Protein AF-A0A3C1Q414-F1 (afdb_monomer_lite)

pLDDT: mean 91.68, std 13.68, range [31.95, 98.81]

Radius of gyration: 28.05 Å; chains: 1; bounding box: 74×46×93 Å

Sequence (453 aa):
MRIASFILLLLSGGLFGKLTINWKESFLKISDDRNPGGVIEVWYLEAYCRSGSTDREWNETVIDHETKLLSATETEIKLRCKLADGVIIDHLITAEEDKISFHLVAKNPTGQKSEAHWGQPCIRVGRFTGTHNDVDKYSYLKNSFVFLDDKKSFMPTENWATRARYIPGQVWCPCHVPKTDVNPRPLSIDRPSNGLIGCISADKKWLMATAWDPYQELFQGVIRCLHSDFRIGGLEAGEEKLIRGAIYVMANDASALIKRYEEDFPAQVRRHRTLSDPQVVAGHPVSGKRVAITTPDYAGTKVHHTLYLPENWNPDWKEIKESYPLVVEYSGNRAPSLGSSGRVEDSVLGYGLSGGKAVWLNLPFVDAKGQANQLKWWGDEAATVAYAKKVVPEIIAKYGIDPDRVILCGFSRGAIAVNYIGLHDDEIAALWSGFVTHDHYDGVTEWRGTKGG

Secondary structure (DSSP, 8-state):
------------------EEEEEETTEEEEEETT-TT--EEEEEEEEEE-S--TTS-HHHHEEPEEEEEEEE-SSEEEEEEEETTS-EEEEEEEE-SSEEEEEEEEE--SSS-B---EEEEEEE-TTTTT---SS-TTTTGGGEEEEETTEEEESSPTT----SSS-S-EEE--TTS-TTSS-SSPBPSSPPSSS-EEEE-TTSSEEEEEEEESEEEEEEETTTEEEEEEE---B-TT-EEEEEEEEEEEES-HHHHHHHHHHH-HHHHHHHPPPPP--EESSS--BT-EEEE--GGGTTSB--EEEEB-TT--TTHHHHT--EEEEEEEPPP-BGGGTB---STT--HHHHHHTT-SEEEEEPPBPTTSSBB-SSS-SBHHHHHHHHHHHHHHHHHHHTEEEEEEEEEEETHHHHHHHHTTTSSHHHHTT-SEEEEES--TTSSPPTT----

Structure (mmCIF, N/CA/C/O backbone):
data_AF-A0A3C1Q414-F1
#
_entry.id   AF-A0A3C1Q414-F1
#
loop_
_atom_site.group_PDB
_atom_site.id
_atom_site.type_symbol
_atom_site.label_atom_id
_atom_site.label_alt_id
_atom_site.label_comp_id
_atom_site.label_asym_id
_atom_site.label_entity_id
_atom_site.label_seq_id
_atom_site.pdbx_PDB_ins_code
_atom_site.Cartn_x
_atom_site.Cartn_y
_atom_site.Cartn_z
_atom_site.occupancy
_atom_site.B_iso_or_equiv
_atom_site.auth_seq_id
_atom_site.auth_comp_id
_atom_site.au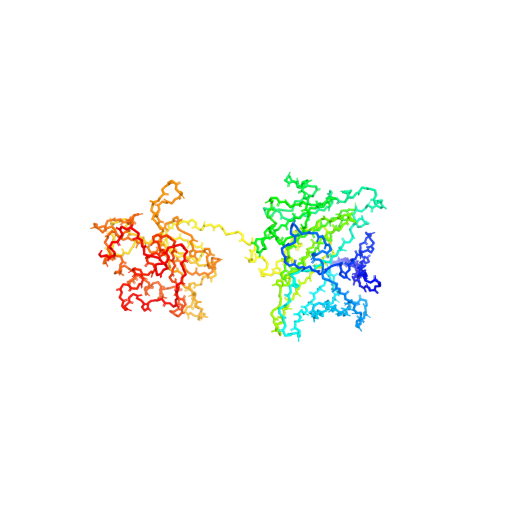th_asym_id
_atom_site.auth_atom_id
_atom_site.pdbx_PDB_model_num
ATOM 1 N N . MET A 1 1 ? 45.497 -6.393 50.214 1.00 36.53 1 MET A N 1
ATOM 2 C CA . MET A 1 1 ? 44.472 -5.504 49.625 1.00 36.53 1 MET A CA 1
ATOM 3 C C . MET A 1 1 ? 43.573 -6.330 48.719 1.00 36.53 1 MET A C 1
ATOM 5 O O . MET A 1 1 ? 44.002 -6.699 47.637 1.00 36.53 1 MET A O 1
ATOM 9 N N . ARG A 1 2 ? 42.376 -6.705 49.183 1.00 31.95 2 ARG A N 1
ATOM 10 C CA . ARG A 1 2 ? 41.342 -7.333 48.347 1.00 31.95 2 ARG A CA 1
ATOM 11 C C . ARG A 1 2 ? 40.285 -6.269 48.080 1.00 31.95 2 ARG A C 1
ATOM 13 O O . ARG A 1 2 ? 39.655 -5.794 49.017 1.00 31.95 2 ARG A O 1
ATOM 20 N N . ILE A 1 3 ? 40.180 -5.849 46.825 1.00 36.28 3 ILE A N 1
ATOM 21 C CA . ILE A 1 3 ? 39.183 -4.886 46.360 1.00 36.28 3 ILE A CA 1
ATOM 22 C C . ILE A 1 3 ? 37.852 -5.637 46.294 1.00 36.28 3 ILE A C 1
ATOM 24 O O . ILE A 1 3 ? 37.703 -6.575 45.515 1.00 36.28 3 ILE A O 1
ATOM 28 N N . ALA A 1 4 ? 36.921 -5.272 47.172 1.00 35.94 4 ALA A N 1
ATOM 29 C CA . ALA A 1 4 ? 35.546 -5.741 47.124 1.00 35.94 4 ALA A CA 1
ATOM 30 C C . ALA A 1 4 ? 34.791 -4.905 46.082 1.00 35.94 4 ALA A C 1
ATOM 32 O O . ALA A 1 4 ? 34.537 -3.721 46.298 1.00 35.94 4 ALA A O 1
ATOM 33 N N . SER A 1 5 ? 34.456 -5.514 44.945 1.00 36.03 5 SER A N 1
ATOM 34 C CA . SER A 1 5 ? 33.528 -4.928 43.979 1.00 36.03 5 SER A CA 1
ATOM 35 C C . SER A 1 5 ? 32.114 -4.980 44.551 1.00 36.03 5 SER A C 1
ATOM 37 O O . SER A 1 5 ? 31.504 -6.045 44.632 1.00 36.03 5 SER A O 1
ATOM 39 N N . PHE A 1 6 ? 31.595 -3.823 44.956 1.00 36.47 6 PHE A N 1
ATOM 40 C CA . PHE A 1 6 ? 30.173 -3.631 45.216 1.00 36.47 6 PHE A CA 1
ATOM 41 C C . PHE A 1 6 ? 29.424 -3.681 43.879 1.00 36.47 6 PHE A C 1
ATOM 43 O O . PHE A 1 6 ? 29.474 -2.739 43.091 1.00 36.47 6 PHE A O 1
ATOM 50 N N . ILE A 1 7 ? 28.733 -4.790 43.615 1.00 38.03 7 ILE A N 1
ATOM 51 C CA . ILE A 1 7 ? 27.690 -4.843 42.591 1.00 38.03 7 ILE A CA 1
ATOM 52 C C . ILE A 1 7 ? 26.476 -4.133 43.186 1.00 38.03 7 ILE A C 1
ATOM 54 O O . ILE A 1 7 ? 25.771 -4.674 44.037 1.00 38.03 7 ILE A O 1
ATOM 58 N N . LEU A 1 8 ? 26.265 -2.887 42.767 1.00 34.84 8 LEU A N 1
ATOM 59 C CA . LEU A 1 8 ? 25.031 -2.161 43.022 1.00 34.84 8 LEU A CA 1
ATOM 60 C C . LEU A 1 8 ? 23.958 -2.768 42.107 1.00 34.84 8 LEU A C 1
ATOM 62 O O . LEU A 1 8 ? 23.861 -2.426 40.929 1.00 34.84 8 LEU A O 1
ATOM 66 N N . LEU A 1 9 ? 23.195 -3.725 42.634 1.00 34.88 9 LEU A N 1
ATOM 67 C CA . LEU A 1 9 ? 22.004 -4.244 41.972 1.00 34.88 9 LEU A CA 1
ATOM 68 C C . LEU A 1 9 ? 20.955 -3.118 41.976 1.00 34.88 9 LEU A C 1
ATOM 70 O O . LEU A 1 9 ? 20.214 -2.936 42.941 1.00 34.88 9 LEU A O 1
ATOM 74 N N . LEU A 1 10 ? 20.933 -2.312 40.914 1.00 36.12 10 LEU A N 1
ATOM 75 C CA . LEU A 1 10 ? 19.799 -1.453 40.601 1.00 36.12 10 LEU A CA 1
ATOM 76 C C . LEU A 1 10 ? 18.625 -2.377 40.274 1.00 36.12 10 LEU A C 1
ATOM 78 O O . LEU A 1 10 ? 18.470 -2.840 39.147 1.00 36.12 10 LEU A O 1
ATOM 82 N N . LEU A 1 11 ? 17.811 -2.665 41.287 1.00 37.31 11 LEU A N 1
ATOM 83 C CA . LEU A 1 11 ? 16.444 -3.130 41.109 1.00 37.31 11 LEU A CA 1
ATOM 84 C C . LEU A 1 11 ? 15.679 -1.994 40.425 1.00 37.31 11 LEU A C 1
ATOM 86 O O . LEU A 1 11 ? 15.034 -1.173 41.075 1.00 37.31 11 LEU A O 1
ATOM 90 N N . SER A 1 12 ? 15.772 -1.919 39.098 1.00 38.59 12 SER A N 1
ATOM 91 C CA . SER A 1 12 ? 14.756 -1.252 38.299 1.00 38.59 12 SER A CA 1
ATOM 92 C C . SER A 1 12 ? 13.485 -2.078 38.456 1.00 38.59 12 SER A C 1
ATOM 94 O O . SER A 1 12 ? 13.250 -3.026 37.708 1.00 38.59 12 SER A O 1
ATOM 96 N N . GLY A 1 13 ? 12.694 -1.761 39.481 1.00 34.69 13 GLY A N 1
ATOM 97 C CA . GLY A 1 13 ? 11.291 -2.139 39.529 1.00 34.69 13 GLY A CA 1
ATOM 98 C C . GLY A 1 13 ? 10.610 -1.516 38.320 1.00 34.69 13 GLY A C 1
ATOM 99 O O . GLY A 1 13 ? 10.113 -0.396 38.396 1.00 34.69 13 GLY A O 1
ATOM 100 N N . GLY A 1 14 ? 10.660 -2.207 37.180 1.00 37.78 14 GLY A N 1
ATOM 101 C CA . GLY A 1 14 ? 9.793 -1.907 36.059 1.00 37.78 14 GLY A CA 1
ATOM 102 C C . GLY A 1 14 ? 8.375 -2.031 36.586 1.00 37.78 14 GLY A C 1
ATOM 103 O O . GLY A 1 14 ? 7.973 -3.108 37.027 1.00 37.78 14 GLY A O 1
ATOM 104 N N . LEU A 1 15 ? 7.641 -0.921 36.619 1.00 43.25 15 LEU A N 1
ATOM 105 C CA . LEU A 1 15 ? 6.197 -0.997 36.747 1.00 43.25 15 LEU A CA 1
ATOM 106 C C . LEU A 1 15 ? 5.706 -1.805 35.541 1.00 43.25 15 LEU A C 1
ATOM 108 O O . LEU A 1 15 ? 5.598 -1.270 34.438 1.00 43.25 15 LEU A O 1
ATOM 112 N N . PHE A 1 16 ? 5.446 -3.096 35.749 1.00 50.75 16 PHE A N 1
ATOM 113 C CA . PHE A 1 16 ? 4.668 -3.938 34.846 1.00 50.75 16 PHE A CA 1
ATOM 114 C C . PHE A 1 16 ? 3.230 -3.423 34.873 1.00 50.75 16 PHE A C 1
ATOM 116 O O . PHE A 1 16 ? 2.364 -3.993 35.530 1.00 50.75 16 PHE A O 1
ATOM 123 N N . GLY A 1 17 ? 2.987 -2.270 34.258 1.00 64.38 17 GLY A N 1
ATOM 124 C CA . GLY A 1 17 ? 1.623 -1.804 34.090 1.00 64.38 17 GLY A CA 1
ATOM 125 C C . GLY A 1 17 ? 0.945 -2.595 32.979 1.00 64.38 17 GLY A C 1
ATOM 126 O O . GLY A 1 17 ? 1.587 -3.021 32.016 1.00 64.38 17 GLY A O 1
ATOM 127 N N . LYS A 1 18 ? -0.344 -2.854 33.180 1.00 85.12 18 LYS A N 1
ATOM 128 C CA . LYS A 1 18 ? -1.129 -3.800 32.398 1.00 85.12 18 LYS A CA 1
ATOM 129 C C . LYS A 1 18 ? -2.112 -3.043 31.514 1.00 85.12 18 LYS A C 1
ATOM 131 O O . LYS A 1 18 ? -2.862 -2.198 32.000 1.00 85.12 18 LYS A O 1
ATOM 136 N N . LEU A 1 19 ? -2.128 -3.380 30.229 1.00 92.25 19 LEU A N 1
ATOM 137 C CA . LEU A 1 19 ? -3.171 -2.947 29.310 1.00 92.25 19 LEU A CA 1
ATOM 138 C C . LEU A 1 19 ? -4.369 -3.896 29.450 1.00 92.25 19 LEU A C 1
ATOM 140 O O . LEU A 1 19 ? -4.212 -5.116 29.411 1.00 92.25 19 LEU A O 1
ATOM 144 N N . THR A 1 20 ? -5.564 -3.346 29.647 1.00 95.12 20 THR A N 1
ATOM 145 C CA . THR A 1 20 ? -6.802 -4.121 29.807 1.00 95.12 20 THR A CA 1
ATOM 146 C C . THR A 1 20 ? -7.927 -3.556 28.958 1.00 95.12 20 THR A C 1
ATOM 148 O O . THR A 1 20 ? -7.968 -2.360 28.649 1.00 95.12 20 THR A O 1
ATOM 151 N N . ILE A 1 21 ? -8.860 -4.432 28.591 1.00 97.38 21 ILE A N 1
ATOM 152 C CA . ILE A 1 21 ? -10.044 -4.103 27.806 1.00 97.38 21 ILE A CA 1
ATOM 153 C C . ILE A 1 21 ? -11.326 -4.505 28.522 1.00 97.38 21 ILE A C 1
ATOM 155 O O . ILE A 1 21 ? -11.381 -5.490 29.251 1.00 97.38 21 ILE A O 1
ATOM 159 N N . ASN A 1 22 ? -12.380 -3.725 28.305 1.00 97.31 22 ASN A N 1
ATOM 160 C CA . ASN A 1 22 ? -13.720 -4.021 28.793 1.00 97.31 22 ASN A CA 1
ATOM 161 C C . ASN A 1 22 ? -14.770 -3.601 27.759 1.00 97.31 22 ASN A C 1
ATOM 163 O O . ASN A 1 22 ? -14.582 -2.623 27.036 1.00 97.31 22 ASN A O 1
ATOM 167 N N . TRP A 1 23 ? -15.897 -4.308 27.730 1.00 96.75 23 TRP A N 1
ATOM 168 C CA . TRP A 1 23 ? -17.027 -4.018 26.858 1.00 96.75 23 TRP A CA 1
ATOM 169 C C . TRP A 1 23 ? -18.261 -3.614 27.658 1.00 96.75 23 TRP A C 1
ATOM 171 O O . TRP A 1 23 ? -18.701 -4.342 28.548 1.00 96.75 23 TRP A O 1
ATOM 181 N N . LYS A 1 24 ? -18.879 -2.486 27.299 1.00 94.56 24 LYS A N 1
ATOM 182 C CA . LYS A 1 24 ? -20.185 -2.096 27.841 1.00 94.56 24 LYS A CA 1
ATOM 183 C C . LYS A 1 24 ? -20.939 -1.210 26.855 1.00 94.56 24 LYS A C 1
ATOM 185 O O . LYS A 1 24 ? -20.390 -0.209 26.420 1.00 94.56 24 LYS A O 1
ATOM 190 N N . GLU A 1 25 ? -22.199 -1.545 26.563 1.00 90.50 25 GLU A N 1
ATOM 191 C CA . GLU A 1 25 ? -23.132 -0.680 25.809 1.00 90.50 25 GLU A CA 1
ATOM 192 C C . GLU A 1 25 ? -22.542 -0.141 24.485 1.00 90.50 25 GLU A C 1
ATOM 194 O O . GLU A 1 25 ? -22.609 1.050 24.207 1.00 90.50 25 GLU A O 1
ATOM 199 N N . SER A 1 26 ? -21.927 -1.019 23.681 1.00 94.06 26 SER A N 1
ATOM 200 C CA . SER A 1 26 ? -21.256 -0.676 22.406 1.00 94.06 26 SER A CA 1
ATOM 201 C C . SER A 1 26 ? -19.964 0.142 22.531 1.00 94.06 26 SER A C 1
ATOM 203 O O . SER A 1 26 ? -19.435 0.642 21.538 1.00 94.06 26 SER A O 1
ATOM 205 N N . PHE A 1 27 ? -19.424 0.266 23.743 1.00 96.56 27 PHE A N 1
ATOM 206 C CA . PHE A 1 27 ? -18.117 0.860 23.979 1.00 96.56 27 PHE A CA 1
ATOM 207 C C . PHE A 1 27 ? -17.089 -0.201 24.354 1.00 96.56 27 PHE A C 1
ATOM 209 O O . PHE A 1 27 ? -17.248 -0.924 25.343 1.00 96.56 27 PHE A O 1
ATOM 216 N N . LEU A 1 28 ? -15.993 -0.215 23.598 1.00 97.62 28 LEU A N 1
ATOM 217 C CA . LEU A 1 28 ? -14.732 -0.808 24.016 1.00 97.62 28 LEU A CA 1
ATOM 218 C C . LEU A 1 28 ? -13.984 0.225 24.863 1.00 97.62 28 LEU A C 1
ATOM 220 O O . LEU A 1 28 ? -13.725 1.345 24.423 1.00 97.62 28 LEU A O 1
ATOM 224 N N . LYS A 1 29 ? -13.638 -0.150 26.089 1.00 96.81 29 LYS A N 1
ATOM 225 C CA . LYS A 1 29 ? -12.866 0.670 27.021 1.00 96.81 29 LYS A CA 1
ATOM 226 C C . LYS A 1 29 ? -11.473 0.087 27.156 1.00 96.81 29 LYS A C 1
ATOM 228 O O . LYS A 1 29 ? -11.352 -1.090 27.478 1.00 96.81 29 LYS A O 1
ATOM 233 N N . ILE A 1 30 ? -10.459 0.911 26.930 1.00 95.69 30 ILE A N 1
ATOM 234 C CA . ILE A 1 30 ? -9.047 0.542 27.019 1.00 95.69 30 ILE A CA 1
ATOM 235 C C . ILE A 1 30 ? -8.450 1.281 28.216 1.00 95.69 30 ILE A C 1
ATOM 237 O O . ILE A 1 30 ? -8.526 2.511 28.285 1.00 95.69 30 ILE A O 1
ATOM 241 N N . SER A 1 31 ? -7.863 0.534 29.146 1.00 93.12 31 SER A N 1
ATOM 242 C CA . SER A 1 31 ? -7.206 1.070 30.341 1.00 93.12 31 SER A CA 1
ATOM 243 C C . SER A 1 31 ? -5.753 0.617 30.373 1.00 93.12 31 SER A C 1
ATOM 245 O O . SER A 1 31 ? -5.477 -0.554 30.133 1.00 93.12 31 SER A O 1
ATOM 247 N N . ASP A 1 32 ? -4.841 1.528 30.698 1.00 89.81 32 ASP A N 1
ATOM 248 C CA . ASP A 1 32 ? -3.418 1.238 30.873 1.00 89.81 32 ASP A CA 1
ATOM 249 C C . ASP A 1 32 ? -2.949 1.850 32.194 1.00 89.81 32 ASP A C 1
ATOM 251 O O . ASP A 1 32 ? -2.939 3.074 32.338 1.00 89.81 32 ASP A O 1
ATOM 255 N N . ASP A 1 33 ? -2.549 1.009 33.150 1.00 86.38 33 ASP A N 1
ATOM 256 C CA . ASP A 1 33 ? -2.109 1.445 34.484 1.00 86.38 33 ASP A CA 1
ATOM 257 C C . ASP A 1 33 ? -0.870 2.358 34.446 1.00 86.38 33 ASP A C 1
ATOM 259 O O . ASP A 1 33 ? -0.582 3.077 35.404 1.00 86.38 33 ASP A O 1
ATOM 263 N N . ARG A 1 34 ? -0.118 2.347 33.339 1.00 82.31 34 ARG A N 1
ATOM 264 C CA . ARG A 1 34 ? 1.067 3.194 33.137 1.00 82.31 34 ARG A CA 1
ATOM 265 C C . ARG A 1 34 ? 0.689 4.605 32.686 1.00 82.31 34 ARG A C 1
ATOM 267 O O . ARG A 1 34 ? 1.484 5.533 32.847 1.00 82.31 34 ARG A O 1
ATOM 274 N N . ASN A 1 35 ? -0.499 4.771 32.104 1.00 75.56 35 ASN A N 1
ATOM 275 C CA . ASN A 1 35 ? -0.928 5.995 31.445 1.00 75.56 35 ASN A CA 1
ATOM 276 C C . ASN A 1 35 ? -1.892 6.815 32.329 1.00 75.56 35 ASN A C 1
ATOM 278 O O . ASN A 1 35 ? -3.049 6.431 32.513 1.00 75.56 35 ASN A O 1
ATOM 282 N N . PRO A 1 36 ? -1.495 8.015 32.793 1.00 64.06 36 PRO A N 1
ATOM 283 C CA . PRO A 1 36 ? -2.367 8.876 33.591 1.00 64.06 36 PRO A CA 1
ATOM 284 C C . PRO A 1 36 ? -3.512 9.515 32.781 1.00 64.06 36 PRO A C 1
ATOM 286 O O . PRO A 1 36 ? -4.396 10.134 33.368 1.00 64.06 36 PRO A O 1
ATOM 289 N N . GLY A 1 37 ? -3.521 9.380 31.446 1.00 65.50 37 GLY A N 1
ATOM 290 C CA . GLY A 1 37 ? -4.554 9.913 30.546 1.00 65.50 37 GLY A CA 1
ATOM 291 C C . GLY A 1 37 ? -5.943 9.276 30.697 1.00 65.50 37 GLY A C 1
ATOM 292 O O . GLY A 1 37 ? -6.896 9.737 30.064 1.00 65.50 37 GLY A O 1
ATOM 293 N N . GLY A 1 38 ? -6.070 8.254 31.548 1.00 80.75 38 GLY A N 1
ATOM 294 C CA . GLY A 1 38 ? -7.328 7.592 31.873 1.00 80.75 38 GLY A CA 1
ATOM 295 C C . GLY A 1 38 ? -7.803 6.615 30.798 1.00 80.75 38 GLY A C 1
ATOM 296 O O . GLY A 1 38 ? -7.060 6.224 29.900 1.00 80.75 38 GLY A O 1
ATOM 297 N N . VAL A 1 39 ? -9.067 6.207 30.916 1.00 90.69 39 VAL A N 1
ATOM 298 C CA . VAL A 1 39 ? -9.701 5.232 30.019 1.00 90.69 39 VAL A CA 1
ATOM 299 C C . VAL A 1 39 ? -9.931 5.844 28.637 1.00 90.69 39 VAL A C 1
ATOM 301 O O . VAL A 1 39 ? -10.598 6.877 28.518 1.00 90.69 39 VAL A O 1
ATOM 304 N N . ILE A 1 40 ? -9.434 5.176 27.596 1.00 93.56 40 ILE A N 1
ATOM 305 C CA . ILE A 1 40 ? -9.752 5.483 26.199 1.00 93.56 40 ILE A CA 1
ATOM 306 C C . ILE A 1 40 ? -11.046 4.748 25.847 1.00 93.56 40 ILE A C 1
ATOM 308 O O . ILE A 1 40 ? -11.154 3.536 26.030 1.00 93.56 40 ILE A O 1
ATOM 312 N N . GLU A 1 41 ? -12.040 5.479 25.351 1.00 95.12 41 GLU A N 1
ATOM 313 C CA . GLU A 1 41 ? -13.329 4.912 24.952 1.00 95.12 41 GLU A CA 1
ATOM 314 C C . GLU A 1 41 ? -13.427 4.871 23.430 1.00 95.12 41 GLU A C 1
ATOM 316 O O . GLU A 1 41 ? -13.265 5.889 22.758 1.00 95.12 41 GLU A O 1
ATOM 321 N N . VAL A 1 42 ? -13.732 3.699 22.887 1.00 96.62 42 VAL A N 1
ATOM 322 C CA . VAL A 1 42 ? -13.995 3.493 21.465 1.00 96.62 42 VAL A CA 1
ATOM 323 C C . VAL A 1 42 ? -15.467 3.152 21.319 1.00 96.62 42 VAL A C 1
ATOM 325 O O . VAL A 1 42 ? -15.914 2.134 21.850 1.00 96.62 42 VAL A O 1
ATOM 328 N N . TRP A 1 43 ? -16.227 3.987 20.611 1.00 95.25 43 TRP A N 1
ATOM 329 C CA . TRP A 1 43 ? -17.542 3.569 20.138 1.00 95.25 43 TRP A CA 1
ATOM 330 C C . TRP A 1 43 ? -17.311 2.560 19.013 1.00 95.25 43 TRP A C 1
ATOM 332 O O . TRP A 1 43 ? -16.871 2.911 17.917 1.00 95.25 43 TRP A O 1
ATOM 342 N N . TYR A 1 44 ? -17.502 1.289 19.347 1.00 94.56 44 TYR A N 1
ATOM 343 C CA . TYR A 1 44 ? -17.133 0.156 18.516 1.00 94.56 44 TYR A CA 1
ATOM 344 C C . TYR A 1 44 ? -18.409 -0.648 18.262 1.00 94.56 44 TYR A C 1
ATOM 346 O O . TYR A 1 44 ? -18.950 -1.237 19.183 1.00 94.56 44 TYR A O 1
ATOM 354 N N . LEU A 1 45 ? -19.007 -0.664 17.080 1.00 91.75 45 LEU A N 1
ATOM 355 C CA . LEU A 1 45 ? -18.701 0.039 15.836 1.00 91.75 45 LEU A CA 1
ATOM 356 C C . LEU A 1 45 ? -19.745 1.133 15.636 1.00 91.75 45 LEU A C 1
ATOM 358 O O . LEU A 1 45 ? -20.929 0.893 15.855 1.00 91.75 45 LEU A O 1
ATOM 362 N N . GLU A 1 46 ? -19.313 2.330 15.248 1.00 90.56 46 GLU A N 1
ATOM 363 C CA . GLU A 1 46 ? -20.237 3.444 15.011 1.00 90.56 46 GLU A CA 1
ATOM 364 C C . GLU A 1 46 ? -21.110 3.171 13.781 1.00 90.56 46 GLU A C 1
ATOM 366 O O . GLU A 1 46 ? -22.325 3.361 13.822 1.00 90.56 46 GLU A O 1
ATOM 371 N N . ALA A 1 47 ? -20.499 2.690 12.698 1.00 95.50 47 ALA A N 1
ATOM 372 C CA . ALA A 1 47 ? -21.186 2.457 11.437 1.00 95.50 47 ALA A CA 1
ATOM 373 C C . ALA A 1 47 ? -20.501 1.379 10.592 1.00 95.50 47 ALA A C 1
ATOM 375 O O . ALA A 1 47 ? -19.286 1.184 10.669 1.00 95.50 47 ALA A O 1
ATOM 376 N N . TYR A 1 48 ? -21.297 0.742 9.734 1.00 98.06 48 TYR A N 1
ATOM 377 C CA . TYR A 1 48 ? -20.847 0.084 8.510 1.00 98.06 48 TYR A CA 1
ATOM 378 C C . TYR A 1 48 ? -21.417 0.848 7.326 1.00 98.06 48 TYR A C 1
ATOM 380 O O . TYR A 1 48 ? -22.555 1.305 7.389 1.00 98.06 48 TYR A O 1
ATOM 388 N N . CYS A 1 49 ? -20.656 0.982 6.250 1.00 97.94 49 CYS A N 1
ATOM 389 C CA . CYS A 1 49 ? -20.965 1.936 5.197 1.00 97.94 49 CYS A CA 1
ATOM 390 C C . CYS A 1 49 ? -20.870 1.313 3.805 1.00 97.94 49 CYS A C 1
ATOM 392 O O . CYS A 1 49 ? -20.043 0.432 3.541 1.00 97.94 49 CYS A O 1
ATOM 394 N N . ARG A 1 50 ? -21.722 1.813 2.908 1.00 96.69 50 ARG A N 1
ATOM 395 C CA . ARG A 1 50 ? -21.740 1.476 1.484 1.00 96.69 50 ARG A CA 1
ATOM 396 C C . ARG A 1 50 ? -20.646 2.198 0.701 1.00 96.69 50 ARG A C 1
ATOM 398 O O . ARG A 1 50 ? -20.092 3.202 1.147 1.00 96.69 50 ARG A O 1
ATOM 405 N N . SER A 1 51 ? -20.386 1.698 -0.503 1.00 95.12 51 SER A N 1
ATOM 406 C CA . SER A 1 51 ? -19.515 2.345 -1.483 1.00 95.12 51 SER A CA 1
ATOM 407 C C . SER A 1 51 ? -20.041 3.717 -1.931 1.00 95.12 51 SER A C 1
ATOM 409 O O . SER A 1 51 ? -21.249 3.964 -1.895 1.00 95.12 51 SER A O 1
ATOM 411 N N . GLY A 1 52 ? -19.159 4.603 -2.400 1.00 94.69 52 GLY A N 1
ATOM 412 C CA . GLY A 1 52 ? -19.531 5.890 -2.999 1.00 94.69 52 GLY A CA 1
ATOM 413 C C . GLY A 1 52 ? -20.024 6.916 -1.975 1.00 94.69 52 GLY A C 1
ATOM 414 O O . GLY A 1 52 ? -21.034 7.582 -2.205 1.00 94.69 52 GLY A O 1
ATOM 415 N N . SER A 1 53 ? -19.359 6.981 -0.820 1.00 93.94 53 SER A N 1
ATOM 416 C CA . SER A 1 53 ? -19.805 7.741 0.356 1.00 93.94 53 SER A CA 1
ATOM 417 C C . SER A 1 53 ? -19.609 9.266 0.267 1.00 93.94 53 SER A C 1
ATOM 419 O O . SER A 1 53 ? -20.336 9.995 0.940 1.00 93.94 53 SER A O 1
ATOM 421 N N . THR A 1 54 ? -18.678 9.769 -0.556 1.00 93.50 54 THR A N 1
ATOM 422 C CA . THR A 1 54 ? -18.165 11.156 -0.441 1.00 93.50 54 THR A CA 1
ATOM 423 C C . THR A 1 54 ? -19.222 12.236 -0.686 1.00 93.50 54 THR A C 1
ATOM 425 O O . THR A 1 54 ? -19.145 13.315 -0.102 1.00 93.50 54 THR A O 1
ATOM 428 N N . ASP A 1 55 ? -20.217 11.955 -1.529 1.00 91.06 55 ASP A N 1
ATOM 429 C CA . ASP A 1 55 ? -21.316 12.883 -1.841 1.00 91.06 55 ASP A CA 1
ATOM 430 C C . ASP A 1 55 ? -22.703 12.282 -1.553 1.00 91.06 55 ASP A C 1
ATOM 432 O O . ASP A 1 55 ? -23.715 12.669 -2.136 1.00 91.06 55 ASP A O 1
ATOM 436 N N . ARG A 1 56 ? -22.762 11.308 -0.641 1.00 93.81 56 ARG A N 1
ATOM 437 C CA . ARG A 1 56 ? -24.012 10.669 -0.224 1.00 93.81 56 ARG A CA 1
ATOM 438 C C . ARG A 1 56 ? -24.462 11.198 1.137 1.00 93.81 56 ARG A C 1
ATOM 440 O O . ARG A 1 56 ? -23.639 11.498 2.003 1.00 93.81 56 ARG A O 1
ATOM 447 N N . GLU A 1 57 ? -25.777 11.304 1.336 1.00 96.12 57 GLU A N 1
ATOM 448 C CA . GLU A 1 57 ? -26.336 11.559 2.665 1.00 96.12 57 GLU A CA 1
ATOM 449 C C . GLU A 1 57 ? -25.933 10.444 3.643 1.00 96.12 57 GLU A C 1
ATOM 451 O O . GLU A 1 57 ? -26.010 9.261 3.318 1.00 96.12 57 GLU A O 1
ATOM 456 N N . TRP A 1 58 ? -25.538 10.802 4.867 1.00 93.94 58 TRP A N 1
ATOM 457 C CA . TRP A 1 58 ? -25.007 9.854 5.851 1.00 93.94 58 TRP A CA 1
ATOM 458 C C . TRP A 1 58 ? -25.948 8.669 6.110 1.00 93.94 58 TRP A C 1
ATOM 460 O O . TRP A 1 58 ? -25.520 7.518 6.108 1.00 93.94 58 TRP A O 1
ATOM 470 N N . ASN A 1 59 ? -27.249 8.933 6.238 1.00 94.31 59 ASN A N 1
ATOM 471 C CA . ASN A 1 59 ? -28.249 7.892 6.492 1.00 94.31 59 ASN A CA 1
ATOM 472 C C . ASN A 1 59 ? -28.449 6.933 5.303 1.00 94.31 59 ASN A C 1
ATOM 474 O O . ASN A 1 59 ? -28.940 5.827 5.490 1.00 94.31 59 ASN A O 1
ATOM 478 N N . GLU A 1 60 ? -28.064 7.330 4.090 1.00 94.38 60 GLU A N 1
ATOM 479 C CA . GLU A 1 60 ? -28.066 6.460 2.905 1.00 94.38 60 GLU A CA 1
ATOM 480 C C . GLU A 1 60 ? -26.725 5.715 2.745 1.00 94.38 60 GLU A C 1
ATOM 482 O O . GLU A 1 60 ? -26.627 4.675 2.080 1.00 94.38 60 GLU A O 1
ATOM 487 N N . THR A 1 61 ? -25.666 6.241 3.362 1.00 95.31 61 THR A N 1
ATOM 488 C CA . THR A 1 61 ? -24.347 5.610 3.428 1.00 95.31 61 THR A CA 1
ATOM 489 C C . THR A 1 61 ? -24.344 4.425 4.389 1.00 95.31 61 THR A C 1
ATOM 491 O O . THR A 1 61 ? -23.819 3.368 4.035 1.00 95.31 61 THR A O 1
ATOM 494 N N . VAL A 1 62 ? -24.954 4.567 5.568 1.00 97.19 62 VAL A N 1
ATOM 495 C CA . VAL A 1 62 ? -24.877 3.572 6.648 1.00 97.19 62 VAL A CA 1
ATOM 496 C C . VAL A 1 62 ? -25.754 2.342 6.386 1.00 97.19 62 VAL A C 1
ATOM 498 O O . VAL A 1 62 ? -26.877 2.426 5.887 1.00 97.19 62 VAL A O 1
ATOM 501 N N . ILE A 1 63 ? -25.225 1.170 6.727 1.00 97.44 63 ILE A N 1
ATOM 502 C CA . ILE A 1 63 ? -25.924 -0.110 6.795 1.00 97.44 63 ILE A CA 1
ATOM 503 C C . ILE A 1 63 ? -26.218 -0.387 8.268 1.00 97.44 63 ILE A C 1
ATOM 505 O O . ILE A 1 63 ? -25.300 -0.448 9.091 1.00 97.44 63 ILE A O 1
ATOM 509 N N . ASP A 1 64 ? -27.495 -0.574 8.593 1.00 97.69 64 ASP A N 1
ATOM 510 C CA . ASP A 1 64 ? -27.905 -0.961 9.940 1.00 97.69 64 ASP A CA 1
ATOM 511 C C . ASP A 1 64 ? -27.227 -2.270 10.353 1.00 97.69 64 ASP A C 1
ATOM 513 O O . ASP A 1 64 ? -27.051 -3.186 9.545 1.00 97.69 64 ASP A O 1
ATOM 517 N N . HIS A 1 65 ? -26.850 -2.371 11.624 1.00 97.56 65 HIS A N 1
ATOM 518 C CA . HIS A 1 65 ? -26.208 -3.561 12.161 1.00 97.56 65 HIS A CA 1
ATOM 519 C C . HIS A 1 65 ? -26.573 -3.790 13.629 1.00 97.56 65 HIS A C 1
ATOM 521 O O . HIS A 1 65 ? -26.917 -2.865 14.362 1.00 97.56 65 HIS A O 1
ATOM 527 N N . GLU A 1 66 ? -26.468 -5.045 14.058 1.00 97.19 66 GLU A N 1
ATOM 528 C CA . GLU A 1 66 ? -26.579 -5.463 15.454 1.00 97.19 66 GLU A CA 1
ATOM 529 C C . GLU A 1 66 ? -25.247 -6.070 15.906 1.00 97.19 66 GLU A C 1
ATOM 531 O O . GLU A 1 66 ? -24.739 -6.988 15.258 1.00 97.19 66 GLU A O 1
ATOM 536 N N . THR A 1 67 ? -24.710 -5.605 17.036 1.00 97.38 67 THR A N 1
ATOM 537 C CA . THR A 1 67 ? -23.474 -6.130 17.638 1.00 97.38 67 THR A CA 1
ATOM 538 C C . THR A 1 67 ? -23.792 -6.948 18.883 1.00 97.38 67 THR A C 1
ATOM 540 O O . THR A 1 67 ? -24.360 -6.438 19.849 1.00 97.38 67 THR A O 1
ATOM 543 N N . LYS A 1 68 ? -23.381 -8.218 18.892 1.00 97.19 68 LYS A N 1
ATOM 544 C CA . LYS A 1 68 ? -23.539 -9.139 20.023 1.00 97.19 68 LYS A CA 1
ATOM 545 C C . LYS A 1 68 ? -22.202 -9.406 20.691 1.00 97.19 68 LYS A C 1
ATOM 547 O O . LYS A 1 68 ? -21.245 -9.798 20.028 1.00 97.19 68 LYS A O 1
ATOM 552 N N . LEU A 1 69 ? -22.162 -9.257 22.013 1.00 98.12 69 LEU A N 1
ATOM 553 C CA . LEU A 1 69 ? -21.054 -9.741 22.830 1.00 98.12 69 LEU A CA 1
ATOM 554 C C . LEU A 1 69 ? -21.146 -11.267 22.959 1.00 98.12 69 LEU A C 1
ATOM 556 O O . LEU A 1 69 ? -22.155 -11.777 23.442 1.00 98.12 69 LEU A O 1
ATOM 560 N N . LEU A 1 70 ? -20.102 -11.983 22.540 1.00 98.31 70 LEU A N 1
ATOM 561 C CA . LEU A 1 70 ? -20.012 -13.441 22.660 1.00 98.31 70 LEU A CA 1
ATOM 562 C C . LEU A 1 70 ? -19.276 -13.852 23.939 1.00 98.31 70 LEU A C 1
ATOM 564 O O . LEU A 1 70 ? -19.734 -14.728 24.666 1.00 98.31 70 LEU A O 1
ATOM 568 N N . SER A 1 71 ? -18.143 -13.208 24.223 1.00 98.50 71 SER A N 1
ATOM 569 C CA . SER A 1 71 ? -17.379 -13.391 25.460 1.00 98.50 71 SER A CA 1
ATOM 570 C C . SER A 1 71 ? -16.524 -12.161 25.749 1.00 98.50 71 SER A C 1
ATOM 572 O O . SER A 1 71 ? -16.083 -11.485 24.821 1.00 98.50 71 SER A O 1
ATOM 574 N N . ALA A 1 72 ? -16.258 -11.884 27.024 1.00 98.06 72 ALA A N 1
ATOM 575 C CA . ALA A 1 72 ? -15.339 -10.833 27.450 1.00 98.06 72 ALA A CA 1
ATOM 576 C C . ALA A 1 72 ? -14.532 -11.273 28.672 1.00 98.06 72 ALA A C 1
ATOM 578 O O . ALA A 1 72 ? -15.069 -11.835 29.626 1.00 98.06 72 ALA A O 1
ATOM 579 N N . THR A 1 73 ? -13.248 -10.957 28.632 1.00 97.81 73 THR A N 1
ATOM 580 C CA . THR A 1 73 ? -12.295 -10.967 29.739 1.00 97.81 73 THR A CA 1
ATOM 581 C C . THR A 1 73 ? -11.551 -9.629 29.726 1.00 97.81 73 THR A C 1
ATOM 583 O O . THR A 1 73 ? -11.758 -8.806 28.837 1.00 97.81 73 THR A O 1
ATOM 586 N N . GLU A 1 74 ? -10.661 -9.408 30.690 1.00 96.25 74 GLU A N 1
ATOM 587 C CA . GLU A 1 74 ? -9.809 -8.211 30.727 1.00 96.25 74 GLU A CA 1
ATOM 588 C C . GLU A 1 74 ? -8.751 -8.152 29.608 1.00 96.25 74 GLU A C 1
ATOM 590 O O . GLU A 1 74 ? -8.153 -7.096 29.407 1.00 96.25 74 GLU A O 1
ATOM 595 N N . THR A 1 75 ? -8.513 -9.249 28.879 1.00 97.19 75 THR A N 1
ATOM 596 C CA . THR A 1 75 ? -7.506 -9.327 27.804 1.00 97.19 75 THR A CA 1
ATOM 597 C C . THR A 1 75 ? -8.044 -9.840 26.472 1.00 97.19 75 THR A C 1
ATOM 599 O O . THR A 1 75 ? -7.342 -9.757 25.472 1.00 97.19 75 THR A O 1
ATOM 602 N N . GLU A 1 76 ? -9.274 -10.345 26.418 1.00 98.50 76 GLU A N 1
ATOM 603 C CA . GLU A 1 76 ? -9.894 -10.871 25.199 1.00 98.50 76 GLU A CA 1
ATOM 604 C C . GLU A 1 76 ? -11.390 -10.542 25.169 1.00 98.50 76 GLU A C 1
ATOM 606 O O . GLU A 1 76 ? -12.117 -10.858 26.113 1.00 98.50 76 GLU A O 1
ATOM 611 N N . ILE A 1 77 ? -11.867 -9.969 24.064 1.00 98.81 77 ILE A N 1
ATOM 612 C CA . ILE A 1 77 ? -13.288 -9.753 23.776 1.00 98.81 77 ILE A CA 1
ATOM 613 C C . ILE A 1 77 ? -13.615 -10.369 22.413 1.00 98.81 77 ILE A C 1
ATOM 615 O O . ILE A 1 77 ? -12.917 -10.135 21.427 1.00 98.81 77 ILE A O 1
ATOM 619 N N . LYS A 1 78 ? -14.713 -11.128 22.351 1.00 98.81 78 LYS A N 1
ATOM 620 C CA . LYS A 1 78 ? -15.277 -11.676 21.113 1.00 98.81 78 LYS A CA 1
ATOM 621 C C . LYS A 1 78 ? -16.640 -11.056 20.846 1.00 98.81 78 LYS A C 1
ATOM 623 O O . LYS A 1 78 ? -17.528 -11.136 21.698 1.00 98.81 78 LYS A O 1
ATOM 628 N N . LEU A 1 79 ? -16.818 -10.473 19.664 1.00 98.69 79 LEU A N 1
ATOM 629 C CA . LEU A 1 79 ? -18.078 -9.872 19.219 1.00 98.69 79 LEU A CA 1
ATOM 630 C C . LEU A 1 79 ? -18.523 -10.480 17.891 1.00 98.69 79 LEU A C 1
ATOM 632 O O . LEU A 1 79 ? -17.694 -10.932 17.104 1.00 98.69 79 LEU A O 1
ATOM 636 N N . ARG A 1 80 ? -19.825 -10.418 17.621 1.00 98.62 80 ARG A N 1
ATOM 637 C CA . ARG A 1 80 ? -20.405 -10.695 16.306 1.00 98.62 80 ARG A CA 1
ATOM 638 C C . ARG A 1 80 ? -21.309 -9.555 15.880 1.00 98.62 80 ARG A C 1
ATOM 640 O O . ARG A 1 80 ? -22.317 -9.298 16.536 1.00 98.62 80 ARG A O 1
ATOM 647 N N . CYS A 1 81 ? -20.984 -8.937 14.758 1.00 98.56 81 CYS A N 1
ATOM 648 C CA . CYS A 1 81 ? -21.843 -7.992 14.068 1.00 98.56 81 CYS A CA 1
ATOM 649 C C . CYS A 1 81 ? -22.662 -8.723 13.004 1.00 98.56 81 CYS A C 1
ATOM 651 O O . CYS A 1 81 ? -22.133 -9.555 12.265 1.00 98.56 81 CYS A O 1
ATOM 653 N N . LYS A 1 82 ? -23.952 -8.406 12.909 1.00 98.44 82 LYS A N 1
ATOM 654 C CA . LYS A 1 82 ? -24.819 -8.820 11.804 1.00 98.44 82 LYS A CA 1
ATOM 655 C C . LYS A 1 82 ? -25.389 -7.579 11.134 1.00 98.44 82 LYS A C 1
ATOM 657 O O . LYS A 1 82 ? -26.082 -6.804 11.788 1.00 98.44 82 LYS A O 1
ATOM 662 N N . LEU A 1 83 ? -25.104 -7.407 9.851 1.00 98.44 83 LEU A N 1
ATOM 663 C CA . LEU A 1 83 ? -25.587 -6.284 9.054 1.00 98.44 83 LEU A CA 1
ATOM 664 C C . LEU A 1 83 ? -26.980 -6.592 8.503 1.00 98.44 83 LEU A C 1
ATOM 666 O O . LEU A 1 83 ? -27.355 -7.754 8.318 1.00 98.44 83 LEU A O 1
ATOM 670 N N . ALA A 1 84 ? -27.746 -5.543 8.218 1.00 98.00 84 ALA A N 1
ATOM 671 C CA . ALA A 1 84 ? -29.087 -5.643 7.654 1.00 98.00 84 ALA A CA 1
ATOM 672 C C . ALA A 1 84 ? -29.110 -6.291 6.260 1.00 98.00 84 ALA A C 1
ATOM 674 O O . ALA A 1 84 ? -30.111 -6.899 5.889 1.00 98.00 84 ALA A O 1
ATOM 675 N N . ASP A 1 85 ? -28.006 -6.217 5.513 1.00 96.19 85 ASP A N 1
ATOM 676 C CA . ASP A 1 85 ? -27.835 -6.903 4.227 1.00 96.19 85 ASP A CA 1
ATOM 677 C C . ASP A 1 85 ? -27.403 -8.378 4.366 1.00 96.19 85 ASP A C 1
ATOM 679 O O . ASP A 1 85 ? -27.265 -9.087 3.373 1.00 96.19 85 ASP A O 1
ATOM 683 N N . GLY A 1 86 ? -27.236 -8.864 5.600 1.00 97.69 86 GLY A N 1
ATOM 684 C CA . GLY A 1 86 ? -26.984 -10.266 5.921 1.00 97.69 86 GLY A CA 1
ATOM 685 C C . GLY A 1 86 ? -25.519 -10.638 6.140 1.00 97.69 86 GLY A C 1
ATOM 686 O O . GLY A 1 86 ? -25.264 -11.775 6.546 1.00 97.69 86 GLY A O 1
ATOM 687 N N . VAL A 1 87 ? -24.569 -9.717 5.944 1.00 98.56 87 VAL A N 1
ATOM 688 C CA . VAL A 1 87 ? -23.155 -9.966 6.272 1.00 98.56 87 VAL A CA 1
ATOM 689 C C . VAL A 1 87 ? -22.986 -10.198 7.771 1.00 98.56 87 VAL A C 1
ATOM 691 O O . VAL A 1 87 ? -23.604 -9.535 8.608 1.00 98.56 87 VAL A O 1
ATOM 694 N N . ILE A 1 88 ? -22.123 -11.152 8.110 1.00 98.75 88 ILE A N 1
ATOM 695 C CA . ILE A 1 88 ? -21.722 -11.461 9.480 1.00 98.75 88 ILE A CA 1
ATOM 696 C C . ILE A 1 88 ? -20.244 -11.120 9.620 1.00 98.75 88 ILE A C 1
ATOM 698 O O . ILE A 1 88 ? -19.435 -11.569 8.811 1.00 98.75 88 ILE A O 1
ATOM 702 N N . ILE A 1 89 ? -19.889 -10.348 10.644 1.00 98.75 89 ILE A N 1
ATOM 703 C CA . ILE A 1 89 ? -18.497 -10.043 10.968 1.00 98.75 89 ILE A CA 1
ATOM 704 C C . ILE A 1 89 ? -18.214 -10.505 12.388 1.00 98.75 89 ILE A C 1
ATOM 706 O O . ILE A 1 89 ? -18.850 -10.050 13.337 1.00 98.75 89 ILE A O 1
ATOM 710 N N . ASP A 1 90 ? -17.257 -11.411 12.526 1.00 98.81 90 ASP A N 1
ATOM 711 C CA . ASP A 1 90 ? -16.736 -11.836 13.819 1.00 98.81 90 ASP A CA 1
ATOM 712 C C . ASP A 1 90 ? -15.499 -11.016 14.172 1.00 98.81 90 ASP A C 1
ATOM 714 O O . ASP A 1 90 ? -14.626 -10.818 13.331 1.00 98.81 90 ASP A O 1
ATOM 718 N N . HIS A 1 91 ? -15.432 -10.546 15.416 1.00 98.75 91 HIS A N 1
ATOM 719 C CA . HIS A 1 91 ? -14.353 -9.713 15.936 1.00 98.75 91 HIS A CA 1
ATOM 720 C C . HIS A 1 91 ? -13.686 -10.424 17.108 1.00 98.75 91 HIS A C 1
ATOM 722 O O . HIS A 1 91 ? -14.350 -10.750 18.092 1.00 98.75 91 HIS A O 1
ATOM 728 N N . LEU A 1 92 ? -12.373 -10.600 17.027 1.00 98.81 92 LEU A N 1
ATOM 729 C CA . LEU A 1 92 ? -11.510 -10.951 18.146 1.00 98.81 92 LEU A CA 1
ATOM 730 C C . LEU A 1 92 ? -10.657 -9.732 18.494 1.00 98.81 92 LEU A C 1
ATOM 732 O O . LEU A 1 92 ? -9.909 -9.235 17.652 1.00 98.81 92 LEU A O 1
ATOM 736 N N . ILE A 1 93 ? -10.794 -9.255 19.725 1.00 98.75 93 ILE A N 1
ATOM 737 C CA . ILE A 1 93 ? -10.077 -8.098 20.256 1.00 98.75 93 ILE A CA 1
ATOM 738 C C . ILE A 1 93 ? -9.208 -8.590 21.406 1.00 98.75 93 ILE A C 1
ATOM 740 O O . ILE A 1 93 ? -9.743 -9.151 22.362 1.00 98.75 93 ILE A O 1
ATOM 744 N N . THR A 1 94 ? -7.902 -8.360 21.331 1.00 98.56 94 THR A N 1
ATOM 745 C CA . THR A 1 94 ? -6.942 -8.864 22.318 1.00 98.56 94 THR A CA 1
ATOM 746 C C . THR A 1 94 ? -6.103 -7.723 22.872 1.00 98.56 94 THR A C 1
ATOM 748 O O . THR A 1 94 ? -5.562 -6.926 22.108 1.00 98.56 94 THR A O 1
ATOM 751 N N . ALA A 1 95 ? -5.988 -7.636 24.196 1.00 97.25 95 ALA A N 1
ATOM 752 C CA . ALA A 1 95 ? -5.034 -6.751 24.850 1.00 97.25 95 ALA A CA 1
ATOM 753 C C . ALA A 1 95 ? -3.674 -7.443 24.963 1.00 97.25 95 ALA A C 1
ATOM 755 O O . ALA A 1 95 ? -3.561 -8.526 25.540 1.00 97.25 95 ALA A O 1
ATOM 756 N N . GLU A 1 96 ? -2.653 -6.802 24.411 1.00 93.31 96 GLU A N 1
ATOM 757 C CA . GLU A 1 96 ? -1.252 -7.203 24.499 1.00 93.31 96 GLU A CA 1
ATOM 758 C C . GLU A 1 96 ? -0.497 -6.226 25.421 1.00 93.31 96 GLU A C 1
ATOM 760 O O . GLU A 1 96 ? -1.109 -5.468 26.170 1.00 93.31 96 GLU A O 1
ATOM 765 N N . GLU A 1 97 ? 0.837 -6.240 25.421 1.00 87.06 97 GLU A N 1
ATOM 766 C CA . GLU A 1 97 ? 1.629 -5.413 26.344 1.00 87.06 97 GLU A CA 1
ATOM 767 C C . GLU A 1 97 ? 1.485 -3.900 26.086 1.00 87.06 97 GLU A C 1
ATOM 769 O O . GLU A 1 97 ? 1.385 -3.112 27.027 1.00 87.06 97 GLU A O 1
ATOM 774 N N . ASP A 1 98 ? 1.491 -3.478 24.822 1.00 84.38 98 ASP A N 1
ATOM 775 C CA . ASP A 1 98 ? 1.503 -2.070 24.392 1.00 84.38 98 ASP A CA 1
ATOM 776 C C . ASP A 1 98 ? 0.502 -1.765 23.258 1.00 84.38 98 ASP A C 1
ATOM 778 O O . ASP A 1 98 ? 0.441 -0.640 22.749 1.00 84.38 98 ASP A O 1
ATOM 782 N N . LYS A 1 99 ? -0.322 -2.749 22.875 1.00 94.25 99 LYS A N 1
ATOM 783 C CA . LYS A 1 99 ? -1.354 -2.597 21.847 1.00 94.25 99 LYS A CA 1
ATOM 784 C C . LYS A 1 99 ? -2.605 -3.417 22.131 1.00 94.25 99 LYS A C 1
ATOM 786 O O . LYS A 1 99 ? -2.566 -4.450 22.793 1.00 94.25 99 LYS A O 1
ATOM 791 N N . ILE A 1 100 ? -3.713 -2.974 21.555 1.00 97.94 100 ILE A N 1
ATOM 792 C CA . ILE A 1 100 ? -4.912 -3.782 21.356 1.00 97.94 100 ILE A CA 1
ATOM 793 C C . ILE A 1 100 ? -4.911 -4.257 19.910 1.00 97.94 100 ILE A C 1
ATOM 795 O O . ILE A 1 100 ? -4.926 -3.418 19.008 1.00 97.94 100 ILE A O 1
ATOM 799 N N . SER A 1 101 ? -4.900 -5.567 19.679 1.00 98.31 101 SER A N 1
ATOM 800 C CA . SER A 1 101 ? -5.022 -6.143 18.342 1.00 98.31 101 SER A CA 1
ATOM 801 C C . SER A 1 101 ? -6.464 -6.521 18.025 1.00 98.31 101 SER A C 1
ATOM 803 O O . SER A 1 101 ? -7.241 -6.927 18.889 1.00 98.31 101 SER A O 1
ATOM 805 N N . PHE A 1 102 ? -6.821 -6.371 16.754 1.00 98.69 102 PHE A N 1
ATOM 806 C CA . PHE A 1 102 ? -8.135 -6.676 16.213 1.00 98.69 102 PHE A CA 1
ATOM 807 C C . PHE A 1 102 ? -7.974 -7.666 15.064 1.00 98.69 102 PHE A C 1
ATOM 809 O O . PHE A 1 102 ? -7.215 -7.415 14.128 1.00 98.69 102 PHE A O 1
ATOM 816 N N . HIS A 1 103 ? -8.718 -8.765 15.116 1.00 98.62 103 HIS A N 1
ATOM 817 C CA . HIS A 1 103 ? -8.816 -9.750 14.046 1.00 98.62 103 HIS A CA 1
ATOM 818 C C . HIS A 1 103 ? -10.282 -9.934 13.682 1.00 98.62 103 HIS A C 1
ATOM 820 O O . HIS A 1 103 ? -11.092 -10.341 14.513 1.00 98.62 103 HIS A O 1
ATOM 826 N N . LEU A 1 104 ? -10.617 -9.594 12.444 1.00 98.69 104 LEU A N 1
ATOM 827 C CA . LEU A 1 104 ? -11.973 -9.600 11.926 1.00 98.69 104 LEU A CA 1
ATOM 828 C C . LEU A 1 104 ? -12.097 -10.611 10.791 1.00 98.69 104 LEU A C 1
ATOM 830 O O . LEU A 1 104 ? -11.231 -10.683 9.915 1.00 98.69 104 LEU A O 1
ATOM 834 N N . VAL A 1 105 ? -13.211 -11.335 10.788 1.00 98.75 105 VAL A N 1
ATOM 835 C CA . VAL A 1 105 ? -13.620 -12.211 9.688 1.00 98.75 105 VAL A CA 1
ATOM 836 C C . VAL A 1 105 ? -14.985 -11.743 9.210 1.00 98.75 105 VAL A C 1
ATOM 838 O O . VAL A 1 105 ? -15.977 -11.923 9.913 1.00 98.75 105 VAL A O 1
ATOM 841 N N . ALA A 1 106 ? -15.032 -11.108 8.040 1.00 98.69 106 ALA A N 1
ATOM 842 C CA . ALA A 1 106 ? -16.267 -10.653 7.414 1.00 98.69 106 ALA A CA 1
ATOM 843 C C . ALA A 1 106 ? -16.719 -11.676 6.372 1.00 98.69 106 ALA A C 1
ATOM 845 O O . ALA A 1 106 ? -15.981 -11.968 5.434 1.00 98.69 106 ALA A O 1
ATOM 846 N N . LYS A 1 107 ? -17.928 -12.209 6.531 1.00 98.69 107 LYS A N 1
ATOM 847 C CA . LYS A 1 107 ? -18.486 -13.262 5.687 1.00 98.69 107 LYS A CA 1
ATOM 848 C C . LYS A 1 107 ? -19.842 -12.857 5.142 1.00 98.69 107 LYS A C 1
ATOM 850 O O . LYS A 1 107 ? -20.708 -12.412 5.896 1.00 98.69 107 LYS A O 1
ATOM 855 N N . ASN A 1 108 ? -20.054 -13.095 3.854 1.00 98.62 108 ASN A N 1
ATOM 856 C CA . ASN A 1 108 ? -21.359 -12.959 3.225 1.00 98.62 108 ASN A CA 1
ATOM 857 C C . ASN A 1 108 ? -22.010 -14.341 3.037 1.00 98.62 108 ASN A C 1
ATOM 859 O O . ASN A 1 108 ? -21.744 -15.019 2.047 1.00 98.62 108 ASN A O 1
ATOM 863 N N . PRO A 1 109 ? -22.865 -14.796 3.969 1.00 98.25 109 PRO A N 1
ATOM 864 C CA . PRO A 1 109 ? -23.549 -16.083 3.847 1.00 98.25 109 PRO A CA 1
ATOM 865 C C . PRO A 1 109 ? -24.747 -16.045 2.883 1.00 98.25 109 PRO A C 1
ATOM 867 O O . PRO A 1 109 ? -25.438 -17.052 2.737 1.00 98.25 109 PRO A O 1
ATOM 870 N N . THR A 1 110 ? -25.059 -14.889 2.296 1.00 97.81 110 THR A N 1
ATOM 871 C CA . THR A 1 110 ? -26.246 -14.711 1.459 1.00 97.81 110 THR A CA 1
ATOM 872 C C . THR A 1 110 ? -25.973 -15.098 0.002 1.00 97.81 110 THR A C 1
ATOM 874 O O . THR A 1 110 ? -24.833 -15.317 -0.402 1.00 97.81 110 THR A O 1
ATOM 877 N N . GLY A 1 111 ? -27.038 -15.174 -0.802 1.00 97.38 111 GLY A N 1
ATOM 878 C CA . GLY A 1 111 ? -26.945 -15.390 -2.250 1.00 97.38 111 GLY A CA 1
ATOM 879 C C . GLY A 1 111 ? -26.764 -14.109 -3.074 1.00 97.38 111 GLY A C 1
ATOM 880 O O . GLY A 1 111 ? -26.834 -14.178 -4.297 1.00 97.38 111 GLY A O 1
ATOM 881 N N . GLN A 1 112 ? -26.597 -12.946 -2.438 1.00 96.75 112 GLN A N 1
ATOM 882 C CA . GLN A 1 112 ? -26.454 -11.653 -3.111 1.00 96.75 112 GLN A CA 1
ATOM 883 C C . GLN A 1 112 ? -25.143 -10.989 -2.708 1.00 96.75 112 GLN A C 1
ATOM 885 O O . GLN A 1 112 ? -24.649 -11.197 -1.604 1.00 96.75 112 GLN A O 1
ATOM 890 N N . LYS A 1 113 ? -24.584 -10.166 -3.594 1.00 97.50 113 LYS A N 1
ATOM 891 C CA . LYS A 1 113 ? -23.440 -9.320 -3.259 1.00 97.50 113 LYS A CA 1
ATOM 892 C C . LYS A 1 113 ? -23.829 -8.312 -2.173 1.00 97.50 113 LYS A C 1
ATOM 894 O O . LYS A 1 113 ? -24.878 -7.679 -2.265 1.00 97.50 113 LYS A O 1
ATOM 899 N N . SER A 1 114 ? -22.966 -8.151 -1.175 1.00 97.88 114 SER A N 1
ATOM 900 C CA . SER A 1 114 ? -23.079 -7.103 -0.163 1.00 97.88 114 SER A CA 1
ATOM 901 C C . SER A 1 114 ? -22.270 -5.872 -0.559 1.00 97.88 114 SER A C 1
ATOM 903 O O . SER A 1 114 ? -21.122 -5.970 -1.002 1.00 97.88 114 SER A O 1
ATOM 905 N N . GLU A 1 115 ? -22.864 -4.706 -0.310 1.00 96.19 115 GLU A N 1
ATOM 906 C CA . GLU A 1 115 ? -22.243 -3.393 -0.487 1.00 96.19 115 GLU A CA 1
ATOM 907 C C . GLU A 1 115 ? -21.537 -2.896 0.785 1.00 96.19 115 GLU A C 1
ATOM 909 O O . GLU A 1 115 ? -21.156 -1.731 0.850 1.00 96.19 115 GLU A O 1
ATOM 914 N N . ALA A 1 116 ? -21.334 -3.741 1.802 1.00 97.38 116 ALA A N 1
ATOM 915 C CA . ALA A 1 116 ?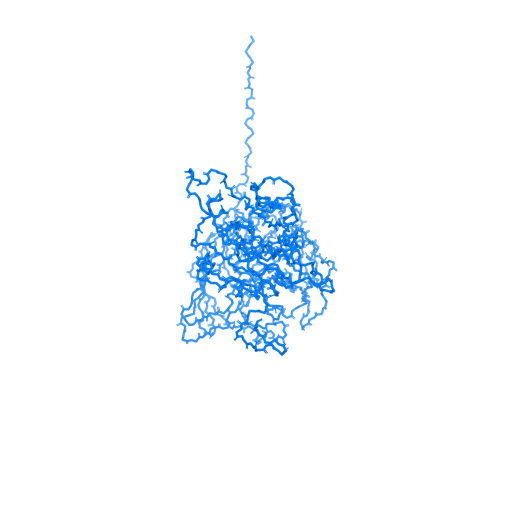 -20.562 -3.387 2.990 1.00 97.38 116 ALA A CA 1
ATOM 916 C C . ALA A 1 116 ? -19.095 -3.129 2.608 1.00 97.38 116 ALA A C 1
ATOM 918 O O . ALA A 1 116 ? -18.306 -4.051 2.399 1.00 97.38 116 ALA A O 1
ATOM 919 N N . HIS A 1 117 ? -18.722 -1.857 2.476 1.00 97.81 117 HIS A N 1
ATOM 920 C CA . HIS A 1 117 ? -17.409 -1.448 1.989 1.00 97.81 117 HIS A CA 1
ATOM 921 C C . HIS A 1 117 ? -16.435 -1.105 3.106 1.00 97.81 117 HIS A C 1
ATOM 923 O O . HIS A 1 117 ? -15.241 -1.353 2.942 1.00 97.81 117 HIS A O 1
ATOM 929 N N . TRP A 1 118 ? -16.901 -0.559 4.223 1.00 98.19 118 TRP A N 1
ATOM 930 C CA . TRP A 1 118 ? -16.035 -0.123 5.315 1.00 98.19 118 TRP A CA 1
ATOM 931 C C . TRP A 1 118 ? -16.802 -0.004 6.631 1.00 98.19 118 TRP A C 1
ATOM 933 O O . TRP A 1 118 ? -18.033 -0.038 6.633 1.00 98.19 118 TRP A O 1
ATOM 943 N N . GLY A 1 119 ? -16.082 0.096 7.748 1.00 97.69 119 GLY A N 1
ATOM 944 C CA . GLY A 1 119 ? -16.676 0.293 9.068 1.00 97.69 119 GLY A CA 1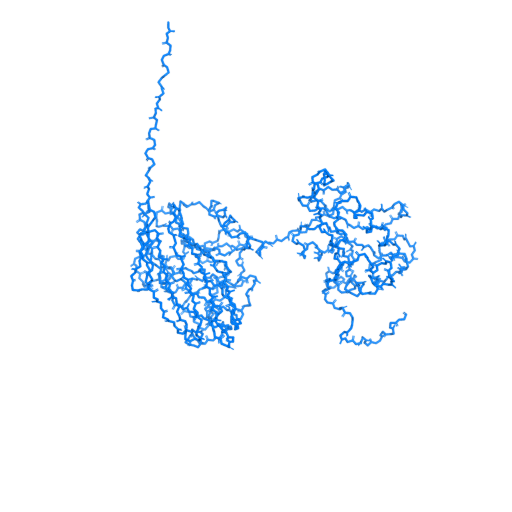
ATOM 945 C C . GLY A 1 119 ? -15.838 1.193 9.972 1.00 97.69 119 GLY A C 1
ATOM 946 O O . GLY A 1 119 ? -14.621 1.294 9.806 1.00 97.69 119 GLY A O 1
ATOM 947 N N . GLN A 1 120 ? -16.512 1.850 10.919 1.00 95.56 120 GLN A N 1
ATOM 948 C CA . GLN A 1 120 ? -15.952 2.945 11.712 1.00 95.56 120 GLN A CA 1
ATOM 949 C C . GLN A 1 120 ? -15.769 2.594 13.195 1.00 95.56 120 GLN A C 1
ATOM 951 O O . GLN A 1 120 ? -16.746 2.549 13.951 1.00 95.56 120 GLN A O 1
ATOM 956 N N . PRO A 1 121 ? -14.527 2.375 13.658 1.00 95.56 121 PRO A N 1
ATOM 957 C CA . PRO A 1 121 ? -14.189 2.405 15.073 1.00 95.56 121 PRO A CA 1
ATOM 958 C C . PRO A 1 121 ? -13.918 3.851 15.524 1.00 95.56 121 PRO A C 1
ATOM 960 O O . PRO A 1 121 ? -12.869 4.426 15.236 1.00 95.56 121 PRO A O 1
ATOM 963 N N . CYS A 1 122 ? -14.843 4.441 16.280 1.00 96.06 122 CYS A N 1
ATOM 964 C CA . CYS A 1 122 ? -14.749 5.840 16.695 1.00 96.06 122 CYS A CA 1
ATOM 965 C C . CYS A 1 122 ? -14.026 5.994 18.044 1.00 96.06 122 CYS A C 1
ATOM 967 O O . CYS A 1 122 ? -14.636 5.897 19.117 1.00 96.06 122 CYS A O 1
ATOM 969 N N . ILE A 1 123 ? -12.719 6.270 18.009 1.00 96.25 123 ILE A N 1
ATOM 970 C CA . ILE A 1 123 ? -11.873 6.396 19.209 1.00 96.25 123 ILE A CA 1
ATOM 971 C C . ILE A 1 123 ? -11.983 7.806 19.785 1.00 96.25 123 ILE A C 1
ATOM 973 O O . ILE A 1 123 ? -11.534 8.763 19.161 1.00 96.25 123 ILE A O 1
ATOM 977 N N . ARG A 1 124 ? -12.528 7.959 20.995 1.00 94.19 124 ARG A N 1
ATOM 978 C CA . ARG A 1 124 ? -12.646 9.255 21.681 1.00 94.19 124 ARG A CA 1
ATOM 979 C C . ARG A 1 124 ? -11.344 9.604 22.389 1.00 94.19 124 ARG A C 1
ATOM 981 O O . ARG A 1 124 ? -10.954 8.950 23.354 1.00 94.19 124 ARG A O 1
ATOM 988 N N . VAL A 1 125 ? -10.709 10.689 21.954 1.00 93.44 125 VAL A N 1
ATOM 989 C CA . VAL A 1 125 ? -9.363 11.067 22.417 1.00 93.44 125 VAL A CA 1
ATOM 990 C C . VAL A 1 125 ? -9.319 12.330 23.265 1.00 93.44 125 VAL A C 1
ATOM 992 O O . VAL A 1 125 ? -8.280 12.633 23.838 1.00 93.44 125 VAL A O 1
ATOM 995 N N . GLY A 1 126 ? -10.443 13.042 23.411 1.00 91.25 126 GLY A N 1
ATOM 996 C CA . GLY A 1 126 ? -10.494 14.317 24.137 1.00 91.25 126 GLY A CA 1
ATOM 997 C C . GLY A 1 126 ? -9.829 14.262 25.519 1.00 91.25 126 GLY A C 1
ATOM 998 O O . GLY A 1 126 ? -8.905 15.030 25.778 1.00 91.25 126 GLY A O 1
ATOM 999 N N . ARG A 1 127 ? -10.220 13.308 26.378 1.00 90.19 127 ARG A N 1
ATOM 1000 C CA . ARG A 1 127 ? -9.630 13.155 27.724 1.00 90.19 127 ARG A CA 1
ATOM 1001 C C . ARG A 1 127 ? -8.141 12.824 27.678 1.00 90.19 127 ARG A C 1
ATOM 1003 O O . ARG A 1 127 ? -7.371 13.449 28.400 1.00 90.19 127 ARG A O 1
ATOM 1010 N N . PHE A 1 128 ? -7.745 11.909 26.793 1.00 92.50 128 PHE A N 1
ATOM 1011 C CA . PHE A 1 128 ? -6.349 11.516 26.605 1.00 92.50 128 PHE A CA 1
ATOM 1012 C C . PHE A 1 128 ? -5.473 12.729 26.254 1.00 92.50 128 PHE A C 1
ATOM 1014 O O . PHE A 1 128 ? -4.402 12.913 26.829 1.00 92.50 128 PHE A O 1
ATOM 1021 N N . THR A 1 129 ? -5.968 13.623 25.391 1.00 92.69 129 THR A N 1
ATOM 1022 C CA . THR A 1 129 ? -5.267 14.851 24.985 1.00 92.69 129 THR A CA 1
ATOM 1023 C C . THR A 1 129 ? -5.383 16.013 25.983 1.00 92.69 129 THR A C 1
ATOM 1025 O O . THR A 1 129 ? -4.838 17.084 25.712 1.00 92.69 129 THR A O 1
ATOM 1028 N N . GLY A 1 130 ? -6.086 15.842 27.112 1.00 89.62 130 GLY A N 1
ATOM 1029 C CA . GLY A 1 130 ? -6.293 16.881 28.136 1.00 89.62 130 GLY A CA 1
ATOM 1030 C C . GLY A 1 130 ? -7.475 17.824 27.881 1.00 89.62 130 GLY A C 1
ATOM 1031 O O . GLY A 1 130 ? -7.569 18.892 28.486 1.00 89.62 130 GLY A O 1
ATOM 1032 N N . THR A 1 131 ? -8.381 17.456 26.979 1.00 84.56 131 THR A N 1
ATOM 1033 C CA . THR A 1 131 ? -9.598 18.208 26.668 1.00 84.56 131 THR A CA 1
ATOM 1034 C C . THR A 1 131 ? -10.784 17.631 27.435 1.00 84.56 131 THR A C 1
ATOM 1036 O O . THR A 1 131 ? -11.208 16.499 27.200 1.00 84.56 131 THR A O 1
ATOM 1039 N N . HIS A 1 132 ? -11.383 18.449 28.301 1.00 76.50 132 HIS A N 1
ATOM 1040 C CA . HIS A 1 132 ? -12.507 18.042 29.154 1.00 76.50 132 HIS A CA 1
ATOM 1041 C C . HIS A 1 132 ? -13.855 18.674 28.776 1.00 76.50 132 HIS A C 1
ATOM 1043 O O . HIS A 1 132 ? -14.879 18.244 29.295 1.00 76.50 132 HIS A O 1
ATOM 1049 N N . ASN A 1 133 ? -13.868 19.676 27.887 1.00 69.81 133 ASN A N 1
ATOM 1050 C CA . ASN A 1 133 ? -15.080 20.371 27.446 1.00 69.81 133 ASN A CA 1
ATOM 1051 C C . ASN A 1 133 ? -15.347 20.120 25.952 1.00 69.81 133 ASN A C 1
ATOM 1053 O O . ASN A 1 133 ? -14.426 20.125 25.135 1.00 69.81 133 ASN A O 1
ATOM 1057 N N . ASP A 1 134 ? -16.612 19.885 25.617 1.00 65.88 134 ASP A N 1
ATOM 1058 C CA . ASP A 1 134 ? -17.115 19.479 24.301 1.00 65.88 134 ASP A CA 1
ATOM 1059 C C . ASP A 1 134 ? -17.477 20.679 23.411 1.00 65.88 134 ASP A C 1
ATOM 1061 O O . ASP A 1 134 ? -17.820 20.493 22.245 1.00 65.88 134 ASP A O 1
ATOM 1065 N N . VAL A 1 135 ? -17.376 21.908 23.936 1.00 73.56 135 VAL A N 1
ATOM 1066 C CA . VAL A 1 135 ? -17.673 23.143 23.190 1.00 73.56 135 VAL A CA 1
ATOM 1067 C C . VAL A 1 135 ? -16.738 23.316 21.989 1.00 73.56 135 VAL A C 1
ATOM 1069 O O . VAL A 1 135 ? -17.207 23.598 20.887 1.00 73.56 135 VAL A O 1
ATOM 1072 N N . ASP A 1 136 ? -15.429 23.121 22.174 1.00 80.00 136 ASP A N 1
ATOM 1073 C CA . ASP A 1 136 ? -14.456 23.218 21.084 1.00 80.00 136 ASP A CA 1
ATOM 1074 C C . ASP A 1 136 ? -14.133 21.833 20.510 1.00 80.00 136 ASP A C 1
ATOM 1076 O O . ASP A 1 136 ? -13.309 21.077 21.043 1.00 80.00 136 ASP A O 1
ATOM 1080 N N . LYS A 1 137 ? -14.768 21.538 19.371 1.00 80.44 137 LYS A N 1
ATOM 1081 C CA . LYS A 1 137 ? -14.602 20.294 18.608 1.00 80.44 137 LYS A CA 1
ATOM 1082 C C . LYS A 1 137 ? -13.182 20.094 18.062 1.00 80.44 137 LYS A C 1
ATOM 1084 O O . LYS A 1 137 ? -12.857 18.972 17.692 1.00 80.44 137 LYS A O 1
ATOM 1089 N N . TYR A 1 138 ? -12.336 21.127 18.043 1.00 85.12 138 TYR A N 1
ATOM 1090 C CA . TYR A 1 138 ? -10.977 21.096 17.491 1.00 85.12 138 TYR A CA 1
ATOM 1091 C C . TYR A 1 138 ? -9.860 21.221 18.536 1.00 85.12 138 TYR A C 1
ATOM 1093 O O . TYR A 1 138 ? -8.683 21.081 18.209 1.00 85.12 138 TYR A O 1
ATOM 1101 N N . SER A 1 139 ? -10.202 21.411 19.807 1.00 85.25 139 SER A N 1
ATOM 1102 C CA . SER A 1 139 ? -9.248 21.596 20.916 1.00 85.25 139 SER A CA 1
ATOM 1103 C C . SER A 1 139 ? -8.164 20.507 21.051 1.00 85.25 139 SER A C 1
ATOM 1105 O O . SER A 1 139 ? -7.077 20.774 21.568 1.00 85.25 139 SER A O 1
ATOM 1107 N N . TYR A 1 140 ? -8.438 19.290 20.575 1.00 91.00 140 TYR A N 1
ATOM 1108 C CA . TYR A 1 140 ? -7.521 18.144 20.589 1.00 91.00 140 TYR A CA 1
ATOM 1109 C C . TYR A 1 140 ? -6.579 18.065 19.371 1.00 91.00 140 TYR A C 1
ATOM 1111 O O . TYR A 1 140 ? -5.600 17.312 19.401 1.00 91.00 140 TYR A O 1
ATOM 1119 N N . LEU A 1 141 ? -6.844 18.836 18.304 1.00 91.69 141 LEU A N 1
ATOM 1120 C CA . LEU A 1 141 ? -6.124 18.733 17.028 1.00 91.69 141 LEU A CA 1
ATOM 1121 C C . LEU A 1 141 ? -4.625 18.964 17.180 1.00 91.69 141 LEU A C 1
ATOM 1123 O O . LEU A 1 141 ? -3.844 18.190 16.644 1.00 91.69 141 LEU A O 1
ATOM 1127 N N . LYS A 1 142 ? -4.219 19.958 17.978 1.00 93.12 142 LYS A N 1
ATOM 1128 C CA . LYS A 1 142 ? -2.800 20.298 18.196 1.00 93.12 142 LYS A CA 1
ATOM 1129 C C . LYS A 1 142 ? -1.960 19.142 18.747 1.00 93.12 142 LYS A C 1
ATOM 1131 O O . LYS A 1 142 ? -0.739 19.160 18.642 1.00 93.12 142 LYS A O 1
ATOM 1136 N N . ASN A 1 143 ? -2.621 18.167 19.372 1.00 95.19 143 ASN A N 1
ATOM 1137 C CA . ASN A 1 143 ? -2.005 16.966 19.918 1.00 95.19 143 ASN A CA 1
ATOM 1138 C C . ASN A 1 143 ? -2.243 15.741 19.025 1.00 95.19 143 ASN A C 1
ATOM 1140 O O . ASN A 1 143 ? -1.759 14.668 19.355 1.00 95.19 143 ASN A O 1
ATOM 1144 N N . SER A 1 144 ? -2.974 15.879 17.921 1.00 97.50 144 SER A N 1
ATOM 1145 C CA . SER A 1 144 ? -3.305 14.814 16.974 1.00 97.50 144 SER A CA 1
ATOM 1146 C C . SER A 1 144 ? -2.421 14.896 15.734 1.00 97.50 144 SER A C 1
ATOM 1148 O O . SER A 1 144 ? -1.974 15.979 15.359 1.00 97.50 144 SER A O 1
ATOM 1150 N N . PHE A 1 145 ? -2.144 13.760 15.105 1.00 98.44 145 PHE A N 1
ATOM 1151 C CA . PHE A 1 145 ? -1.229 13.662 13.976 1.00 98.44 145 PHE A CA 1
ATOM 1152 C C . PHE A 1 145 ? -1.638 12.581 12.973 1.00 98.44 145 PHE A C 1
ATOM 1154 O O . PHE A 1 145 ? -2.303 11.601 13.312 1.00 98.44 145 PHE A O 1
ATOM 1161 N N . VAL A 1 146 ? -1.166 12.769 11.745 1.00 98.44 146 VAL A N 1
ATOM 1162 C CA . VAL A 1 146 ? -1.091 11.781 10.655 1.00 98.44 146 VAL A CA 1
ATOM 1163 C C . VAL A 1 146 ? 0.340 11.767 10.115 1.00 98.44 146 VAL A C 1
ATOM 1165 O O . VAL A 1 146 ? 1.160 12.599 10.513 1.00 98.44 146 VAL A O 1
ATOM 1168 N N . PHE A 1 147 ? 0.656 10.846 9.207 1.00 97.50 147 PHE A N 1
ATOM 1169 C CA . PHE A 1 147 ? 1.918 10.871 8.468 1.00 97.50 147 PHE A CA 1
ATOM 1170 C C . PHE A 1 147 ? 1.697 11.376 7.045 1.00 97.50 147 PHE A C 1
ATOM 1172 O O . PHE A 1 147 ? 0.915 10.785 6.302 1.00 97.50 147 PHE A O 1
ATOM 1179 N N . LEU A 1 148 ? 2.377 12.467 6.691 1.00 96.12 148 LEU A N 1
ATOM 1180 C CA . LEU A 1 148 ? 2.387 13.072 5.356 1.00 96.12 148 LEU A CA 1
ATOM 1181 C C . LEU A 1 148 ? 3.842 13.219 4.911 1.00 96.12 148 LEU A C 1
ATOM 1183 O O . LEU A 1 148 ? 4.679 13.614 5.723 1.00 96.12 148 LEU A O 1
ATOM 1187 N N . ASP A 1 149 ? 4.140 12.896 3.653 1.00 92.44 149 ASP A N 1
ATOM 1188 C CA . ASP A 1 149 ? 5.503 12.866 3.099 1.00 92.44 149 ASP A CA 1
ATOM 1189 C C . ASP A 1 149 ? 6.525 12.184 4.031 1.00 92.44 149 ASP A C 1
ATOM 1191 O O . ASP A 1 149 ? 7.595 12.724 4.324 1.00 92.44 149 ASP A O 1
ATOM 1195 N N . ASP A 1 150 ? 6.140 11.018 4.563 1.00 91.81 150 ASP A N 1
ATOM 1196 C CA . ASP A 1 150 ? 6.910 10.185 5.497 1.00 91.81 150 ASP A CA 1
ATOM 1197 C C . ASP A 1 150 ? 7.283 10.885 6.819 1.00 91.81 150 ASP A C 1
ATOM 1199 O O . ASP A 1 150 ? 8.161 10.443 7.563 1.00 91.81 150 ASP A O 1
ATOM 1203 N N . LYS A 1 151 ? 6.587 11.976 7.163 1.00 94.31 151 LYS A N 1
ATOM 1204 C CA . LYS A 1 151 ? 6.805 12.761 8.383 1.00 94.31 151 LYS A CA 1
ATOM 1205 C C . LYS A 1 151 ? 5.555 12.802 9.245 1.00 94.31 151 LYS A C 1
ATOM 1207 O O . LYS A 1 151 ? 4.436 12.921 8.753 1.00 94.31 151 LYS A O 1
ATOM 1212 N N . LYS A 1 152 ? 5.755 12.760 10.566 1.00 96.88 152 LYS A N 1
ATOM 1213 C CA . LYS A 1 152 ? 4.679 12.992 11.534 1.00 96.88 152 LYS A CA 1
ATOM 1214 C C . LYS A 1 152 ? 4.236 14.455 11.459 1.00 96.88 152 LYS A C 1
ATOM 1216 O O . LYS A 1 152 ? 4.979 15.344 11.875 1.00 96.88 152 LYS A O 1
ATOM 1221 N N . SER A 1 153 ? 3.013 14.676 10.997 1.00 97.69 153 SER A N 1
ATOM 1222 C CA . SER A 1 153 ? 2.412 15.993 10.800 1.00 97.69 153 SER A CA 1
ATOM 1223 C C . SER A 1 153 ? 1.276 16.196 11.795 1.00 97.69 153 SER A C 1
ATOM 1225 O O . SER A 1 153 ? 0.279 15.473 11.772 1.00 97.69 153 SER A O 1
ATOM 1227 N N . PHE A 1 154 ? 1.442 17.165 12.696 1.00 97.56 154 PHE A N 1
ATOM 1228 C CA . PHE A 1 154 ? 0.399 17.541 13.652 1.00 97.56 154 PHE A CA 1
ATOM 1229 C C . PHE A 1 154 ? -0.744 18.295 12.965 1.00 97.56 154 PHE A C 1
ATOM 1231 O O . PHE A 1 154 ? -0.553 18.920 11.923 1.00 97.56 154 PHE A O 1
ATOM 1238 N N . MET A 1 155 ? -1.934 18.232 13.561 1.00 96.19 155 MET A N 1
ATOM 1239 C CA . MET A 1 155 ? -3.132 18.890 13.048 1.00 96.19 155 MET A CA 1
ATOM 1240 C C . MET A 1 155 ? -3.358 20.275 13.695 1.00 96.19 155 MET A C 1
ATOM 1242 O O . MET A 1 155 ? -3.034 20.465 14.869 1.00 96.19 155 MET A O 1
ATOM 1246 N N . PRO A 1 156 ? -3.981 21.234 12.983 1.00 95.38 156 PRO A N 1
ATOM 1247 C CA . PRO A 1 156 ? -4.330 21.160 11.565 1.00 95.38 156 PRO A CA 1
ATOM 1248 C C . PRO A 1 156 ? -3.077 21.126 10.676 1.00 95.38 156 PRO A C 1
ATOM 1250 O O . PRO A 1 156 ? -2.076 21.769 10.977 1.00 95.38 156 PRO A O 1
ATOM 1253 N N . THR A 1 157 ? -3.136 20.344 9.600 1.00 96.12 157 THR A N 1
ATOM 1254 C CA . THR A 1 157 ? -2.081 20.279 8.579 1.00 96.12 157 THR A CA 1
ATOM 1255 C C . THR A 1 157 ? -2.119 21.523 7.684 1.00 96.12 157 THR A C 1
ATOM 1257 O O . THR A 1 157 ? -3.102 22.265 7.696 1.00 96.12 157 THR A O 1
ATOM 1260 N N . GLU A 1 158 ? -1.063 21.757 6.900 1.00 94.19 158 GLU A N 1
ATOM 1261 C CA . GLU A 1 158 ? -0.940 22.938 6.027 1.00 94.19 158 GLU A CA 1
ATOM 1262 C C . GLU A 1 158 ? -2.127 23.080 5.057 1.00 94.19 158 GLU A C 1
ATOM 1264 O O . GLU A 1 158 ? -2.755 24.137 4.997 1.00 94.19 158 GLU A O 1
ATOM 1269 N N . ASN A 1 159 ? -2.512 21.991 4.381 1.00 94.81 159 ASN A N 1
ATOM 1270 C CA . ASN A 1 159 ? -3.624 21.971 3.427 1.00 94.81 159 ASN A CA 1
ATOM 1271 C C . ASN A 1 159 ? -4.945 21.511 4.072 1.00 94.81 159 ASN A C 1
ATOM 1273 O O . ASN A 1 159 ? -5.604 20.574 3.604 1.00 94.81 159 ASN A O 1
ATOM 1277 N N . TRP A 1 160 ? -5.336 22.142 5.183 1.00 95.31 160 TRP A N 1
ATOM 1278 C CA . TRP A 1 160 ? -6.580 21.800 5.878 1.00 95.31 160 TRP A CA 1
ATOM 1279 C C . TRP A 1 160 ? -7.816 22.110 5.022 1.00 95.31 160 TRP A C 1
ATOM 1281 O O . TRP A 1 160 ? -8.027 23.248 4.595 1.00 95.31 160 TRP A O 1
ATOM 1291 N N . ALA A 1 161 ? -8.674 21.113 4.794 1.00 95.81 161 ALA A N 1
ATOM 1292 C CA . ALA A 1 161 ? -9.878 21.298 3.996 1.00 95.81 161 ALA A CA 1
ATOM 1293 C C . ALA A 1 161 ? -11.014 21.818 4.885 1.00 95.81 161 ALA A C 1
ATOM 1295 O O . ALA A 1 161 ? -11.150 21.459 6.051 1.00 95.81 161 ALA A O 1
ATOM 1296 N N . THR A 1 162 ? -11.845 22.699 4.332 1.00 94.12 162 THR A N 1
ATOM 1297 C CA . THR A 1 162 ? -12.893 23.403 5.098 1.00 94.12 162 THR A CA 1
ATOM 1298 C C . THR A 1 162 ? -14.287 23.256 4.499 1.00 94.12 162 THR A C 1
ATOM 1300 O O . THR A 1 162 ? -15.249 23.800 5.037 1.00 94.12 162 THR A O 1
ATOM 1303 N N . ARG A 1 163 ? -14.416 22.528 3.384 1.00 94.12 163 ARG A N 1
ATOM 1304 C CA . ARG A 1 163 ? -15.665 22.386 2.631 1.00 94.12 163 ARG A CA 1
ATOM 1305 C C . ARG A 1 163 ? -15.938 20.920 2.326 1.00 94.12 163 ARG A C 1
ATOM 1307 O O . ARG A 1 163 ? -15.061 20.229 1.822 1.00 94.12 163 ARG A O 1
ATOM 1314 N N . ALA A 1 164 ? -17.159 20.493 2.616 1.00 95.50 164 ALA A N 1
ATOM 1315 C CA . ALA A 1 164 ? -17.763 19.225 2.221 1.00 95.50 164 ALA A CA 1
ATOM 1316 C C . ALA A 1 164 ? -19.264 19.284 2.530 1.00 95.50 164 ALA A C 1
ATOM 1318 O O . ALA A 1 164 ? -19.757 20.314 2.998 1.00 95.50 164 ALA A O 1
ATOM 1319 N N . ARG A 1 165 ? -19.971 18.172 2.310 1.00 94.31 165 ARG A N 1
ATOM 1320 C CA . ARG A 1 165 ? -21.385 18.021 2.661 1.00 94.31 165 ARG A CA 1
ATOM 1321 C C . ARG A 1 165 ? -21.632 18.228 4.155 1.00 94.31 165 ARG A C 1
ATOM 1323 O O . ARG A 1 165 ? -22.536 18.970 4.527 1.00 94.31 165 ARG A O 1
ATOM 1330 N N . TYR A 1 166 ? -20.802 17.622 5.005 1.00 94.25 166 TYR A N 1
ATOM 1331 C CA . TYR A 1 166 ? -20.883 17.792 6.453 1.00 94.25 166 TYR A CA 1
ATOM 1332 C C . TYR A 1 166 ? -19.619 18.431 7.013 1.00 94.25 166 TYR A C 1
ATOM 1334 O O . TYR A 1 166 ? -18.506 18.050 6.671 1.00 94.25 166 TYR A O 1
ATOM 1342 N N . ILE A 1 167 ? -19.793 19.359 7.951 1.00 92.31 167 ILE A N 1
ATOM 1343 C CA . ILE A 1 167 ? -18.721 19.966 8.749 1.00 92.31 167 ILE A CA 1
ATOM 1344 C C . ILE A 1 167 ? -19.135 19.959 10.228 1.00 92.31 167 ILE A C 1
ATOM 1346 O O . ILE A 1 167 ? -20.335 19.956 10.521 1.00 92.31 167 ILE A O 1
ATOM 1350 N N . PRO A 1 168 ? -18.198 19.937 11.197 1.00 90.06 168 PRO A N 1
ATOM 1351 C CA . PRO A 1 168 ? -16.728 19.923 11.071 1.00 90.06 168 PRO A CA 1
ATOM 1352 C C . PRO A 1 168 ? -16.136 18.531 10.774 1.00 90.06 168 PRO A C 1
ATOM 1354 O O . PRO A 1 168 ? -16.886 17.566 10.698 1.00 90.06 168 PRO A O 1
ATOM 1357 N N . GLY A 1 169 ? -14.816 18.411 10.629 1.00 92.56 169 GLY A N 1
ATOM 1358 C CA . GLY A 1 169 ? -14.096 17.140 10.436 1.00 92.56 169 GLY A CA 1
ATOM 1359 C C . GLY A 1 169 ? -13.031 17.233 9.343 1.00 92.56 169 GLY A C 1
ATOM 1360 O O . GLY A 1 169 ? -12.953 18.255 8.662 1.00 92.56 169 GLY A O 1
ATOM 1361 N N . GLN A 1 170 ? -12.239 16.176 9.173 1.00 96.69 170 GLN A N 1
ATOM 1362 C CA . GLN A 1 170 ? -11.212 16.091 8.130 1.00 96.69 170 GLN A CA 1
ATOM 1363 C C . GLN A 1 170 ? -10.929 14.630 7.762 1.00 96.69 170 GLN A C 1
ATOM 1365 O O . GLN A 1 170 ? -10.799 13.786 8.648 1.00 96.69 170 GLN A O 1
ATOM 1370 N N . VAL A 1 171 ? -10.826 14.349 6.464 1.00 97.75 171 VAL A N 1
ATOM 1371 C CA . VAL A 1 171 ? -10.626 13.019 5.869 1.00 97.75 171 VAL A CA 1
ATOM 1372 C C . VAL A 1 171 ? -9.328 13.005 5.067 1.00 97.75 171 VAL A C 1
ATOM 1374 O O . VAL A 1 171 ? -9.054 13.935 4.306 1.00 97.75 171 VAL A O 1
ATOM 1377 N N . TRP A 1 172 ? -8.561 11.922 5.171 1.00 98.44 172 TRP A N 1
ATOM 1378 C CA . TRP A 1 172 ? -7.426 11.622 4.299 1.00 98.44 172 TRP A CA 1
ATOM 1379 C C . TRP A 1 172 ? -7.664 10.299 3.568 1.00 98.44 172 TRP A C 1
ATOM 1381 O O . TRP A 1 172 ? -7.776 9.237 4.184 1.00 98.44 172 TRP A O 1
ATOM 1391 N N . CYS A 1 173 ? -7.718 10.372 2.237 1.00 98.06 173 CYS A N 1
ATOM 1392 C CA . CYS A 1 173 ? -7.963 9.223 1.367 1.00 98.06 173 CYS A CA 1
ATOM 1393 C C . CYS A 1 173 ? -6.641 8.517 1.002 1.00 98.06 173 CYS A C 1
ATOM 1395 O O . CYS A 1 173 ? -5.746 9.171 0.452 1.00 98.06 173 CYS A O 1
ATOM 1397 N N . PRO A 1 174 ? -6.504 7.200 1.241 1.00 96.56 174 PRO A N 1
ATOM 1398 C CA . PRO A 1 174 ? -5.309 6.442 0.878 1.00 96.56 174 PRO A CA 1
ATOM 1399 C C . PRO A 1 174 ? -5.172 6.227 -0.634 1.00 96.56 174 PRO A C 1
ATOM 1401 O O . PRO A 1 174 ? -6.072 6.540 -1.414 1.00 96.56 174 PRO A O 1
ATOM 1404 N N . CYS A 1 175 ? -4.032 5.678 -1.071 1.00 92.62 175 CYS A N 1
ATOM 1405 C CA . CYS A 1 175 ? -3.739 5.470 -2.496 1.00 92.62 175 CYS A CA 1
ATOM 1406 C C . CYS A 1 175 ? -4.649 4.438 -3.184 1.00 92.62 175 CYS A C 1
ATOM 1408 O O . CYS A 1 175 ? -4.817 4.501 -4.399 1.00 92.62 175 CYS A O 1
ATOM 1410 N N . HIS A 1 176 ? -5.222 3.501 -2.425 1.00 93.06 176 HIS A N 1
ATOM 1411 C CA . HIS A 1 176 ? -5.987 2.359 -2.939 1.00 93.06 176 HIS A CA 1
ATOM 1412 C C . HIS A 1 176 ? -7.507 2.505 -2.820 1.00 93.06 176 HIS A C 1
ATOM 1414 O O . HIS A 1 176 ? -8.229 1.564 -3.149 1.00 93.06 176 HIS A O 1
ATOM 1420 N N . VAL A 1 177 ? -7.999 3.646 -2.333 1.00 96.62 177 VAL A N 1
ATOM 1421 C CA . VAL A 1 177 ? -9.435 3.939 -2.232 1.00 96.62 177 VAL A CA 1
ATOM 1422 C C . VAL A 1 177 ? -9.778 5.071 -3.201 1.00 96.62 177 VAL A C 1
ATOM 1424 O O . VAL A 1 177 ? -9.039 6.056 -3.279 1.00 96.62 177 VAL A O 1
ATOM 1427 N N . PRO A 1 178 ? -10.869 4.959 -3.980 1.00 95.44 178 PRO A N 1
ATOM 1428 C CA . PRO A 1 178 ? -11.343 6.069 -4.794 1.00 95.44 178 PRO A CA 1
ATOM 1429 C C . PRO A 1 178 ? -11.699 7.274 -3.917 1.00 95.44 178 PRO A C 1
ATOM 1431 O O . PRO A 1 178 ? -12.411 7.129 -2.931 1.00 95.44 178 PRO A O 1
ATOM 1434 N N . LYS A 1 179 ? -11.309 8.492 -4.318 1.00 95.88 179 LYS A N 1
ATOM 1435 C CA . LYS A 1 179 ? -11.694 9.727 -3.597 1.00 95.88 179 LYS A CA 1
ATOM 1436 C C . LYS A 1 179 ? -13.216 9.954 -3.525 1.00 95.88 179 LYS A C 1
ATOM 1438 O O . LYS A 1 179 ? -13.679 10.777 -2.742 1.00 95.88 179 LYS A O 1
ATOM 1443 N N . THR A 1 180 ? -13.989 9.247 -4.347 1.00 95.75 180 THR A N 1
ATOM 1444 C CA . THR A 1 180 ? -15.460 9.233 -4.338 1.00 95.75 180 THR A CA 1
ATOM 1445 C C . THR A 1 180 ? -16.058 8.272 -3.303 1.00 95.75 180 THR A C 1
ATOM 1447 O O . THR A 1 180 ? -17.271 8.272 -3.108 1.00 95.75 180 THR A O 1
ATOM 1450 N N . ASP A 1 181 ? -15.231 7.459 -2.643 1.00 96.38 181 ASP A N 1
ATOM 1451 C CA . ASP A 1 181 ? -15.623 6.434 -1.676 1.00 96.38 181 ASP A CA 1
ATOM 1452 C C . ASP A 1 181 ? -15.007 6.705 -0.294 1.00 96.38 181 ASP A C 1
ATOM 1454 O O . ASP A 1 181 ? -14.371 5.839 0.283 1.00 96.38 181 ASP A O 1
ATOM 1458 N N . VAL A 1 182 ? -15.140 7.914 0.241 1.00 96.88 182 VAL A N 1
ATOM 1459 C CA . VAL A 1 182 ? -14.702 8.255 1.608 1.00 96.88 182 VAL A CA 1
ATOM 1460 C C . VAL A 1 182 ? -15.798 9.036 2.329 1.00 96.88 182 VAL A C 1
ATOM 1462 O O . VAL A 1 182 ? -16.815 9.384 1.731 1.00 96.88 182 VAL A O 1
ATOM 1465 N N . ASN A 1 183 ? -15.652 9.281 3.624 1.00 95.88 183 ASN A N 1
ATOM 1466 C CA . ASN A 1 183 ? -16.644 9.961 4.437 1.00 95.88 183 ASN A CA 1
ATOM 1467 C C . ASN A 1 183 ? -16.977 11.351 3.849 1.00 95.88 183 ASN A C 1
ATOM 1469 O O . ASN A 1 183 ? -16.069 12.063 3.411 1.00 95.88 183 ASN A O 1
ATOM 1473 N N . PRO A 1 184 ? -18.260 11.768 3.838 1.00 95.62 184 PRO A N 1
ATOM 1474 C CA . PRO A 1 184 ? -18.739 13.033 3.251 1.00 95.62 184 PRO A CA 1
ATOM 1475 C C . PRO A 1 184 ? -18.332 14.315 4.020 1.00 95.62 184 PRO A C 1
ATOM 1477 O O . PRO A 1 184 ? -19.071 15.305 4.087 1.00 95.62 184 PRO A O 1
ATOM 1480 N N . ARG A 1 185 ? -17.145 14.305 4.626 1.00 95.69 185 ARG A N 1
ATOM 1481 C CA . ARG A 1 185 ? -16.515 15.377 5.411 1.00 95.69 185 ARG A CA 1
ATOM 1482 C C . ARG A 1 185 ? -15.363 16.000 4.607 1.00 95.69 185 ARG A C 1
ATOM 1484 O O . ARG A 1 185 ? -15.021 15.470 3.552 1.00 95.69 185 ARG A O 1
ATOM 1491 N N . PRO A 1 186 ? -14.783 17.141 5.037 1.00 96.62 186 PRO A N 1
ATOM 1492 C CA . PRO A 1 186 ? -13.726 17.812 4.285 1.00 96.62 186 PRO A CA 1
ATOM 1493 C C . PRO A 1 186 ? -12.599 16.851 3.917 1.00 96.62 186 PRO A C 1
ATOM 1495 O O . PRO A 1 186 ? -11.987 16.241 4.788 1.00 96.62 186 PRO A O 1
ATOM 1498 N N . LEU A 1 187 ? -12.370 16.687 2.615 1.00 97.50 187 LEU A N 1
ATOM 1499 C CA . LEU A 1 187 ? -11.364 15.778 2.083 1.00 97.50 187 LEU A CA 1
ATOM 1500 C C . LEU A 1 187 ? -10.069 16.546 1.837 1.00 97.50 187 LEU A C 1
ATOM 1502 O O . LEU A 1 187 ? -10.032 17.468 1.019 1.00 97.50 187 LEU A O 1
ATOM 1506 N N . SER A 1 188 ? -9.003 16.150 2.528 1.00 97.56 188 SER A N 1
ATOM 1507 C CA . SER A 1 188 ? -7.665 16.680 2.292 1.00 97.56 188 SER A CA 1
ATOM 1508 C C . SER A 1 188 ? -7.200 16.384 0.863 1.00 97.56 188 SER A C 1
ATOM 1510 O O . SER A 1 188 ? -7.477 15.325 0.286 1.00 97.56 188 SER A O 1
ATOM 1512 N N . ILE A 1 189 ? -6.465 17.333 0.280 1.00 96.19 189 ILE A N 1
ATOM 1513 C CA . ILE A 1 189 ? -5.745 17.101 -0.976 1.00 96.19 189 ILE A CA 1
ATOM 1514 C C . ILE A 1 189 ? -4.522 16.205 -0.764 1.00 96.19 189 ILE A C 1
ATOM 1516 O O . ILE A 1 189 ? -4.127 15.508 -1.703 1.00 96.19 189 ILE A O 1
ATOM 1520 N N . ASP A 1 190 ? -3.981 16.199 0.458 1.00 96.75 190 ASP A N 1
ATOM 1521 C CA . ASP A 1 190 ? -2.807 15.430 0.838 1.00 96.75 190 ASP A CA 1
ATOM 1522 C C . ASP A 1 190 ? -3.167 13.947 0.940 1.00 96.75 190 ASP A C 1
ATOM 1524 O O . ASP A 1 190 ? -4.234 13.560 1.429 1.00 96.75 190 ASP A O 1
ATOM 1528 N N . ARG A 1 191 ? -2.244 13.098 0.493 1.00 95.62 191 ARG A N 1
ATOM 1529 C CA . ARG A 1 191 ? -2.357 11.649 0.631 1.00 95.62 191 ARG A CA 1
ATOM 1530 C C . ARG A 1 191 ? -1.571 11.206 1.869 1.00 95.62 191 ARG A C 1
ATOM 1532 O O . ARG A 1 191 ? -0.412 11.598 1.997 1.00 95.62 191 ARG A O 1
ATOM 1539 N N . PRO A 1 192 ? -2.149 10.374 2.749 1.00 96.62 192 PRO A N 1
ATOM 1540 C CA . PRO A 1 192 ? -1.419 9.864 3.896 1.00 96.62 192 PRO A CA 1
ATOM 1541 C C . PRO A 1 192 ? -0.317 8.897 3.445 1.00 96.62 192 PRO A C 1
ATOM 1543 O O . PRO A 1 192 ? -0.518 8.094 2.530 1.00 96.62 192 PRO A O 1
ATOM 1546 N N . SER A 1 193 ? 0.844 8.964 4.097 1.00 95.38 193 SER A N 1
ATOM 1547 C CA . SER A 1 193 ? 1.993 8.087 3.819 1.00 95.38 193 SER A CA 1
ATOM 1548 C C . SER A 1 193 ? 1.796 6.673 4.364 1.00 95.38 193 SER A C 1
ATOM 1550 O O . SER A 1 193 ? 2.495 5.749 3.968 1.00 95.38 193 SER A O 1
ATOM 1552 N N . ASN A 1 194 ? 0.866 6.487 5.299 1.00 96.56 194 ASN A N 1
ATOM 1553 C CA . ASN A 1 194 ? 0.534 5.197 5.889 1.00 96.56 194 ASN A CA 1
ATOM 1554 C C . ASN A 1 194 ? -0.868 5.231 6.528 1.00 96.56 194 ASN A C 1
ATOM 1556 O O . ASN A 1 194 ? -1.547 6.257 6.511 1.00 96.56 194 ASN A O 1
ATOM 1560 N N . GLY A 1 195 ? -1.302 4.103 7.094 1.00 97.12 195 GLY A N 1
ATOM 1561 C CA . GLY A 1 195 ? -2.604 3.961 7.750 1.00 97.12 195 GLY A CA 1
ATOM 1562 C C . GLY A 1 195 ? -2.665 4.433 9.205 1.00 97.12 195 GLY A C 1
ATOM 1563 O O . GLY A 1 195 ? -3.644 4.102 9.874 1.00 97.12 195 GLY A O 1
ATOM 1564 N N . LEU A 1 196 ? -1.647 5.149 9.708 1.00 98.31 196 LEU A N 1
ATOM 1565 C CA . LEU A 1 196 ? -1.598 5.623 11.093 1.00 98.31 196 LEU A CA 1
ATOM 1566 C C . LEU A 1 196 ? -2.233 7.006 11.252 1.00 98.31 196 LEU A C 1
ATOM 1568 O O . LEU A 1 196 ? -1.856 7.982 10.602 1.00 98.31 196 LEU A O 1
ATOM 1572 N N . ILE A 1 197 ? -3.101 7.100 12.249 1.00 98.75 197 ILE A N 1
ATOM 1573 C CA . ILE A 1 197 ? -3.593 8.350 12.826 1.00 98.75 197 ILE A CA 1
ATOM 1574 C C . ILE A 1 197 ? -3.548 8.227 14.345 1.00 98.75 197 ILE A C 1
ATOM 1576 O O . ILE A 1 197 ? -3.814 7.157 14.897 1.00 98.75 197 ILE A O 1
ATOM 1580 N N . GLY A 1 198 ? -3.189 9.300 15.041 1.00 98.12 198 GLY A N 1
ATOM 1581 C CA . GLY A 1 198 ? -3.006 9.228 16.484 1.00 98.12 198 GLY A CA 1
ATOM 1582 C C . GLY A 1 198 ? -2.955 10.575 17.174 1.00 98.12 198 GLY A C 1
ATOM 1583 O O . GLY A 1 198 ? -3.146 11.621 16.560 1.00 98.12 198 GLY A O 1
ATOM 1584 N N . CYS A 1 199 ? -2.701 10.544 18.475 1.00 97.25 199 CYS A N 1
ATOM 1585 C CA . CYS A 1 199 ? -2.519 11.723 19.302 1.00 97.25 199 CYS A CA 1
ATOM 1586 C C . CYS A 1 199 ? -1.540 11.485 20.455 1.00 97.25 199 CYS A C 1
ATOM 1588 O O . CYS A 1 199 ? -1.267 10.348 20.829 1.00 97.25 199 CYS A O 1
ATOM 1590 N N . ILE A 1 200 ? -1.038 12.569 21.042 1.00 96.06 200 ILE A N 1
ATOM 1591 C CA . ILE A 1 200 ? -0.205 12.563 22.249 1.00 96.06 200 ILE A CA 1
ATOM 1592 C C . ILE A 1 200 ? -1.032 12.913 23.489 1.00 96.06 200 ILE A C 1
ATOM 1594 O O . ILE A 1 200 ? -1.993 13.684 23.416 1.00 96.06 200 ILE A O 1
ATOM 1598 N N . SER A 1 201 ? -0.644 12.355 24.633 1.00 94.19 201 SER A N 1
ATOM 1599 C CA . SER A 1 201 ? -1.295 12.612 25.916 1.00 94.19 201 SER A CA 1
ATOM 1600 C C . SER A 1 201 ? -1.111 14.057 26.386 1.00 94.19 201 SER A C 1
ATOM 1602 O O . SER A 1 201 ? -0.200 14.767 25.951 1.00 94.19 201 SER A O 1
ATOM 1604 N N . ALA A 1 202 ? -1.944 14.491 27.336 1.00 92.00 202 ALA A N 1
ATOM 1605 C CA . ALA A 1 202 ? -1.861 15.819 27.951 1.00 92.00 202 ALA A CA 1
ATOM 1606 C C . ALA A 1 202 ? -0.466 16.147 28.527 1.00 92.00 202 ALA A C 1
ATOM 1608 O O . ALA A 1 202 ? 0.020 17.270 28.392 1.00 92.00 202 ALA A O 1
ATOM 1609 N N . ASP A 1 203 ? 0.195 15.159 29.138 1.00 92.12 203 ASP A N 1
ATOM 1610 C CA . ASP A 1 203 ? 1.547 15.278 29.700 1.00 92.12 203 ASP A CA 1
ATOM 1611 C C . ASP A 1 203 ? 2.669 15.050 28.669 1.00 92.12 203 ASP A C 1
ATOM 1613 O O . ASP A 1 203 ? 3.849 15.154 29.007 1.00 92.12 203 ASP A O 1
ATOM 1617 N N . LYS A 1 204 ? 2.301 14.759 27.413 1.00 93.38 204 LYS A N 1
ATOM 1618 C CA . LYS A 1 204 ? 3.179 14.470 26.270 1.00 93.38 204 LYS A CA 1
ATOM 1619 C C . LYS A 1 204 ? 4.082 13.244 26.439 1.00 93.38 204 LYS A C 1
ATOM 1621 O O . LYS A 1 204 ? 4.980 13.055 25.617 1.00 93.38 204 LYS A O 1
ATOM 1626 N N . LYS A 1 205 ? 3.871 12.419 27.468 1.00 93.56 205 LYS A N 1
ATOM 1627 C CA . LYS A 1 205 ? 4.684 11.218 27.723 1.00 93.56 205 LYS A CA 1
ATOM 1628 C C . LYS A 1 205 ? 4.207 10.001 26.942 1.00 93.56 205 LYS A C 1
ATOM 1630 O O . LYS A 1 205 ? 5.013 9.114 26.674 1.00 93.56 205 LYS A O 1
ATOM 1635 N N . TRP A 1 206 ? 2.937 9.982 26.550 1.00 94.12 206 TRP A N 1
ATOM 1636 C CA . TRP A 1 206 ? 2.290 8.865 25.875 1.00 94.12 206 TRP A CA 1
ATOM 1637 C C . TRP A 1 206 ? 1.777 9.274 24.500 1.00 94.12 206 TRP A C 1
ATOM 1639 O O . TRP A 1 206 ? 1.466 10.443 24.252 1.00 94.12 206 TRP A O 1
ATOM 1649 N N . LEU A 1 207 ? 1.664 8.296 23.612 1.00 95.00 207 LEU A N 1
ATOM 1650 C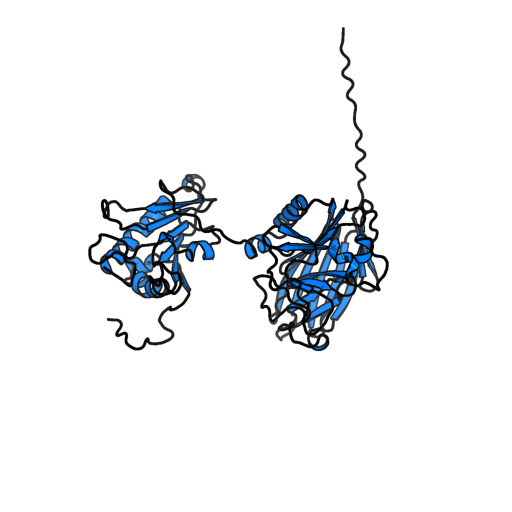 CA . LEU A 1 207 ? 0.905 8.405 22.377 1.00 95.00 207 LEU A CA 1
ATOM 1651 C C . LEU A 1 207 ? -0.145 7.296 22.306 1.00 95.00 207 LEU A C 1
ATOM 1653 O O . LEU A 1 207 ? 0.028 6.220 22.878 1.00 95.00 207 LEU A O 1
ATOM 1657 N N . MET A 1 208 ? -1.228 7.586 21.592 1.00 96.06 208 MET A N 1
ATOM 1658 C CA . MET A 1 208 ? -2.174 6.597 21.096 1.00 96.06 208 MET A CA 1
ATOM 1659 C C . MET A 1 208 ? -2.232 6.722 19.580 1.00 96.06 208 MET A C 1
ATOM 1661 O O . MET A 1 208 ? -2.322 7.838 19.070 1.00 96.06 208 MET A O 1
ATOM 1665 N N . ALA A 1 209 ? -2.180 5.609 18.859 1.00 98.19 209 ALA A N 1
ATOM 1666 C CA . ALA A 1 209 ? -2.384 5.598 17.414 1.00 98.19 209 ALA A CA 1
ATOM 1667 C C . ALA A 1 209 ? -3.166 4.360 16.983 1.00 98.19 209 ALA A C 1
ATOM 1669 O O . ALA A 1 209 ? -3.084 3.322 17.631 1.00 98.19 209 ALA A O 1
ATOM 1670 N N . THR A 1 210 ? -3.897 4.454 15.877 1.00 98.69 210 THR A N 1
ATOM 1671 C CA . THR A 1 210 ? -4.636 3.327 15.304 1.00 98.69 210 THR A CA 1
ATOM 1672 C C . THR A 1 210 ? -4.304 3.124 13.832 1.00 98.69 210 THR A C 1
ATOM 1674 O O . THR A 1 210 ? -4.006 4.088 13.123 1.00 98.69 210 THR A O 1
ATOM 1677 N N . ALA A 1 211 ? -4.348 1.867 13.393 1.00 98.50 211 ALA A N 1
ATOM 1678 C CA . ALA A 1 211 ? -4.181 1.454 12.007 1.00 98.50 211 ALA A CA 1
ATOM 1679 C C . ALA A 1 211 ? -5.006 0.198 11.702 1.00 98.50 211 ALA A C 1
ATOM 1681 O O . ALA A 1 211 ? -5.220 -0.636 12.585 1.00 98.50 211 ALA A O 1
ATOM 1682 N N . TRP A 1 212 ? -5.415 0.052 10.439 1.00 98.44 212 TRP A N 1
ATOM 1683 C CA . TRP A 1 212 ? -6.124 -1.119 9.919 1.00 98.44 212 TRP A CA 1
ATOM 1684 C C . TRP A 1 212 ? -5.559 -1.585 8.571 1.00 98.44 212 TRP A C 1
ATOM 1686 O O . TRP A 1 212 ? -5.029 -0.795 7.786 1.00 98.44 212 TRP A O 1
ATOM 1696 N N . ASP A 1 213 ? -5.696 -2.878 8.274 1.00 96.94 213 ASP A N 1
ATOM 1697 C CA . ASP A 1 213 ? -5.389 -3.461 6.969 1.00 96.94 213 ASP A CA 1
ATOM 1698 C C . ASP A 1 213 ? -6.488 -4.427 6.487 1.00 96.94 213 ASP A C 1
ATOM 1700 O O . ASP A 1 213 ? -6.740 -5.441 7.149 1.00 96.94 213 ASP A O 1
ATOM 1704 N N . PRO A 1 214 ? -7.103 -4.144 5.322 1.00 96.69 214 PRO A N 1
ATOM 1705 C CA . PRO A 1 214 ? -7.048 -2.862 4.609 1.00 96.69 214 PRO A CA 1
ATOM 1706 C C . PRO A 1 214 ? -7.793 -1.753 5.387 1.00 96.69 214 PRO A C 1
ATOM 1708 O O . PRO A 1 214 ? -8.702 -2.041 6.162 1.00 96.69 214 PRO A O 1
ATOM 1711 N N . TYR A 1 215 ? -7.436 -0.481 5.169 1.00 97.94 215 TYR A N 1
ATOM 1712 C CA . TYR A 1 215 ? -8.179 0.677 5.697 1.00 97.94 215 TYR A CA 1
ATOM 1713 C C . TYR A 1 215 ? -8.842 1.474 4.570 1.00 97.94 215 TYR A C 1
ATOM 1715 O O . TYR A 1 215 ? -8.409 1.414 3.416 1.00 97.94 215 TYR A O 1
ATOM 1723 N N . GLN A 1 216 ? -9.919 2.169 4.907 1.00 98.06 216 GLN A N 1
ATOM 1724 C CA . GLN A 1 216 ? -10.731 2.991 4.023 1.00 98.06 216 GLN A CA 1
ATOM 1725 C C . GLN A 1 216 ? -10.208 4.425 3.978 1.00 98.06 216 GLN A C 1
ATOM 1727 O O . GLN A 1 216 ? -10.004 4.981 2.903 1.00 98.06 216 GLN A O 1
ATOM 1732 N N . GLU A 1 217 ? -9.977 5.010 5.149 1.00 98.31 217 GLU A N 1
ATOM 1733 C CA . GLU A 1 217 ? -9.583 6.403 5.316 1.00 98.31 217 GLU A CA 1
ATOM 1734 C C . GLU A 1 217 ? -8.974 6.641 6.694 1.00 98.31 217 GLU A C 1
ATOM 1736 O O . GLU A 1 217 ? -9.139 5.832 7.611 1.00 98.31 217 GLU A O 1
ATOM 1741 N N . LEU A 1 218 ? -8.288 7.775 6.830 1.00 98.56 218 LEU A N 1
ATOM 1742 C CA . LEU A 1 218 ? -8.023 8.365 8.136 1.00 98.56 218 LEU A CA 1
ATOM 1743 C C . LEU A 1 218 ? -8.996 9.516 8.344 1.00 98.56 218 LEU A C 1
ATOM 1745 O O . LEU A 1 218 ? -9.137 10.366 7.463 1.00 98.56 218 LEU A O 1
ATOM 1749 N N . PHE A 1 219 ? -9.632 9.564 9.507 1.00 97.12 219 PHE A N 1
ATOM 1750 C CA . PHE A 1 219 ? -10.660 10.547 9.794 1.00 97.12 219 PHE A CA 1
ATOM 1751 C C . PHE A 1 219 ? -10.512 11.172 11.180 1.00 97.12 219 PHE A C 1
ATOM 1753 O O . PHE A 1 219 ? -10.238 10.527 12.194 1.00 97.12 219 PHE A O 1
ATOM 1760 N N . GLN A 1 220 ? -10.699 12.484 11.200 1.00 94.31 220 GLN A N 1
ATOM 1761 C CA . GLN A 1 220 ? -10.803 13.325 12.376 1.00 94.31 220 GLN A CA 1
ATOM 1762 C C . GLN A 1 220 ? -12.264 13.760 12.502 1.00 94.31 220 GLN A C 1
ATOM 1764 O O . GLN A 1 220 ? -12.775 14.482 11.643 1.00 94.31 220 GLN A O 1
ATOM 1769 N N . GLY A 1 221 ? -12.933 13.332 13.574 1.00 84.31 221 GLY A N 1
ATOM 1770 C CA . GLY A 1 221 ? -14.380 13.489 13.714 1.00 84.31 221 GLY A CA 1
ATOM 1771 C C . GLY A 1 221 ? -14.856 14.468 14.789 1.00 84.31 221 GLY A C 1
ATOM 1772 O O . GLY A 1 221 ? -14.096 15.088 15.533 1.00 84.31 221 GLY A O 1
ATOM 1773 N N . VAL A 1 222 ? -16.179 14.629 14.860 1.00 78.50 222 VAL A N 1
ATOM 1774 C CA . VAL A 1 222 ? -16.841 15.766 15.531 1.00 78.50 222 VAL A CA 1
ATOM 1775 C C . VAL A 1 222 ? -16.957 15.669 17.046 1.00 78.50 222 VAL A C 1
ATOM 1777 O O . VAL A 1 222 ? -17.229 16.683 17.687 1.00 78.50 222 VAL A O 1
ATOM 1780 N N . ILE A 1 223 ? -16.760 14.480 17.615 1.00 85.94 223 ILE A N 1
ATOM 1781 C CA . ILE A 1 223 ? -16.800 14.243 19.067 1.00 85.94 223 ILE A CA 1
ATOM 1782 C C . ILE A 1 223 ? -15.396 14.154 19.681 1.00 85.94 223 ILE A C 1
ATOM 1784 O O . ILE A 1 223 ? -15.213 13.592 20.762 1.00 85.94 223 ILE A O 1
ATOM 1788 N N . ARG A 1 224 ? -14.406 14.750 19.002 1.00 90.81 224 ARG A N 1
ATOM 1789 C CA . ARG A 1 224 ? -12.967 14.633 19.288 1.00 90.81 224 ARG A CA 1
ATOM 1790 C C . ARG A 1 224 ? -12.507 13.187 19.166 1.00 90.81 224 ARG A C 1
ATOM 1792 O O . ARG A 1 224 ? -12.000 12.592 20.121 1.00 90.81 224 ARG A O 1
ATOM 1799 N N . CYS A 1 225 ? -12.762 12.625 17.991 1.00 93.62 225 CYS A N 1
ATOM 1800 C CA . CYS A 1 225 ? -12.403 11.259 17.660 1.00 93.62 225 CYS A CA 1
ATOM 1801 C C . CYS A 1 225 ? -11.362 11.180 16.547 1.00 93.62 225 CYS A C 1
ATOM 1803 O O . CYS A 1 225 ? -11.248 12.083 15.714 1.00 93.62 225 CYS A O 1
ATOM 1805 N N . LEU A 1 226 ? -10.584 10.104 16.572 1.00 97.06 226 LEU A N 1
ATOM 1806 C CA . LEU A 1 226 ? -9.646 9.730 15.519 1.00 97.06 226 LEU A CA 1
ATOM 1807 C C . LEU A 1 226 ? -9.994 8.331 15.032 1.00 97.06 226 LEU A C 1
ATOM 1809 O O . LEU A 1 226 ? -10.363 7.467 15.826 1.00 97.06 226 LEU A O 1
ATOM 1813 N N . HIS A 1 227 ? -9.909 8.149 13.726 1.00 95.50 227 HIS A N 1
ATOM 1814 C CA . HIS A 1 227 ? -10.393 6.974 13.030 1.00 95.50 227 HIS A CA 1
ATOM 1815 C C . HIS A 1 227 ? -9.361 6.561 11.992 1.00 95.50 227 HIS A C 1
ATOM 1817 O O . HIS A 1 227 ? -8.998 7.357 11.130 1.00 95.50 227 HIS A O 1
ATOM 1823 N N . SER A 1 228 ? -8.921 5.313 12.055 1.00 97.88 228 SER A N 1
ATOM 1824 C CA . SER A 1 228 ? -8.482 4.591 10.867 1.00 97.88 228 SER A CA 1
ATOM 1825 C C . SER A 1 228 ? -9.636 3.642 10.579 1.00 97.88 228 SER A C 1
ATOM 1827 O O . SER A 1 228 ? -9.864 2.702 11.337 1.00 97.88 228 SER A O 1
ATOM 1829 N N . ASP A 1 229 ? -10.467 3.978 9.599 1.00 98.25 229 ASP A N 1
ATOM 1830 C CA . ASP A 1 229 ? -11.667 3.192 9.317 1.00 98.25 229 ASP A CA 1
ATOM 1831 C C . ASP A 1 229 ? -11.257 1.953 8.520 1.00 98.25 229 ASP A C 1
ATOM 1833 O O . ASP A 1 229 ? -10.494 2.063 7.561 1.00 98.25 229 ASP A O 1
ATOM 1837 N N . PHE A 1 230 ? -11.708 0.756 8.896 1.00 98.38 230 PHE A N 1
ATOM 1838 C CA . PHE A 1 230 ? -11.286 -0.459 8.194 1.00 98.38 230 PHE A CA 1
ATOM 1839 C C . PHE A 1 230 ? -12.071 -0.657 6.902 1.00 98.38 230 PHE A C 1
ATOM 1841 O O . PHE A 1 230 ? -13.243 -0.295 6.801 1.00 98.38 230 PHE A O 1
ATOM 1848 N N . ARG A 1 231 ? -11.439 -1.292 5.915 1.00 98.00 231 ARG A N 1
ATOM 1849 C CA . ARG A 1 231 ? -12.048 -1.595 4.620 1.00 98.00 231 ARG A CA 1
ATOM 1850 C C . ARG A 1 231 ? -12.429 -3.072 4.521 1.00 98.00 231 ARG A C 1
ATOM 1852 O O . ARG A 1 231 ? -11.663 -3.956 4.880 1.00 98.00 231 ARG A O 1
ATOM 1859 N N . ILE A 1 232 ? -13.606 -3.321 3.962 1.00 98.06 232 ILE A N 1
ATOM 1860 C CA . ILE A 1 232 ? -14.105 -4.626 3.506 1.00 98.06 232 ILE A CA 1
ATOM 1861 C C . ILE A 1 232 ? -14.070 -4.666 1.963 1.00 98.06 232 ILE A C 1
ATOM 1863 O O . ILE A 1 232 ? -13.586 -5.621 1.355 1.00 98.06 232 ILE A O 1
ATOM 1867 N N . GLY A 1 233 ? -14.517 -3.581 1.319 1.00 96.38 233 GLY A N 1
ATOM 1868 C CA . GLY A 1 233 ? -14.559 -3.420 -0.136 1.00 96.38 233 GLY A CA 1
ATOM 1869 C C . GLY A 1 233 ? -15.660 -4.221 -0.838 1.00 96.38 233 GLY A C 1
ATOM 1870 O O . GLY A 1 233 ? -15.429 -4.665 -1.961 1.00 96.38 233 GLY A O 1
ATOM 1871 N N . GLY A 1 234 ? -16.799 -4.442 -0.172 1.00 97.31 234 GLY A N 1
ATOM 1872 C CA . GLY A 1 234 ? -17.895 -5.285 -0.657 1.00 97.31 234 GLY A CA 1
ATOM 1873 C C . GLY A 1 234 ? -17.600 -6.767 -0.448 1.00 97.31 234 GLY A C 1
ATOM 1874 O O . GLY A 1 234 ? -16.457 -7.135 -0.177 1.00 97.31 234 GLY A O 1
ATOM 1875 N N . LEU A 1 235 ? -18.614 -7.622 -0.551 1.00 98.19 235 LEU A N 1
ATOM 1876 C CA . LEU A 1 235 ? -18.455 -9.077 -0.436 1.00 98.19 235 LEU A CA 1
ATOM 1877 C C . LEU A 1 235 ? -19.335 -9.792 -1.462 1.00 98.19 235 LEU A C 1
ATOM 1879 O O . LEU A 1 235 ? -20.557 -9.635 -1.437 1.00 98.19 235 LEU A O 1
ATOM 1883 N N . GLU A 1 236 ? -18.744 -10.612 -2.326 1.00 98.38 236 GLU A N 1
ATOM 1884 C CA . GLU A 1 236 ? -19.497 -11.509 -3.208 1.00 98.38 236 GLU A CA 1
ATOM 1885 C C . GLU A 1 236 ? -20.251 -12.581 -2.398 1.00 98.38 236 GLU A C 1
ATOM 1887 O O . GLU A 1 236 ? -19.984 -12.803 -1.213 1.00 98.38 236 GLU A O 1
ATOM 1892 N N . ALA A 1 237 ? -21.229 -13.244 -3.018 1.00 98.19 237 ALA A N 1
ATOM 1893 C CA . ALA A 1 237 ? -21.981 -14.314 -2.364 1.00 98.19 237 ALA A CA 1
ATOM 1894 C C . ALA A 1 237 ? -21.039 -15.451 -1.922 1.00 98.19 237 ALA A C 1
ATOM 1896 O O . ALA A 1 237 ? -20.284 -15.997 -2.727 1.00 98.19 237 ALA A O 1
ATOM 1897 N N . GLY A 1 238 ? -21.077 -15.808 -0.636 1.00 97.75 238 GLY A N 1
ATOM 1898 C CA . GLY A 1 238 ? -20.193 -16.810 -0.037 1.00 97.75 238 GLY A CA 1
ATOM 1899 C C . GLY A 1 238 ? -18.767 -16.332 0.259 1.00 97.75 238 GLY A C 1
ATOM 1900 O O . GLY A 1 238 ? -17.999 -17.104 0.834 1.00 97.75 238 GLY A O 1
ATOM 1901 N N . GLU A 1 239 ? -18.403 -15.095 -0.098 1.00 98.50 239 GLU A N 1
ATOM 1902 C CA . GLU A 1 239 ? -17.055 -14.566 0.119 1.00 98.50 239 GLU A CA 1
ATOM 1903 C C . GLU A 1 239 ? -16.764 -14.353 1.610 1.00 98.50 239 GLU A C 1
ATOM 1905 O O . GLU A 1 239 ? -17.639 -14.002 2.412 1.00 98.50 239 GLU A O 1
ATOM 1910 N N . GLU A 1 240 ? -15.497 -14.544 1.964 1.00 98.44 240 GLU A N 1
ATOM 1911 C CA . GLU A 1 240 ? -14.945 -14.269 3.280 1.00 98.44 240 GLU A CA 1
ATOM 1912 C C . GLU A 1 240 ? -13.691 -13.400 3.141 1.00 98.44 240 GLU A C 1
ATOM 1914 O O . GLU A 1 240 ? -12.836 -13.652 2.290 1.00 98.44 240 GLU A O 1
ATOM 1919 N N . LYS A 1 241 ? -13.576 -12.372 3.986 1.00 98.38 241 LYS A N 1
ATOM 1920 C CA . LYS A 1 241 ? -12.429 -11.462 4.029 1.00 98.38 241 LYS A CA 1
ATOM 1921 C C . LYS A 1 241 ? -11.887 -11.329 5.441 1.00 98.38 241 LYS A C 1
ATOM 1923 O O . LYS A 1 241 ? -12.638 -11.215 6.410 1.00 98.38 241 LYS A O 1
ATOM 1928 N N . LEU A 1 242 ? -10.561 -11.292 5.528 1.00 98.25 242 LEU A N 1
ATOM 1929 C CA . LEU A 1 242 ? -9.823 -11.083 6.766 1.00 98.25 242 LEU A CA 1
ATOM 1930 C C . LEU A 1 242 ? -9.399 -9.625 6.876 1.00 98.25 242 LEU A C 1
ATOM 1932 O O . LEU A 1 242 ? -8.856 -9.054 5.929 1.00 98.25 242 LEU A O 1
ATOM 1936 N N . ILE A 1 243 ? -9.621 -9.044 8.047 1.00 98.44 243 ILE A N 1
ATOM 1937 C CA . ILE A 1 243 ? -9.290 -7.654 8.349 1.00 98.44 243 ILE A CA 1
ATOM 1938 C C . ILE A 1 243 ? -8.534 -7.637 9.673 1.00 98.44 243 ILE A C 1
ATOM 1940 O O . ILE A 1 243 ? -8.885 -8.352 10.612 1.00 98.44 243 ILE A O 1
ATOM 1944 N N . ARG A 1 244 ? -7.472 -6.837 9.752 1.00 98.12 244 ARG A N 1
ATOM 1945 C CA . ARG A 1 244 ? -6.658 -6.704 10.965 1.00 98.12 244 ARG A CA 1
ATOM 1946 C C . ARG A 1 244 ? -6.532 -5.249 11.367 1.00 98.12 244 ARG A C 1
ATOM 1948 O O . ARG A 1 244 ? -6.478 -4.381 10.502 1.00 98.12 244 ARG A O 1
ATOM 1955 N N . GLY A 1 245 ? -6.464 -4.990 12.663 1.00 98.38 245 GLY A N 1
ATOM 1956 C CA . GLY A 1 245 ? -6.320 -3.643 13.200 1.00 98.38 245 GLY A CA 1
ATOM 1957 C C . GLY A 1 245 ? -5.495 -3.614 14.472 1.00 98.38 245 GLY A C 1
ATOM 1958 O O . GLY A 1 245 ? -5.291 -4.641 15.121 1.00 98.38 245 GLY A O 1
ATOM 1959 N N . ALA A 1 246 ? -5.031 -2.423 14.825 1.00 98.50 246 ALA A N 1
ATOM 1960 C CA . ALA A 1 246 ? -4.321 -2.171 16.064 1.00 98.50 246 ALA A CA 1
ATOM 1961 C C . ALA A 1 246 ? -4.694 -0.803 16.645 1.00 98.50 246 ALA A C 1
ATOM 1963 O O . ALA A 1 246 ? -4.940 0.162 15.911 1.00 98.50 246 ALA A O 1
ATOM 1964 N N . ILE A 1 247 ? -4.699 -0.721 17.973 1.00 98.38 247 ILE A N 1
ATOM 1965 C CA . ILE A 1 247 ? -4.610 0.532 18.725 1.00 98.38 247 ILE A CA 1
ATOM 1966 C C . ILE A 1 247 ? -3.376 0.430 19.619 1.00 98.38 247 ILE A C 1
ATOM 1968 O O . ILE A 1 247 ? -3.350 -0.375 20.544 1.00 98.38 247 ILE A O 1
ATOM 1972 N N . TYR A 1 248 ? -2.365 1.243 19.343 1.00 97.19 248 TYR A N 1
ATOM 1973 C CA . TYR A 1 248 ? -1.141 1.348 20.129 1.00 97.19 248 TYR A CA 1
ATOM 1974 C C . TYR A 1 248 ? -1.356 2.320 21.286 1.00 97.19 248 TYR A C 1
ATOM 1976 O O . TYR A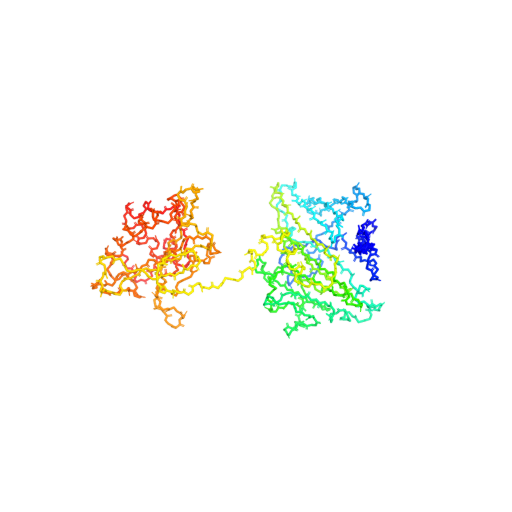 1 248 ? -1.894 3.405 21.068 1.00 97.19 248 TYR A O 1
ATOM 1984 N N . VAL A 1 249 ? -0.909 1.959 22.489 1.00 94.19 249 VAL A N 1
ATOM 1985 C CA . VAL A 1 249 ? -0.838 2.847 23.658 1.00 94.19 249 VAL A CA 1
ATOM 1986 C C . VAL A 1 249 ? 0.551 2.679 24.259 1.00 94.19 249 VAL A C 1
ATOM 1988 O O . VAL A 1 249 ? 0.841 1.697 24.935 1.00 94.19 249 VAL A O 1
ATOM 1991 N N . MET A 1 250 ? 1.442 3.618 23.954 1.00 93.31 250 MET A N 1
ATOM 1992 C CA . MET A 1 250 ? 2.873 3.470 24.228 1.00 93.31 250 MET A CA 1
ATOM 1993 C C . MET A 1 250 ? 3.528 4.808 24.574 1.00 93.31 250 MET A C 1
ATOM 1995 O O . MET A 1 250 ? 2.909 5.871 24.456 1.00 93.31 250 MET A O 1
ATOM 1999 N N . ALA A 1 251 ? 4.790 4.767 25.008 1.00 93.69 251 ALA A N 1
ATOM 2000 C CA . ALA A 1 251 ? 5.589 5.974 25.200 1.00 93.69 251 ALA A CA 1
ATOM 2001 C C . ALA A 1 251 ? 5.590 6.830 23.920 1.00 93.69 251 ALA A C 1
ATOM 2003 O O . ALA A 1 251 ? 5.525 6.298 22.812 1.00 93.69 251 ALA A O 1
ATOM 2004 N N . ASN A 1 252 ? 5.658 8.156 24.066 1.00 95.12 252 ASN A N 1
ATOM 2005 C CA . ASN A 1 252 ? 5.636 9.101 22.947 1.00 95.12 252 ASN A CA 1
ATOM 2006 C C . ASN A 1 252 ? 6.937 9.051 22.120 1.00 95.12 252 ASN A C 1
ATOM 2008 O O . ASN A 1 252 ? 7.764 9.961 22.166 1.00 95.12 252 ASN A O 1
ATOM 2012 N N . ASP A 1 253 ? 7.092 7.978 21.352 1.00 96.06 253 ASP A N 1
ATOM 2013 C CA . ASP A 1 253 ? 8.202 7.698 20.453 1.00 96.06 253 ASP A CA 1
ATOM 2014 C C . ASP A 1 253 ? 7.639 7.349 19.070 1.00 96.06 253 ASP A C 1
ATOM 2016 O O . ASP A 1 253 ? 7.102 6.266 18.828 1.00 96.06 253 ASP A O 1
ATOM 2020 N N . ALA A 1 254 ? 7.738 8.308 18.147 1.00 95.50 254 ALA A N 1
ATOM 2021 C CA . ALA A 1 254 ? 7.227 8.137 16.792 1.00 95.50 254 ALA A CA 1
ATOM 2022 C C . ALA A 1 254 ? 8.018 7.093 15.992 1.00 95.50 254 ALA A C 1
ATOM 2024 O O . ALA A 1 254 ? 7.431 6.408 15.159 1.00 95.50 254 ALA A O 1
ATOM 2025 N N . SER A 1 255 ? 9.322 6.958 16.241 1.00 96.31 255 SER A N 1
ATOM 2026 C CA . SER A 1 255 ? 10.169 5.998 15.531 1.00 96.31 255 SER A CA 1
ATOM 2027 C C . SER A 1 255 ? 9.830 4.572 15.955 1.00 96.31 255 SER A C 1
ATOM 2029 O O . SER A 1 255 ? 9.708 3.688 15.107 1.00 96.31 255 SER A O 1
ATOM 2031 N N . ALA A 1 256 ? 9.609 4.355 17.255 1.00 96.94 256 ALA A N 1
ATOM 2032 C CA . ALA A 1 256 ? 9.135 3.074 17.767 1.00 96.94 256 ALA A CA 1
ATOM 2033 C C . ALA A 1 256 ? 7.742 2.723 17.216 1.00 96.94 256 ALA A C 1
ATOM 2035 O O . ALA A 1 256 ? 7.534 1.589 16.787 1.00 96.94 256 ALA A O 1
ATOM 2036 N N . LEU A 1 257 ? 6.820 3.694 17.152 1.00 97.75 257 LEU A N 1
ATOM 2037 C CA . LEU A 1 257 ? 5.493 3.497 16.558 1.00 97.75 257 LEU A CA 1
ATOM 2038 C C . LEU A 1 257 ? 5.571 3.077 15.081 1.00 97.75 257 LEU A C 1
ATOM 2040 O O . LEU A 1 257 ? 4.900 2.125 14.691 1.00 97.75 257 LEU A O 1
ATOM 2044 N N . ILE A 1 258 ? 6.385 3.761 14.265 1.00 97.19 258 ILE A N 1
ATOM 2045 C CA . ILE A 1 258 ? 6.559 3.414 12.843 1.00 97.19 258 ILE A CA 1
ATOM 2046 C C . ILE A 1 258 ? 7.088 1.987 12.714 1.00 97.19 258 ILE A C 1
ATOM 2048 O O . ILE A 1 258 ? 6.504 1.193 11.984 1.00 97.19 258 ILE A O 1
ATOM 2052 N N . LYS A 1 259 ? 8.133 1.635 13.472 1.00 96.69 259 LYS A N 1
ATOM 2053 C CA . LYS A 1 259 ? 8.706 0.286 13.441 1.00 96.69 259 LYS A CA 1
ATOM 2054 C C . LYS A 1 259 ? 7.660 -0.784 13.777 1.00 96.69 259 LYS A C 1
ATOM 2056 O O . LYS A 1 259 ? 7.554 -1.778 13.067 1.00 96.69 259 LYS A O 1
ATOM 2061 N N . ARG A 1 260 ? 6.853 -0.566 14.823 1.00 96.25 260 ARG A N 1
ATOM 2062 C CA . ARG A 1 260 ? 5.757 -1.479 15.195 1.00 96.25 260 ARG A CA 1
ATOM 2063 C C . ARG A 1 260 ? 4.713 -1.609 14.094 1.00 96.25 260 ARG A C 1
ATOM 2065 O O . ARG A 1 260 ? 4.313 -2.716 13.757 1.00 96.25 260 ARG A O 1
ATOM 2072 N N . TYR A 1 261 ? 4.303 -0.489 13.511 1.00 97.25 261 TYR A N 1
ATOM 2073 C CA . TYR A 1 261 ? 3.362 -0.485 12.397 1.00 97.25 261 TYR A CA 1
ATOM 2074 C C . TYR A 1 261 ? 3.900 -1.245 11.177 1.00 97.25 261 TYR A C 1
ATOM 2076 O O . TYR A 1 261 ? 3.150 -1.975 10.532 1.00 97.25 261 TYR A O 1
ATOM 2084 N N . GLU A 1 262 ? 5.189 -1.111 10.862 1.00 96.19 262 GLU A N 1
ATOM 2085 C CA . GLU A 1 262 ? 5.813 -1.825 9.746 1.00 96.19 262 GLU A CA 1
ATOM 2086 C C . GLU A 1 262 ? 5.876 -3.341 9.974 1.00 96.19 262 GLU A C 1
ATOM 2088 O O . GLU A 1 262 ? 5.642 -4.111 9.037 1.00 96.19 262 GLU A O 1
ATOM 2093 N N . GLU A 1 263 ? 6.148 -3.760 11.214 1.00 96.25 263 GLU A N 1
ATOM 2094 C CA . GLU A 1 263 ? 6.120 -5.161 11.650 1.00 96.25 263 GLU A CA 1
ATOM 2095 C C . GLU A 1 263 ? 4.697 -5.746 11.574 1.00 96.25 263 GLU A C 1
ATOM 2097 O O . GLU A 1 263 ? 4.504 -6.842 11.042 1.00 96.25 263 GLU A O 1
ATOM 2102 N N . ASP A 1 264 ? 3.697 -5.004 12.057 1.00 96.50 264 ASP A N 1
ATOM 2103 C CA . ASP A 1 264 ? 2.307 -5.462 12.151 1.00 96.50 264 ASP A CA 1
ATOM 2104 C C . ASP A 1 264 ? 1.560 -5.420 10.802 1.00 96.50 264 ASP A C 1
ATOM 2106 O O . ASP A 1 264 ? 0.712 -6.276 10.528 1.00 96.50 264 ASP A O 1
ATOM 2110 N N . PHE A 1 265 ? 1.878 -4.453 9.930 1.00 96.81 265 PHE A N 1
ATOM 2111 C CA . PHE A 1 265 ? 1.167 -4.199 8.668 1.00 96.81 265 PHE A CA 1
ATOM 2112 C C . PHE A 1 265 ? 2.093 -4.126 7.437 1.00 96.81 265 PHE A C 1
ATOM 2114 O O . PHE A 1 265 ? 2.016 -3.181 6.641 1.00 96.81 265 PHE A O 1
ATOM 2121 N N . PRO A 1 266 ? 2.918 -5.153 7.160 1.00 93.88 266 PRO A N 1
ATOM 2122 C CA . PRO A 1 266 ? 3.895 -5.111 6.071 1.00 93.88 266 PRO A CA 1
ATOM 2123 C C . PRO A 1 266 ? 3.252 -4.981 4.679 1.00 93.88 266 PRO A C 1
ATOM 2125 O O . PRO A 1 266 ? 3.886 -4.508 3.734 1.00 93.88 266 PRO A O 1
ATOM 2128 N N . ALA A 1 267 ? 1.991 -5.398 4.513 1.00 91.00 267 ALA A N 1
ATOM 2129 C CA . ALA A 1 267 ? 1.246 -5.194 3.270 1.00 91.00 267 ALA A CA 1
ATOM 2130 C C . ALA A 1 267 ? 0.870 -3.720 3.048 1.00 91.00 267 ALA A C 1
ATOM 2132 O O . ALA A 1 267 ? 0.957 -3.245 1.915 1.00 91.00 267 ALA A O 1
ATOM 2133 N N . GLN A 1 268 ? 0.527 -2.984 4.110 1.00 92.19 268 GLN A N 1
ATOM 2134 C CA . GLN A 1 268 ? 0.269 -1.546 4.029 1.00 92.19 268 GLN A CA 1
ATOM 2135 C C . GLN A 1 268 ? 1.530 -0.757 3.701 1.00 92.19 268 GLN A C 1
ATOM 2137 O O . GLN A 1 268 ? 1.474 0.134 2.854 1.00 92.19 268 GLN A O 1
ATOM 2142 N N . VAL A 1 269 ? 2.660 -1.117 4.320 1.00 90.94 269 VAL A N 1
ATOM 2143 C CA . VAL A 1 269 ? 3.970 -0.522 4.015 1.00 90.94 269 VAL A CA 1
ATOM 2144 C C . VAL A 1 269 ? 4.272 -0.664 2.530 1.00 90.94 269 VAL A C 1
ATOM 2146 O O . VAL A 1 269 ? 4.569 0.317 1.858 1.00 90.94 269 VAL A O 1
ATOM 2149 N N . ARG A 1 270 ? 4.112 -1.874 1.977 1.00 86.62 270 ARG A N 1
ATOM 2150 C CA . ARG A 1 270 ? 4.306 -2.105 0.538 1.00 86.62 270 ARG A CA 1
ATOM 2151 C C . ARG A 1 270 ? 3.363 -1.273 -0.326 1.00 86.62 270 ARG A C 1
ATOM 2153 O O . ARG A 1 270 ? 3.788 -0.787 -1.365 1.00 86.62 270 ARG A O 1
ATOM 2160 N N . ARG A 1 271 ? 2.104 -1.125 0.089 1.00 88.06 271 ARG A N 1
ATOM 2161 C CA . ARG A 1 271 ? 1.066 -0.405 -0.661 1.00 88.06 271 ARG A CA 1
ATOM 2162 C C . ARG A 1 271 ? 1.302 1.107 -0.717 1.00 88.06 271 ARG A C 1
ATOM 2164 O O . ARG A 1 271 ? 0.966 1.727 -1.722 1.00 88.06 271 ARG A O 1
ATOM 2171 N N . HIS A 1 272 ? 1.866 1.684 0.342 1.00 87.44 272 HIS A N 1
ATOM 2172 C CA . HIS A 1 272 ? 2.119 3.125 0.440 1.00 87.44 272 HIS A CA 1
ATOM 2173 C C . HIS A 1 272 ? 3.562 3.527 0.124 1.00 87.44 272 HIS A C 1
ATOM 2175 O O . HIS A 1 272 ? 3.859 4.717 0.063 1.00 87.44 272 HIS A O 1
ATOM 2181 N N . ARG A 1 273 ? 4.458 2.561 -0.110 1.00 84.31 273 ARG A N 1
ATOM 2182 C CA . ARG A 1 273 ? 5.851 2.837 -0.462 1.00 84.31 273 ARG A CA 1
ATOM 2183 C C . ARG A 1 273 ? 5.924 3.643 -1.759 1.00 84.31 273 ARG A C 1
ATOM 2185 O O . ARG A 1 273 ? 5.600 3.137 -2.832 1.00 84.31 273 ARG A O 1
ATOM 2192 N N . THR A 1 274 ? 6.445 4.859 -1.664 1.00 81.56 274 THR A N 1
ATOM 2193 C CA . THR A 1 274 ? 6.928 5.595 -2.833 1.00 81.56 274 THR A CA 1
ATOM 2194 C C . THR A 1 274 ? 8.268 5.002 -3.258 1.00 81.56 274 THR A C 1
ATOM 2196 O O . THR A 1 274 ? 9.169 4.821 -2.438 1.00 81.56 274 THR A O 1
ATOM 2199 N N . LEU A 1 275 ? 8.397 4.655 -4.536 1.00 83.88 275 LEU A N 1
ATOM 2200 C CA . LEU A 1 275 ? 9.644 4.144 -5.094 1.00 83.88 275 LEU A CA 1
ATOM 2201 C C . LEU A 1 275 ? 10.444 5.295 -5.698 1.00 83.88 275 LEU A C 1
ATOM 2203 O O . LEU A 1 275 ? 9.900 6.110 -6.440 1.00 83.88 275 LEU A O 1
ATOM 2207 N N . SER A 1 276 ? 11.742 5.314 -5.418 1.00 86.50 276 SER A N 1
ATOM 2208 C CA . SER A 1 276 ? 12.697 6.180 -6.107 1.00 86.50 276 SER A CA 1
ATOM 2209 C C . SER A 1 276 ? 13.322 5.418 -7.270 1.00 86.50 276 SER A C 1
ATOM 2211 O O . SER A 1 276 ? 13.753 4.276 -7.089 1.00 86.50 276 SER A O 1
ATOM 2213 N N . ASP A 1 277 ? 13.382 6.045 -8.443 1.00 84.62 277 ASP A N 1
ATOM 2214 C CA . ASP A 1 277 ? 14.030 5.471 -9.626 1.00 84.62 277 ASP A CA 1
ATOM 2215 C C . ASP A 1 277 ? 15.538 5.259 -9.379 1.00 84.62 277 ASP A C 1
ATOM 2217 O O . ASP A 1 277 ? 16.249 6.227 -9.058 1.00 84.62 277 ASP A O 1
ATOM 2221 N N . PRO A 1 278 ? 16.053 4.019 -9.512 1.00 91.81 278 PRO A N 1
ATOM 2222 C CA . PRO A 1 278 ? 17.477 3.761 -9.418 1.00 91.81 278 PRO A CA 1
ATOM 2223 C C . PRO A 1 278 ? 18.209 4.419 -10.591 1.00 91.81 278 PRO A C 1
ATOM 2225 O O . PRO A 1 278 ? 18.118 3.986 -11.739 1.00 91.81 278 PRO A O 1
ATOM 2228 N N . GLN A 1 279 ? 19.008 5.438 -10.276 1.00 94.88 279 GLN A N 1
ATOM 2229 C CA . GLN A 1 279 ? 19.850 6.116 -11.258 1.00 94.88 279 GLN A CA 1
ATOM 2230 C C . GLN A 1 279 ? 20.793 5.129 -11.955 1.00 94.88 279 GLN A C 1
ATOM 2232 O O . GLN A 1 279 ? 21.384 4.256 -11.311 1.00 94.88 279 GLN A O 1
ATOM 2237 N N . VAL A 1 280 ? 20.966 5.300 -13.267 1.00 96.50 280 VAL A N 1
ATOM 2238 C CA . VAL A 1 280 ? 21.924 4.512 -14.047 1.00 96.50 280 VAL A CA 1
ATOM 2239 C C . VAL A 1 280 ? 23.345 4.920 -13.659 1.00 96.50 280 VAL A C 1
ATOM 2241 O O . VAL A 1 280 ? 23.732 6.078 -13.810 1.00 96.50 280 VAL A O 1
ATOM 2244 N N . VAL A 1 281 ? 24.133 3.966 -13.169 1.00 96.31 281 VAL A N 1
ATOM 2245 C CA . VAL A 1 281 ? 25.531 4.171 -12.771 1.00 96.31 281 VAL A CA 1
ATOM 2246 C C . VAL A 1 281 ? 26.492 3.406 -13.679 1.00 96.31 281 VAL A C 1
ATOM 2248 O O . VAL A 1 281 ? 26.121 2.441 -14.347 1.00 96.31 281 VAL A O 1
ATOM 2251 N N . ALA A 1 282 ? 27.751 3.841 -13.705 1.00 91.56 282 ALA A N 1
ATOM 2252 C CA . ALA A 1 282 ? 28.820 3.112 -14.376 1.00 91.56 282 ALA A CA 1
ATOM 2253 C C . ALA A 1 282 ? 29.250 1.881 -13.560 1.00 91.56 282 ALA A C 1
ATOM 2255 O O . ALA A 1 282 ? 29.203 1.897 -12.329 1.00 91.56 282 ALA A O 1
ATOM 2256 N N . GLY A 1 283 ? 29.736 0.846 -14.246 1.00 92.69 283 GLY A N 1
ATOM 2257 C CA . GLY A 1 283 ? 30.308 -0.350 -13.627 1.00 92.69 283 GLY A CA 1
ATOM 2258 C C . GLY A 1 283 ? 29.568 -1.632 -13.993 1.00 92.69 283 GLY A C 1
ATOM 2259 O O . GLY A 1 283 ? 28.851 -1.699 -14.990 1.00 92.69 283 GLY A O 1
ATOM 2260 N N . HIS A 1 284 ? 29.783 -2.671 -13.189 1.00 94.56 284 HIS A N 1
ATOM 2261 C CA . HIS A 1 284 ? 29.161 -3.976 -13.388 1.00 94.56 284 HIS A CA 1
ATOM 2262 C C . HIS A 1 284 ? 27.830 -4.083 -12.631 1.00 94.56 284 HIS A C 1
ATOM 2264 O O . HIS A 1 284 ? 27.676 -3.447 -11.585 1.00 94.56 284 HIS A O 1
ATOM 2270 N N . PRO A 1 285 ? 26.883 -4.907 -13.114 1.00 96.94 285 PRO A N 1
ATOM 2271 C CA . PRO A 1 285 ? 25.656 -5.202 -12.382 1.00 96.94 285 PRO A CA 1
ATOM 2272 C C . PRO A 1 285 ? 25.963 -5.790 -11.005 1.00 96.94 285 PRO A C 1
ATOM 2274 O O . PRO A 1 285 ? 26.639 -6.813 -10.900 1.00 96.94 285 PRO A O 1
ATOM 2277 N N . VAL A 1 286 ? 25.453 -5.136 -9.967 1.00 96.94 286 VAL A N 1
ATOM 2278 C CA . VAL A 1 286 ? 25.506 -5.577 -8.570 1.00 96.94 286 VAL A CA 1
ATOM 2279 C C . VAL A 1 286 ? 24.162 -5.281 -7.912 1.00 96.94 286 VAL A C 1
ATOM 2281 O O . VAL A 1 286 ? 23.381 -4.478 -8.430 1.00 96.94 286 VAL A O 1
ATOM 2284 N N . SER A 1 287 ? 23.900 -5.925 -6.777 1.00 97.19 287 SER A N 1
ATOM 2285 C CA . SER A 1 287 ? 22.659 -5.751 -6.021 1.00 97.19 287 SER A CA 1
ATOM 2286 C C . SER A 1 287 ? 22.310 -4.272 -5.784 1.00 97.19 287 SER A C 1
ATOM 2288 O O . SER A 1 287 ? 23.166 -3.461 -5.416 1.00 97.19 287 SER A O 1
ATOM 2290 N N . GLY A 1 288 ? 21.049 -3.916 -6.037 1.00 96.06 288 GLY A N 1
ATOM 2291 C CA . GLY A 1 288 ? 20.495 -2.576 -5.849 1.00 96.06 288 GLY A CA 1
ATOM 2292 C C . GLY A 1 288 ? 20.981 -1.517 -6.846 1.00 96.06 288 GLY A C 1
ATOM 2293 O O . GLY A 1 288 ? 20.710 -0.331 -6.645 1.00 96.06 288 GLY A O 1
ATOM 2294 N N . LYS A 1 289 ? 21.715 -1.889 -7.904 1.00 97.12 289 LYS A N 1
ATOM 2295 C CA . LYS A 1 289 ? 22.238 -0.944 -8.907 1.00 97.12 289 LYS A CA 1
ATOM 2296 C C . LYS A 1 289 ? 21.630 -1.179 -10.280 1.00 97.12 289 LYS A C 1
ATOM 2298 O O . LYS A 1 289 ? 21.459 -2.318 -10.704 1.00 97.12 289 LYS A O 1
ATOM 2303 N N . ARG A 1 290 ? 21.365 -0.073 -10.984 1.00 98.06 290 ARG A N 1
ATOM 2304 C CA . ARG A 1 290 ? 21.004 -0.033 -12.403 1.00 98.06 290 ARG A CA 1
ATOM 2305 C C . ARG A 1 290 ? 22.212 0.437 -13.204 1.00 98.06 290 ARG A C 1
ATOM 2307 O O . ARG A 1 290 ? 22.785 1.472 -12.877 1.00 98.06 290 ARG A O 1
ATOM 2314 N N . VAL A 1 291 ? 22.610 -0.298 -14.234 1.00 98.25 291 VAL A N 1
ATOM 2315 C CA . VAL A 1 291 ? 23.778 0.030 -15.067 1.00 98.25 291 VAL A CA 1
ATOM 2316 C C . VAL A 1 291 ? 23.432 -0.028 -16.549 1.00 98.25 291 VAL A C 1
ATOM 2318 O O . VAL A 1 291 ? 22.513 -0.746 -16.938 1.00 98.25 291 VAL A O 1
ATOM 2321 N N . ALA A 1 292 ? 24.167 0.713 -17.377 1.00 97.88 292 ALA A N 1
ATOM 2322 C CA . ALA A 1 292 ? 24.096 0.612 -18.834 1.00 97.88 292 ALA A CA 1
ATOM 2323 C C . ALA A 1 292 ? 25.123 -0.407 -19.350 1.00 97.88 292 ALA A C 1
ATOM 2325 O O . ALA A 1 292 ? 26.276 -0.395 -18.918 1.00 97.88 292 ALA A O 1
ATOM 2326 N N . ILE A 1 293 ? 24.715 -1.274 -20.278 1.00 97.94 293 ILE A N 1
ATOM 2327 C CA . ILE A 1 293 ? 25.554 -2.352 -20.812 1.00 97.94 293 ILE A CA 1
ATOM 2328 C C . ILE A 1 293 ? 25.516 -2.337 -22.341 1.00 97.94 293 ILE A C 1
ATOM 2330 O O . ILE A 1 293 ? 24.456 -2.459 -22.959 1.00 97.94 293 ILE A O 1
ATOM 2334 N N . THR A 1 294 ? 26.699 -2.250 -22.947 1.00 97.75 294 THR A N 1
ATOM 2335 C CA . THR A 1 294 ? 26.920 -2.469 -24.381 1.00 97.75 294 THR A CA 1
ATOM 2336 C C . THR A 1 294 ? 27.481 -3.873 -24.577 1.00 97.75 294 THR A C 1
ATOM 2338 O O . THR A 1 294 ? 28.474 -4.242 -23.947 1.00 97.75 294 THR A O 1
ATOM 2341 N N . THR A 1 295 ? 26.835 -4.673 -25.425 1.00 95.94 295 THR A N 1
ATOM 2342 C CA . THR A 1 295 ? 27.294 -6.032 -25.740 1.00 95.94 295 THR A CA 1
ATOM 2343 C C . THR A 1 295 ? 28.528 -5.990 -26.651 1.00 95.94 295 THR A C 1
ATOM 2345 O O . THR A 1 295 ? 28.729 -4.998 -27.356 1.00 95.94 295 THR A O 1
ATOM 2348 N N . PRO A 1 296 ? 29.352 -7.056 -26.685 1.00 96.50 296 PRO A N 1
ATOM 2349 C CA . PRO A 1 296 ? 30.549 -7.098 -27.529 1.00 96.50 296 PRO A CA 1
ATOM 2350 C C . PRO A 1 296 ? 30.295 -6.777 -29.011 1.00 96.50 296 PRO A C 1
ATOM 2352 O O . PRO A 1 296 ? 31.072 -6.042 -29.611 1.00 96.50 296 PRO A O 1
ATOM 2355 N N . ASP A 1 297 ? 29.183 -7.253 -29.578 1.00 95.06 297 ASP A N 1
ATOM 2356 C CA . ASP A 1 297 ? 28.809 -7.028 -30.986 1.00 95.06 297 ASP A CA 1
ATOM 2357 C C . ASP A 1 297 ? 28.568 -5.547 -31.320 1.00 95.06 297 ASP A C 1
ATOM 2359 O O . ASP A 1 297 ? 28.682 -5.138 -32.472 1.00 95.06 297 ASP A O 1
ATOM 2363 N N . TYR A 1 298 ? 28.253 -4.738 -30.307 1.00 97.50 298 TYR A N 1
ATOM 2364 C CA . TYR A 1 298 ? 28.002 -3.304 -30.425 1.00 97.50 298 TYR A CA 1
ATOM 2365 C C . TYR A 1 298 ? 29.145 -2.465 -29.836 1.00 97.50 298 TYR A C 1
ATOM 2367 O O . TYR A 1 298 ? 28.974 -1.266 -29.587 1.00 97.50 298 TYR A O 1
ATOM 2375 N N . ALA A 1 299 ? 30.321 -3.064 -29.615 1.00 96.81 299 ALA A N 1
ATOM 2376 C CA . ALA A 1 299 ? 31.497 -2.354 -29.127 1.00 96.81 299 ALA A CA 1
ATOM 2377 C C . ALA A 1 299 ? 31.843 -1.154 -30.028 1.00 96.81 299 ALA A C 1
ATOM 2379 O O . ALA A 1 299 ? 31.893 -1.256 -31.252 1.00 96.81 299 ALA A O 1
ATOM 2380 N N . GLY A 1 300 ? 32.077 0.007 -29.410 1.00 96.94 300 GLY A N 1
ATOM 2381 C CA . GLY A 1 300 ? 32.351 1.263 -30.121 1.00 96.94 300 GLY A CA 1
ATOM 2382 C C . GLY A 1 300 ? 31.108 2.016 -30.615 1.00 96.94 300 GLY A C 1
ATOM 2383 O O . GLY A 1 300 ? 31.243 3.132 -31.112 1.00 96.94 300 GLY A O 1
ATOM 2384 N N . THR A 1 301 ? 29.908 1.459 -30.440 1.00 98.25 301 THR A N 1
ATOM 2385 C CA . THR A 1 301 ? 28.637 2.139 -30.731 1.00 98.25 301 THR A CA 1
ATOM 2386 C C . THR A 1 301 ? 28.024 2.738 -29.458 1.00 98.25 301 THR A C 1
ATOM 2388 O O . THR A 1 301 ? 28.584 2.646 -28.365 1.00 98.25 301 THR A O 1
ATOM 2391 N N . LYS A 1 302 ? 26.850 3.360 -29.589 1.00 98.06 302 LYS A N 1
ATOM 2392 C CA . LYS A 1 302 ? 26.010 3.825 -28.474 1.00 98.06 302 LYS A CA 1
ATOM 2393 C C . LYS A 1 302 ? 24.810 2.907 -28.217 1.00 98.06 302 LYS A C 1
ATOM 2395 O O . LYS A 1 302 ? 23.905 3.307 -27.482 1.00 98.06 302 LYS A O 1
ATOM 2400 N N . VAL A 1 303 ? 24.764 1.720 -28.827 1.00 98.69 303 VAL A N 1
ATOM 2401 C CA . VAL A 1 303 ? 23.698 0.741 -28.583 1.00 98.69 303 VAL A CA 1
ATOM 2402 C C . VAL A 1 303 ? 23.921 0.086 -27.222 1.00 98.69 303 VAL A C 1
ATOM 2404 O O . VAL A 1 303 ? 24.997 -0.449 -26.943 1.00 98.69 303 VAL A O 1
ATOM 2407 N N . HIS A 1 304 ? 22.922 0.158 -26.348 1.00 98.50 304 HIS A N 1
ATOM 2408 C CA . HIS A 1 304 ? 23.014 -0.384 -24.992 1.00 98.50 304 HIS A CA 1
ATOM 2409 C C . HIS A 1 304 ? 21.636 -0.643 -24.379 1.00 98.50 304 HIS A C 1
ATOM 2411 O O . HIS A 1 304 ? 20.672 0.059 -24.683 1.00 98.50 304 HIS A O 1
ATOM 2417 N N . HIS A 1 305 ? 21.567 -1.608 -23.465 1.00 98.62 305 HIS A N 1
ATOM 2418 C CA . HIS A 1 305 ? 20.429 -1.799 -22.564 1.00 98.62 305 HIS A CA 1
ATOM 2419 C C . HIS A 1 305 ? 20.754 -1.255 -21.170 1.00 98.62 305 HIS A C 1
ATOM 2421 O O . HIS A 1 305 ? 21.922 -1.017 -20.849 1.00 98.62 305 HIS A O 1
ATOM 2427 N N . THR A 1 306 ? 19.738 -1.104 -20.318 1.00 98.56 306 THR A N 1
ATOM 2428 C CA . THR A 1 306 ? 19.965 -0.964 -18.870 1.00 98.56 306 THR A CA 1
ATOM 2429 C C . THR A 1 306 ? 19.571 -2.230 -18.135 1.00 98.56 306 THR A C 1
ATOM 2431 O O . THR A 1 306 ? 18.551 -2.826 -18.471 1.00 98.56 306 THR A O 1
ATOM 2434 N N . LEU A 1 307 ? 20.334 -2.598 -17.110 1.00 98.62 307 LEU A N 1
ATOM 2435 C CA . LEU A 1 307 ? 20.046 -3.727 -16.232 1.00 98.62 307 LEU A CA 1
ATOM 2436 C C . LEU A 1 307 ? 20.079 -3.278 -14.772 1.00 98.62 307 LEU A C 1
ATOM 2438 O O . LEU A 1 307 ? 21.078 -2.718 -14.323 1.00 98.62 307 LEU A O 1
ATOM 2442 N N . TYR A 1 308 ? 19.008 -3.558 -14.040 1.00 98.56 308 TYR A N 1
ATOM 2443 C CA . TYR A 1 308 ? 18.912 -3.414 -12.592 1.00 98.56 308 TYR A CA 1
ATOM 2444 C C . TYR A 1 308 ? 18.853 -4.785 -11.919 1.00 98.56 308 TYR A C 1
ATOM 2446 O O . TYR A 1 308 ? 18.093 -5.650 -12.358 1.00 98.56 308 TYR A O 1
ATOM 2454 N N . LEU A 1 309 ? 19.616 -4.962 -10.838 1.00 98.50 309 LEU A N 1
ATOM 2455 C CA . LEU A 1 309 ? 19.489 -6.115 -9.942 1.00 98.50 309 LEU A CA 1
ATOM 2456 C C . LEU A 1 309 ? 18.807 -5.676 -8.637 1.00 98.50 309 LEU A C 1
ATOM 2458 O O . LEU A 1 309 ? 19.211 -4.651 -8.079 1.00 98.50 309 LEU A O 1
ATOM 2462 N N . PRO A 1 310 ? 17.809 -6.4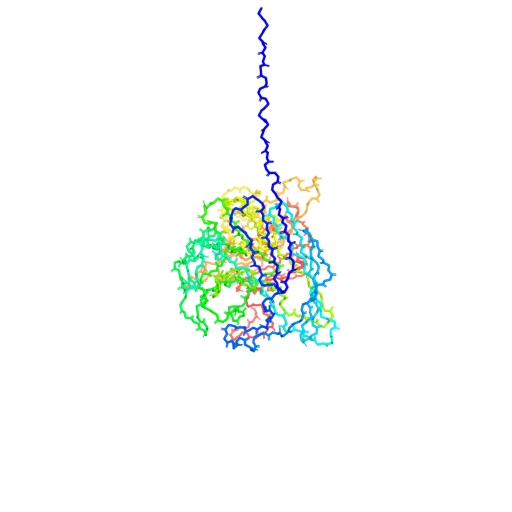23 -8.127 1.00 96.81 310 PRO A N 1
ATOM 2463 C CA . PRO A 1 310 ? 17.104 -6.061 -6.902 1.00 96.81 310 PRO A CA 1
ATOM 2464 C C . PRO A 1 310 ? 18.042 -6.074 -5.691 1.00 96.81 310 PRO A C 1
ATOM 2466 O O . PRO A 1 310 ? 19.062 -6.757 -5.699 1.00 96.81 310 PRO A O 1
ATOM 2469 N N . GLU A 1 311 ? 17.706 -5.320 -4.640 1.00 95.00 311 GLU A N 1
ATOM 2470 C CA . GLU A 1 311 ? 18.535 -5.192 -3.421 1.00 95.00 311 GLU A CA 1
ATOM 2471 C C . GLU A 1 311 ? 18.806 -6.533 -2.713 1.00 95.00 311 GLU A C 1
ATOM 2473 O O . GLU A 1 311 ? 19.801 -6.685 -2.005 1.00 95.00 311 GLU A O 1
ATOM 2478 N N . ASN A 1 312 ? 17.935 -7.522 -2.906 1.00 93.12 312 ASN A N 1
ATOM 2479 C CA . ASN A 1 312 ? 18.104 -8.870 -2.372 1.00 93.12 312 ASN A CA 1
ATOM 2480 C C . ASN A 1 312 ? 18.780 -9.838 -3.357 1.00 93.12 312 ASN A C 1
ATOM 2482 O O . ASN A 1 312 ? 18.829 -11.031 -3.074 1.00 93.12 312 ASN A O 1
ATOM 2486 N N . TRP A 1 313 ? 19.267 -9.369 -4.511 1.00 97.88 313 TRP A N 1
ATOM 2487 C CA . TRP A 1 313 ? 20.006 -10.229 -5.430 1.00 97.88 313 TRP A CA 1
ATOM 2488 C C . TRP A 1 313 ? 21.328 -10.679 -4.806 1.00 97.88 313 TRP A C 1
ATOM 2490 O O . TRP A 1 313 ? 22.125 -9.851 -4.358 1.00 97.88 313 TRP A O 1
ATOM 2500 N N . ASN A 1 314 ? 21.569 -11.987 -4.814 1.00 96.50 314 ASN A N 1
ATOM 2501 C CA . ASN A 1 314 ? 22.768 -12.599 -4.271 1.00 96.50 314 ASN A CA 1
ATOM 2502 C C . ASN A 1 314 ? 23.661 -13.131 -5.411 1.00 96.50 314 ASN A C 1
ATOM 2504 O O . ASN A 1 314 ? 23.195 -13.943 -6.214 1.00 96.50 314 ASN A O 1
ATOM 2508 N N . PRO A 1 315 ? 24.943 -12.722 -5.501 1.00 96.50 315 PRO A N 1
ATOM 2509 C CA . PRO A 1 315 ? 25.866 -13.271 -6.498 1.00 96.50 315 PRO A CA 1
ATOM 2510 C C . PRO A 1 315 ? 26.057 -14.791 -6.385 1.00 96.50 315 PRO A C 1
ATOM 2512 O O . PRO A 1 315 ? 26.317 -15.439 -7.400 1.00 96.50 315 PRO A O 1
ATOM 2515 N N . ASP A 1 316 ? 25.841 -15.365 -5.201 1.00 96.94 316 ASP A N 1
ATOM 2516 C CA . ASP A 1 316 ? 25.970 -16.796 -4.916 1.00 96.94 316 ASP A CA 1
ATOM 2517 C C . ASP A 1 316 ? 24.656 -17.563 -5.153 1.00 96.94 316 ASP A C 1
ATOM 2519 O O . ASP A 1 316 ? 24.487 -18.680 -4.664 1.00 96.94 316 ASP A O 1
ATOM 2523 N N . TRP A 1 317 ? 23.712 -16.993 -5.919 1.00 96.25 317 TRP A N 1
ATOM 2524 C CA . TRP A 1 317 ? 22.384 -17.564 -6.202 1.00 96.25 317 TRP A CA 1
ATOM 2525 C C . TRP A 1 317 ? 22.415 -19.048 -6.601 1.00 96.25 317 TRP A C 1
ATOM 2527 O O . TRP A 1 317 ? 21.510 -19.800 -6.245 1.00 96.25 317 TRP A O 1
ATOM 2537 N N . LYS A 1 318 ? 23.477 -19.498 -7.288 1.00 95.81 318 LYS A N 1
ATOM 2538 C CA . LYS A 1 318 ? 23.682 -20.910 -7.659 1.00 95.81 318 LYS A CA 1
ATOM 2539 C C . LYS A 1 318 ? 23.852 -21.815 -6.444 1.00 95.81 318 LYS A C 1
ATOM 2541 O O . LYS A 1 318 ? 23.304 -22.914 -6.418 1.00 95.81 318 LYS A O 1
ATOM 2546 N N . GLU A 1 319 ? 24.627 -21.370 -5.462 1.00 97.12 319 GLU A N 1
ATOM 2547 C CA . GLU A 1 319 ? 24.944 -22.137 -4.258 1.00 97.12 319 GLU A CA 1
ATOM 2548 C C . GLU A 1 319 ? 23.745 -22.177 -3.311 1.00 97.12 319 GLU A C 1
ATOM 2550 O O . GLU A 1 319 ? 23.388 -23.239 -2.799 1.00 97.12 319 GLU A O 1
ATOM 2555 N N . ILE A 1 320 ? 23.068 -21.036 -3.150 1.00 96.00 320 ILE A N 1
ATOM 2556 C CA . ILE A 1 320 ? 21.881 -20.917 -2.292 1.00 96.00 320 ILE A CA 1
ATOM 2557 C C . ILE A 1 320 ? 20.579 -21.356 -2.978 1.00 96.00 320 ILE A C 1
ATOM 2559 O O . ILE A 1 320 ? 19.533 -21.392 -2.333 1.00 96.00 320 ILE A O 1
ATOM 2563 N N . LYS A 1 321 ? 20.644 -21.721 -4.267 1.00 94.50 321 LYS A N 1
ATOM 2564 C CA . LYS A 1 321 ? 19.506 -22.129 -5.110 1.00 94.50 321 LYS A CA 1
ATOM 2565 C C . LYS A 1 321 ? 18.367 -21.105 -5.113 1.00 94.50 321 LYS A C 1
ATOM 2567 O O . LYS A 1 321 ? 17.193 -21.474 -5.104 1.00 94.50 321 LYS A O 1
ATOM 2572 N N . GLU A 1 322 ? 18.721 -19.826 -5.115 1.00 95.25 322 GLU A N 1
ATOM 2573 C CA . GLU A 1 322 ? 17.761 -18.731 -5.229 1.00 95.25 322 GLU A CA 1
ATOM 2574 C C . GLU A 1 322 ? 17.533 -18.394 -6.705 1.00 95.25 322 GLU A C 1
ATOM 2576 O O . GLU A 1 322 ? 18.450 -18.489 -7.525 1.00 95.25 322 GLU A O 1
ATOM 2581 N N . SER A 1 323 ? 16.301 -18.015 -7.045 1.00 96.62 323 SER A N 1
ATOM 2582 C CA . SER A 1 323 ? 15.944 -17.548 -8.379 1.00 96.62 323 SER A CA 1
ATOM 2583 C C . SER A 1 323 ? 15.123 -16.264 -8.323 1.00 96.62 323 SER A C 1
ATOM 2585 O O . SER A 1 323 ? 14.324 -16.040 -7.406 1.00 96.62 323 SER A O 1
ATOM 2587 N N . TYR A 1 324 ? 15.312 -15.412 -9.327 1.00 98.00 324 TYR A N 1
ATOM 2588 C CA . TYR A 1 324 ? 14.692 -14.093 -9.400 1.00 98.00 324 TYR A CA 1
ATOM 2589 C C . TYR A 1 324 ? 13.752 -14.000 -10.607 1.00 98.00 324 TYR A C 1
ATOM 2591 O O . TYR A 1 324 ? 14.044 -14.575 -11.655 1.00 98.00 324 TYR A O 1
ATOM 2599 N N . PRO A 1 325 ? 12.625 -13.276 -10.503 1.00 98.12 325 PRO A N 1
ATOM 2600 C CA . PRO A 1 325 ? 11.842 -12.920 -11.678 1.00 98.12 325 PRO A CA 1
ATOM 2601 C C . PRO A 1 325 ? 12.586 -11.872 -12.517 1.00 98.12 325 PRO A C 1
ATOM 2603 O O . PRO A 1 325 ? 13.317 -11.035 -11.974 1.00 98.12 325 PRO A O 1
ATOM 2606 N N . LEU A 1 326 ? 12.343 -11.884 -13.827 1.00 98.75 326 LEU A N 1
ATOM 2607 C CA . LEU A 1 326 ? 12.847 -10.887 -14.769 1.00 98.75 326 LEU A CA 1
ATOM 2608 C C . LEU A 1 326 ? 11.681 -10.101 -15.366 1.00 98.75 326 LEU A C 1
ATOM 2610 O O . LEU A 1 326 ? 10.741 -10.677 -15.907 1.00 98.75 326 LEU A O 1
ATOM 2614 N N . VAL A 1 327 ? 11.765 -8.776 -15.293 1.00 98.69 327 VAL A N 1
ATOM 2615 C CA . VAL A 1 327 ? 10.892 -7.870 -16.040 1.00 98.69 327 VAL A CA 1
ATOM 2616 C C . VAL A 1 327 ? 11.703 -7.245 -17.165 1.00 98.69 327 VAL A C 1
ATOM 2618 O O . VAL A 1 327 ? 12.681 -6.538 -16.923 1.00 98.69 327 VAL A O 1
ATOM 2621 N N . VAL A 1 328 ? 11.304 -7.522 -18.399 1.00 98.81 328 VAL A N 1
ATOM 2622 C CA . VAL A 1 328 ? 11.891 -6.962 -19.613 1.00 98.81 328 VAL A CA 1
ATOM 2623 C C . VAL A 1 328 ? 11.013 -5.814 -20.089 1.00 98.81 328 VAL A C 1
ATOM 2625 O O . VAL A 1 328 ? 9.800 -5.959 -20.172 1.00 98.81 328 VAL A O 1
ATOM 2628 N N . GLU A 1 329 ? 11.601 -4.663 -20.390 1.00 98.44 329 GLU A N 1
ATOM 2629 C CA . GLU A 1 329 ? 10.879 -3.454 -20.776 1.00 98.44 329 GLU A CA 1
ATOM 2630 C C . GLU A 1 329 ? 11.357 -2.909 -22.123 1.00 98.44 329 GLU A C 1
ATOM 2632 O O . GLU A 1 329 ? 12.560 -2.808 -22.376 1.00 98.44 329 GLU A O 1
ATOM 2637 N N . TYR A 1 330 ? 10.399 -2.503 -22.959 1.00 97.75 330 TYR A N 1
ATOM 2638 C CA . TYR A 1 330 ? 10.642 -1.605 -24.084 1.00 97.75 330 TYR A CA 1
ATOM 2639 C C . TYR A 1 330 ? 10.128 -0.195 -23.782 1.00 97.75 330 TYR A C 1
ATOM 2641 O O . TYR A 1 330 ? 8.992 0.005 -23.346 1.00 97.75 330 TYR A O 1
ATOM 2649 N N . SER A 1 331 ? 10.957 0.802 -24.087 1.00 95.50 331 SER A N 1
ATOM 2650 C CA . SER A 1 331 ? 10.670 2.212 -23.819 1.00 95.50 331 SER A CA 1
ATOM 2651 C C . SER A 1 331 ? 9.636 2.821 -24.771 1.00 95.50 331 SER A C 1
ATOM 2653 O O . SER A 1 331 ? 9.611 2.551 -25.979 1.00 95.50 331 SER A O 1
ATOM 2655 N N . GLY A 1 332 ? 8.852 3.766 -24.251 1.00 94.50 332 GLY A N 1
ATOM 2656 C CA . GLY A 1 332 ? 7.955 4.603 -25.049 1.00 94.50 332 GLY A CA 1
ATOM 2657 C C . GLY A 1 332 ? 8.673 5.451 -26.109 1.00 94.50 332 GLY A C 1
ATOM 2658 O O . GLY A 1 332 ? 9.901 5.512 -26.181 1.00 94.50 332 GLY A O 1
ATOM 2659 N N . ASN A 1 333 ? 7.894 6.107 -26.970 1.00 94.69 333 ASN A N 1
ATOM 2660 C CA . ASN A 1 333 ? 8.418 6.997 -28.010 1.00 94.69 333 ASN A CA 1
ATOM 2661 C C . ASN A 1 333 ? 8.984 8.287 -27.400 1.00 94.69 333 ASN A C 1
ATOM 2663 O O . ASN A 1 333 ? 8.439 8.805 -26.424 1.00 94.69 333 ASN A O 1
ATOM 2667 N N . ARG A 1 334 ? 10.006 8.877 -28.035 1.00 96.06 334 ARG A N 1
ATOM 2668 C CA . ARG A 1 334 ? 10.442 10.243 -27.713 1.00 96.06 334 ARG A CA 1
ATOM 2669 C C . ARG A 1 334 ? 9.333 11.252 -28.017 1.00 96.06 334 ARG A C 1
ATOM 2671 O O . ARG A 1 334 ? 9.083 11.571 -29.184 1.00 96.06 334 ARG A O 1
ATOM 2678 N N . ALA A 1 335 ? 8.766 11.823 -26.962 1.00 94.00 335 ALA A N 1
ATOM 2679 C CA . ALA A 1 335 ? 7.747 12.866 -26.987 1.00 94.00 335 ALA A CA 1
ATOM 2680 C C . ALA A 1 335 ? 8.054 13.930 -25.910 1.00 94.00 335 ALA A C 1
ATOM 2682 O O . ALA A 1 335 ? 7.445 13.918 -24.840 1.00 94.00 335 ALA A O 1
ATOM 2683 N N . PRO A 1 336 ? 8.991 14.868 -26.166 1.00 92.12 336 PRO A N 1
ATOM 2684 C CA . PRO A 1 336 ? 9.450 15.821 -25.152 1.00 92.12 336 PRO A CA 1
ATOM 2685 C C . PRO A 1 336 ? 8.342 16.723 -24.597 1.00 92.12 336 PRO A C 1
ATOM 2687 O O . PRO A 1 336 ? 8.381 17.080 -23.427 1.00 92.12 336 PRO A O 1
ATOM 2690 N N . SER A 1 337 ? 7.324 17.045 -25.404 1.00 92.81 337 SER A N 1
ATOM 2691 C CA . SER A 1 337 ? 6.150 17.814 -24.966 1.00 92.81 337 SER A CA 1
ATOM 2692 C C . SER A 1 337 ? 5.303 17.098 -23.909 1.00 92.81 337 SER A C 1
ATOM 2694 O O . SER A 1 337 ? 4.518 17.745 -23.229 1.00 92.81 337 SER A O 1
ATOM 2696 N N . LEU A 1 338 ? 5.453 15.777 -23.785 1.00 89.00 338 LEU A N 1
ATOM 2697 C CA . LEU A 1 338 ? 4.794 14.928 -22.791 1.00 89.00 338 LEU A CA 1
ATOM 2698 C C . LEU A 1 338 ? 5.791 14.405 -21.740 1.00 89.00 338 LEU A C 1
ATOM 2700 O O . LEU A 1 338 ? 5.478 13.477 -21.005 1.00 89.00 338 LEU A O 1
ATOM 2704 N N . GLY A 1 339 ? 7.012 14.954 -21.700 1.00 89.12 339 GLY A N 1
ATOM 2705 C CA . GLY A 1 339 ? 8.052 14.544 -20.755 1.00 89.12 339 GLY A CA 1
ATOM 2706 C C . GLY A 1 339 ? 8.777 13.236 -21.095 1.00 89.12 339 GLY A C 1
ATOM 2707 O O . GLY A 1 339 ? 9.559 12.766 -20.279 1.00 89.12 339 GLY A O 1
ATOM 2708 N N . SER A 1 340 ? 8.578 12.651 -22.284 1.00 93.56 340 SER A N 1
ATOM 2709 C CA . SER A 1 340 ? 9.257 11.405 -22.677 1.00 93.56 340 SER A CA 1
ATOM 2710 C C . SER A 1 340 ? 10.483 11.657 -23.558 1.00 93.56 340 SER A C 1
ATOM 2712 O O . SER A 1 340 ? 10.387 12.233 -24.650 1.00 93.56 340 SER A O 1
ATOM 2714 N N . SER A 1 341 ? 11.650 11.171 -23.131 1.00 95.31 341 SER A N 1
ATOM 2715 C CA . SER A 1 341 ? 12.895 11.225 -23.910 1.00 95.31 341 SER A CA 1
ATOM 2716 C C . SER A 1 341 ? 13.016 10.101 -24.950 1.00 95.31 341 SER A C 1
ATOM 2718 O O . SER A 1 341 ? 13.770 10.245 -25.915 1.00 95.31 341 SER A O 1
ATOM 2720 N N . GLY A 1 342 ? 12.275 9.001 -24.764 1.00 94.81 342 GLY A N 1
ATOM 2721 C CA . GLY A 1 342 ? 12.389 7.753 -25.528 1.00 94.81 342 GLY A CA 1
ATOM 2722 C C . GLY A 1 342 ? 13.640 6.920 -25.223 1.00 94.81 342 GLY A C 1
ATOM 2723 O O . GLY A 1 342 ? 13.924 5.972 -25.957 1.00 94.81 342 GLY A O 1
ATOM 2724 N N . ARG A 1 343 ? 14.407 7.297 -24.194 1.00 96.75 343 ARG A N 1
ATOM 2725 C CA . ARG A 1 343 ? 15.641 6.633 -23.768 1.00 96.75 343 ARG A CA 1
ATOM 2726 C C . ARG A 1 343 ? 15.362 5.436 -22.860 1.00 96.75 343 ARG A C 1
ATOM 2728 O O . ARG A 1 343 ? 14.368 5.415 -22.134 1.00 96.75 343 ARG A O 1
ATOM 2735 N N . VAL A 1 344 ? 16.286 4.478 -22.869 1.00 96.56 344 VAL A N 1
ATOM 2736 C CA . VAL A 1 344 ? 16.206 3.275 -22.028 1.00 96.56 344 VAL A CA 1
ATOM 2737 C C . VAL A 1 344 ? 16.417 3.598 -20.549 1.00 96.56 344 VAL A C 1
ATOM 2739 O O . VAL A 1 344 ? 15.851 2.936 -19.690 1.00 96.56 344 VAL A O 1
ATOM 2742 N N . GLU A 1 345 ? 17.183 4.648 -20.256 1.00 96.06 345 GLU A N 1
ATOM 2743 C CA . GLU A 1 345 ? 17.515 5.097 -18.902 1.00 96.06 345 GLU A CA 1
ATOM 2744 C C . GLU A 1 345 ? 16.340 5.779 -18.191 1.00 96.06 345 GLU A C 1
ATOM 2746 O O . GLU A 1 345 ? 16.239 5.694 -16.973 1.00 96.06 345 GLU A O 1
ATOM 2751 N N . ASP A 1 346 ? 15.431 6.397 -18.946 1.00 93.44 346 ASP A N 1
ATOM 2752 C CA . ASP A 1 346 ? 14.323 7.191 -18.392 1.00 93.44 346 ASP A CA 1
ATOM 2753 C C . ASP A 1 346 ? 13.018 6.380 -18.266 1.00 93.44 346 ASP A C 1
ATOM 2755 O O . ASP A 1 346 ? 11.989 6.887 -17.822 1.00 93.44 346 ASP A O 1
ATOM 2759 N N . SER A 1 347 ? 13.039 5.116 -18.695 1.00 91.56 347 SER A N 1
ATOM 2760 C CA . SER A 1 347 ? 11.922 4.179 -18.523 1.00 91.56 347 SER A CA 1
ATOM 2761 C C . SER A 1 347 ? 11.946 3.611 -17.110 1.00 91.56 347 SER A C 1
ATOM 2763 O O . SER A 1 347 ? 13.040 3.387 -16.598 1.00 91.56 347 SER A O 1
ATOM 2765 N N . VAL A 1 348 ? 10.774 3.406 -16.493 1.00 93.44 348 VAL A N 1
ATOM 2766 C CA . VAL A 1 348 ? 10.620 2.958 -15.089 1.00 93.44 348 VAL A CA 1
ATOM 2767 C C . VAL A 1 348 ? 9.433 2.011 -14.864 1.00 93.44 348 VAL A C 1
ATOM 2769 O O . VAL A 1 348 ? 9.137 1.668 -13.715 1.00 93.44 348 VAL A O 1
ATOM 2772 N N . LEU A 1 349 ? 8.729 1.581 -15.922 1.00 94.19 349 LEU A N 1
ATOM 2773 C CA . LEU A 1 349 ? 7.509 0.783 -15.768 1.00 94.19 349 LEU A CA 1
ATOM 2774 C C . LEU A 1 349 ? 7.824 -0.563 -15.112 1.00 94.19 349 LEU A C 1
ATOM 2776 O O . LEU A 1 349 ? 7.158 -0.942 -14.150 1.00 94.19 349 LEU A O 1
ATOM 2780 N N . GLY A 1 350 ? 8.864 -1.259 -15.575 1.00 95.38 350 GLY A N 1
ATOM 2781 C CA . GLY A 1 350 ? 9.235 -2.574 -15.059 1.00 95.38 350 GLY A CA 1
ATOM 2782 C C . GLY A 1 350 ? 9.702 -2.541 -13.602 1.00 95.38 350 GLY A C 1
ATOM 2783 O O . GLY A 1 350 ? 9.344 -3.412 -12.799 1.00 95.38 350 GLY A O 1
ATOM 2784 N N . TYR A 1 351 ? 10.429 -1.490 -13.214 1.00 95.31 351 TYR A N 1
ATOM 2785 C CA . TYR A 1 351 ? 10.815 -1.271 -11.819 1.00 95.31 351 TYR A CA 1
ATOM 2786 C C . TYR A 1 351 ? 9.602 -1.017 -10.920 1.00 95.31 351 TYR A C 1
ATOM 2788 O O . TYR A 1 351 ? 9.471 -1.638 -9.863 1.00 95.31 351 TYR A O 1
ATOM 2796 N N . GLY A 1 352 ? 8.683 -0.155 -11.369 1.00 92.38 352 GLY A N 1
ATOM 2797 C CA . GLY A 1 352 ? 7.444 0.146 -10.656 1.00 92.38 352 GLY A CA 1
ATOM 2798 C C . GLY A 1 352 ? 6.548 -1.083 -10.483 1.00 92.38 352 GLY A C 1
ATOM 2799 O O . GLY A 1 352 ? 6.128 -1.376 -9.365 1.00 92.38 352 GLY A O 1
ATOM 2800 N N . LEU A 1 353 ? 6.319 -1.844 -11.560 1.00 92.00 353 LEU A N 1
ATOM 2801 C CA . LEU A 1 353 ? 5.501 -3.066 -11.556 1.00 92.00 353 LEU A CA 1
ATOM 2802 C C . LEU A 1 353 ? 6.021 -4.121 -10.575 1.00 92.00 353 LEU A C 1
ATOM 2804 O O . LEU A 1 353 ? 5.237 -4.782 -9.897 1.00 92.00 353 LEU A O 1
ATOM 2808 N N . SER A 1 354 ? 7.342 -4.275 -10.484 1.00 92.56 354 SER A N 1
ATOM 2809 C CA . SER A 1 354 ? 7.965 -5.249 -9.584 1.00 92.56 354 SER A CA 1
ATOM 2810 C C . SER A 1 354 ? 8.150 -4.744 -8.150 1.00 92.56 354 SER A C 1
ATOM 2812 O O . SER A 1 354 ? 8.576 -5.509 -7.281 1.00 92.56 354 SER A O 1
ATOM 2814 N N . GLY A 1 355 ? 7.883 -3.464 -7.877 1.00 90.81 355 GLY A N 1
ATOM 2815 C CA . GLY A 1 355 ? 8.209 -2.846 -6.593 1.00 90.81 355 GLY A CA 1
ATOM 2816 C C . GLY A 1 355 ? 9.710 -2.852 -6.275 1.00 90.81 355 GLY A C 1
ATOM 2817 O O . GLY A 1 355 ? 10.076 -2.908 -5.098 1.00 90.81 355 GLY A O 1
ATOM 2818 N N . GLY A 1 356 ? 10.560 -2.885 -7.309 1.00 92.69 356 GLY A N 1
ATOM 2819 C CA . GLY A 1 356 ? 12.014 -3.034 -7.203 1.00 92.69 356 GLY A CA 1
ATOM 2820 C C . GLY A 1 356 ? 12.504 -4.422 -6.778 1.00 92.69 356 GLY A C 1
ATOM 2821 O O . GLY A 1 356 ? 13.633 -4.555 -6.317 1.00 92.69 356 GLY A O 1
ATOM 2822 N N . LYS A 1 357 ? 11.664 -5.461 -6.890 1.00 93.00 357 LYS A N 1
ATOM 2823 C CA . LYS A 1 357 ? 11.982 -6.831 -6.434 1.00 93.00 357 LYS A CA 1
ATOM 2824 C C . LYS A 1 357 ? 12.338 -7.812 -7.550 1.00 93.00 357 LYS A C 1
ATOM 2826 O O . LYS A 1 357 ? 12.635 -8.969 -7.263 1.00 93.00 357 LYS A O 1
ATOM 2831 N N . ALA A 1 358 ? 12.265 -7.379 -8.803 1.00 97.19 358 ALA A N 1
ATOM 2832 C CA . ALA A 1 358 ? 12.670 -8.176 -9.951 1.00 97.19 358 ALA A CA 1
ATOM 2833 C C . ALA A 1 358 ? 13.990 -7.661 -10.517 1.00 97.19 358 ALA A C 1
ATOM 2835 O O . ALA A 1 358 ? 14.312 -6.476 -10.392 1.00 97.19 358 ALA A O 1
ATOM 2836 N N . VAL A 1 359 ? 14.722 -8.546 -11.193 1.00 98.56 359 VAL A N 1
ATOM 2837 C CA . VAL A 1 359 ? 15.725 -8.093 -12.154 1.00 98.56 359 VAL A CA 1
ATOM 2838 C C . VAL A 1 359 ? 14.979 -7.362 -13.261 1.00 98.56 359 VAL A C 1
ATOM 2840 O O . VAL A 1 359 ? 13.934 -7.824 -13.719 1.00 98.56 359 VAL A O 1
ATOM 2843 N N . TRP A 1 360 ? 15.481 -6.202 -13.663 1.00 98.56 360 TRP A N 1
ATOM 2844 C CA . TRP A 1 360 ? 14.808 -5.364 -14.646 1.00 98.56 360 TRP A CA 1
ATOM 2845 C C . TRP A 1 360 ? 15.750 -5.006 -15.785 1.00 98.56 360 TRP A C 1
ATOM 2847 O O . TRP A 1 360 ? 16.793 -4.385 -15.580 1.00 98.56 360 TRP A O 1
ATOM 2857 N N . LEU A 1 361 ? 15.374 -5.435 -16.986 1.00 98.75 361 LEU A N 1
ATOM 2858 C CA . LEU A 1 361 ? 16.119 -5.258 -18.223 1.00 98.75 361 LEU A CA 1
ATOM 2859 C C . LEU A 1 361 ? 15.334 -4.330 -19.145 1.00 98.75 361 LEU A C 1
ATOM 2861 O O . LEU A 1 361 ? 14.265 -4.702 -19.610 1.00 98.75 361 LEU A O 1
ATOM 2865 N N . ASN A 1 362 ? 15.875 -3.159 -19.469 1.00 98.56 362 ASN A N 1
ATOM 2866 C CA . ASN A 1 362 ? 15.274 -2.286 -20.474 1.00 98.56 362 ASN A CA 1
ATOM 2867 C C . ASN A 1 362 ? 16.030 -2.425 -21.799 1.00 98.56 362 ASN A C 1
ATOM 2869 O O . ASN A 1 362 ? 17.160 -1.940 -21.923 1.00 98.56 362 ASN A O 1
ATOM 2873 N N . LEU A 1 363 ? 15.411 -3.091 -22.773 1.00 98.69 363 LEU A N 1
ATOM 2874 C CA . LEU A 1 363 ? 16.000 -3.372 -24.081 1.00 98.69 363 LEU A CA 1
ATOM 2875 C C . LEU A 1 363 ? 16.014 -2.117 -24.974 1.00 98.69 363 LEU A C 1
ATOM 2877 O O . LEU A 1 363 ? 15.105 -1.284 -24.895 1.00 98.69 363 LEU A O 1
ATOM 2881 N N . PRO A 1 364 ? 17.031 -1.956 -25.840 1.00 98.38 364 PRO A N 1
ATOM 2882 C CA . PRO A 1 364 ? 17.041 -0.901 -26.836 1.00 98.38 364 PRO A CA 1
ATOM 2883 C C . PRO A 1 364 ? 16.184 -1.274 -28.045 1.00 98.38 364 PRO A C 1
ATOM 2885 O O . PRO A 1 364 ? 16.041 -2.443 -28.395 1.00 98.38 364 PRO A O 1
ATOM 2888 N N . PHE A 1 365 ? 15.716 -0.248 -28.748 1.00 98.69 365 PHE A N 1
ATOM 2889 C CA . PHE A 1 365 ? 15.509 -0.338 -30.192 1.00 98.69 365 PHE A CA 1
ATOM 2890 C C . PHE A 1 365 ? 16.826 0.037 -30.865 1.00 98.69 365 PHE A C 1
ATOM 2892 O O . PHE A 1 365 ? 17.462 1.006 -30.444 1.00 98.69 365 PHE A O 1
ATOM 2899 N N . VAL A 1 366 ? 17.250 -0.698 -31.884 1.00 98.56 366 VAL A N 1
ATOM 2900 C CA . VAL A 1 366 ? 18.503 -0.433 -32.603 1.00 98.56 366 VAL A CA 1
ATOM 2901 C C . VAL A 1 366 ? 18.222 0.528 -33.757 1.00 98.56 366 VAL A C 1
ATOM 2903 O O . VAL A 1 366 ? 17.243 0.363 -34.478 1.00 98.56 366 VAL A O 1
ATOM 2906 N N . ASP A 1 367 ? 19.031 1.577 -33.933 1.00 98.38 367 ASP A N 1
ATOM 2907 C CA . ASP A 1 367 ? 18.859 2.473 -35.082 1.00 98.38 367 ASP A CA 1
ATOM 2908 C C . ASP A 1 367 ? 19.211 1.792 -36.415 1.00 98.38 367 ASP A C 1
ATOM 2910 O O . ASP A 1 367 ? 19.920 0.790 -36.462 1.00 98.38 367 ASP A O 1
ATOM 2914 N N . ALA A 1 368 ? 18.753 2.373 -37.525 1.00 97.38 368 ALA A N 1
ATOM 2915 C CA . ALA A 1 368 ? 18.972 1.827 -38.869 1.00 97.38 368 ALA A CA 1
ATOM 2916 C C . ALA A 1 368 ? 20.457 1.706 -39.283 1.00 97.38 368 ALA A C 1
ATOM 2918 O O . ALA A 1 368 ? 20.759 1.156 -40.337 1.00 97.38 368 ALA A O 1
ATOM 2919 N N . LYS A 1 369 ? 21.392 2.275 -38.508 1.00 97.69 369 LYS A N 1
ATOM 2920 C CA . LYS A 1 369 ? 22.840 2.208 -38.757 1.00 97.69 369 LYS A CA 1
ATOM 2921 C C . LYS A 1 369 ? 23.554 1.268 -37.780 1.00 97.69 369 LYS A C 1
ATOM 2923 O O . LYS A 1 369 ? 24.775 1.127 -37.869 1.00 97.69 369 LYS A O 1
ATOM 2928 N N . GLY A 1 370 ? 22.837 0.692 -36.815 1.00 97.44 370 GLY A N 1
ATOM 2929 C CA . GLY A 1 370 ? 23.409 -0.047 -35.696 1.00 97.44 370 GLY A CA 1
ATOM 2930 C C . GLY A 1 370 ? 24.342 0.786 -34.811 1.00 97.44 370 GLY A C 1
ATOM 2931 O O . GLY A 1 370 ? 25.232 0.220 -34.187 1.00 97.44 370 GLY A O 1
ATOM 2932 N N . GLN A 1 371 ? 24.211 2.118 -34.785 1.00 98.31 371 GLN A N 1
ATOM 2933 C CA . GLN A 1 371 ? 25.159 3.009 -34.099 1.00 98.31 371 GLN A CA 1
ATOM 2934 C C . GLN A 1 371 ? 24.652 3.554 -32.766 1.00 98.31 371 GLN A C 1
ATOM 2936 O O . GLN A 1 371 ? 25.463 3.961 -31.931 1.00 98.31 371 GLN A O 1
ATOM 2941 N N . ALA A 1 372 ? 23.342 3.594 -32.542 1.00 98.44 372 ALA A N 1
ATOM 2942 C CA . ALA A 1 372 ? 22.751 4.105 -31.312 1.00 98.44 372 ALA A CA 1
ATOM 2943 C C . ALA A 1 372 ? 21.373 3.495 -31.034 1.00 98.44 372 ALA A C 1
ATOM 2945 O O . ALA A 1 372 ? 20.769 2.847 -31.889 1.00 98.44 372 ALA A O 1
ATOM 2946 N N . ASN A 1 373 ? 20.861 3.750 -29.828 1.00 98.56 373 ASN A N 1
ATOM 2947 C CA . ASN A 1 373 ? 19.478 3.439 -29.489 1.00 98.56 373 ASN A CA 1
ATOM 2948 C C . ASN A 1 373 ? 18.516 4.332 -30.294 1.00 98.56 373 ASN A C 1
ATOM 2950 O O . ASN A 1 373 ? 18.608 5.564 -30.266 1.00 98.56 373 ASN A O 1
ATOM 2954 N N . GLN A 1 374 ? 17.547 3.716 -30.965 1.00 98.31 374 GLN A N 1
ATOM 2955 C CA . GLN A 1 374 ? 16.499 4.391 -31.712 1.00 98.31 374 GLN A CA 1
ATOM 2956 C C . GLN A 1 374 ? 15.447 4.987 -30.763 1.00 98.31 374 GLN A C 1
ATOM 2958 O O . GLN A 1 374 ? 14.659 4.292 -30.118 1.00 98.31 374 GLN A O 1
ATOM 2963 N N . LEU A 1 375 ? 15.373 6.318 -30.720 1.00 97.06 375 LEU A N 1
ATOM 2964 C CA . LEU A 1 375 ? 14.466 7.038 -29.813 1.00 97.06 375 LEU A CA 1
ATOM 2965 C C . LEU A 1 375 ? 13.017 7.139 -30.320 1.00 97.06 375 LEU A C 1
ATOM 2967 O O . LEU A 1 375 ? 12.123 7.511 -29.559 1.00 97.06 375 LEU A O 1
ATOM 2971 N N . LYS A 1 376 ? 12.781 6.875 -31.610 1.00 94.25 376 LYS A N 1
ATOM 2972 C CA . LYS A 1 376 ? 11.452 6.955 -32.232 1.00 94.25 376 LYS A CA 1
ATOM 2973 C C . LYS A 1 376 ? 11.181 5.748 -33.117 1.00 94.25 376 LYS A C 1
ATOM 2975 O O . LYS A 1 376 ? 11.959 5.509 -34.035 1.00 94.25 376 LYS A O 1
ATOM 2980 N N . TRP A 1 377 ? 10.060 5.069 -32.896 1.00 93.69 377 TRP A N 1
ATOM 2981 C CA . TRP A 1 377 ? 9.653 3.874 -33.648 1.00 93.69 377 TRP A CA 1
ATOM 2982 C C . TRP A 1 377 ? 10.756 2.805 -33.683 1.00 93.69 377 TRP A C 1
ATOM 2984 O O . TRP A 1 377 ? 11.452 2.645 -32.679 1.00 93.69 377 TRP A O 1
ATOM 2994 N N . TRP A 1 378 ? 10.865 2.061 -34.782 1.00 92.12 378 TRP A N 1
ATOM 2995 C CA . TRP A 1 378 ? 11.528 0.758 -34.810 1.00 92.12 378 TRP A CA 1
ATOM 2996 C C . TRP A 1 378 ? 13.015 0.817 -35.148 1.00 92.12 378 TRP A C 1
ATOM 2998 O O . TRP A 1 378 ? 13.793 0.097 -34.537 1.00 92.12 378 TRP A O 1
ATOM 3008 N N . GLY A 1 379 ? 13.433 1.721 -36.040 1.00 95.19 379 GLY A N 1
ATOM 3009 C CA . GLY A 1 379 ? 14.821 1.732 -36.509 1.00 95.19 379 GLY A CA 1
ATOM 3010 C C . GLY A 1 379 ? 15.090 0.493 -37.360 1.00 95.19 379 GLY A C 1
ATOM 3011 O O . GLY A 1 379 ? 14.383 0.288 -38.342 1.00 95.19 379 GLY A O 1
ATOM 3012 N N . ASP A 1 380 ? 16.091 -0.301 -36.986 1.00 97.88 380 ASP A N 1
ATOM 3013 C CA . ASP A 1 380 ? 16.312 -1.641 -37.529 1.00 97.88 380 ASP A CA 1
ATOM 3014 C C . ASP A 1 380 ? 15.592 -2.678 -36.654 1.00 97.88 380 ASP A C 1
ATOM 3016 O O . ASP A 1 380 ? 16.014 -3.018 -35.541 1.00 97.88 380 ASP A O 1
ATOM 3020 N N . GLU A 1 381 ? 14.461 -3.157 -37.161 1.00 97.19 381 GLU A N 1
ATOM 3021 C CA . GLU A 1 381 ? 13.610 -4.137 -36.493 1.00 97.19 381 GLU A CA 1
ATOM 3022 C C . GLU A 1 381 ? 14.309 -5.486 -36.316 1.00 97.19 381 GLU A C 1
ATOM 3024 O O . GLU A 1 381 ? 14.333 -6.025 -35.209 1.00 97.19 381 GLU A O 1
ATOM 3029 N N . ALA A 1 382 ? 14.944 -5.996 -37.373 1.00 98.00 382 ALA A N 1
ATOM 3030 C CA . ALA A 1 382 ? 15.628 -7.282 -37.341 1.00 98.00 382 ALA A CA 1
ATOM 3031 C C . ALA A 1 382 ? 16.789 -7.258 -36.337 1.00 98.00 382 ALA A C 1
ATOM 3033 O O . ALA A 1 382 ? 16.949 -8.192 -35.548 1.00 98.00 382 ALA A O 1
ATOM 3034 N N . ALA A 1 383 ? 17.555 -6.163 -36.302 1.00 98.50 383 ALA A N 1
ATOM 3035 C CA . ALA A 1 383 ? 18.605 -5.977 -35.305 1.00 98.50 383 ALA A CA 1
ATOM 3036 C C . ALA A 1 383 ? 18.039 -5.877 -33.879 1.00 98.50 383 ALA A C 1
ATOM 3038 O O . ALA A 1 383 ? 18.634 -6.412 -32.945 1.00 98.50 383 ALA A O 1
ATOM 3039 N N . THR A 1 384 ? 16.878 -5.241 -33.697 1.00 98.44 384 THR A N 1
ATOM 3040 C CA . THR A 1 384 ? 16.201 -5.145 -32.394 1.00 98.44 384 THR A CA 1
ATOM 3041 C C . THR A 1 384 ? 15.732 -6.514 -31.886 1.00 98.44 384 THR A C 1
ATOM 3043 O O . THR A 1 384 ? 15.967 -6.850 -30.722 1.00 98.44 384 THR A O 1
ATOM 3046 N N . VAL A 1 385 ? 15.123 -7.332 -32.749 1.00 98.69 385 VAL A N 1
ATOM 3047 C CA . VAL A 1 385 ? 14.697 -8.706 -32.424 1.00 98.69 385 VAL A CA 1
ATOM 3048 C C . VAL A 1 385 ? 15.910 -9.582 -32.103 1.00 98.69 385 VAL A C 1
ATOM 3050 O O . VAL A 1 385 ? 15.937 -10.253 -31.069 1.00 98.69 385 VAL A O 1
ATOM 3053 N N . ALA A 1 386 ? 16.954 -9.527 -32.937 1.00 98.56 386 ALA A N 1
ATOM 3054 C CA . ALA A 1 386 ? 18.193 -10.271 -32.714 1.00 98.56 386 ALA A CA 1
ATOM 3055 C C . ALA A 1 386 ? 18.870 -9.885 -31.387 1.00 98.56 386 ALA A C 1
ATOM 3057 O O . ALA A 1 386 ? 19.375 -10.752 -30.670 1.00 98.56 386 ALA A O 1
ATOM 3058 N N . TYR A 1 387 ? 18.833 -8.599 -31.020 1.00 98.75 387 TYR A N 1
ATOM 3059 C CA . TYR A 1 387 ? 19.354 -8.118 -29.742 1.00 98.75 387 TYR A CA 1
ATOM 3060 C C . TYR A 1 387 ? 18.651 -8.792 -28.557 1.00 98.75 387 TYR A C 1
ATOM 3062 O O . TYR A 1 387 ? 19.316 -9.285 -27.644 1.00 98.75 387 TYR A O 1
ATOM 3070 N N . ALA A 1 388 ? 17.316 -8.847 -28.569 1.00 98.69 388 ALA A N 1
ATOM 3071 C CA . ALA A 1 388 ? 16.527 -9.453 -27.497 1.00 98.69 388 ALA A CA 1
ATOM 3072 C C . ALA A 1 388 ? 16.785 -10.962 -27.367 1.00 98.69 388 ALA A C 1
ATOM 3074 O O . ALA A 1 388 ? 17.075 -11.437 -26.266 1.00 98.69 388 ALA A O 1
ATOM 3075 N N . LYS A 1 389 ? 16.764 -11.686 -28.496 1.00 98.69 389 LYS A N 1
ATOM 3076 C CA . LYS A 1 389 ? 17.035 -13.134 -28.570 1.00 98.69 389 LYS A CA 1
ATOM 3077 C C . LYS A 1 389 ? 18.396 -13.520 -28.003 1.00 98.69 389 LYS A C 1
ATOM 3079 O O . LYS A 1 389 ? 18.543 -14.596 -27.437 1.00 98.69 389 LYS A O 1
ATOM 3084 N N . LYS A 1 390 ? 19.387 -12.633 -28.115 1.00 98.44 390 LYS A N 1
ATOM 3085 C CA . LYS A 1 390 ? 20.713 -12.840 -27.531 1.00 98.44 390 LYS A CA 1
ATOM 3086 C C . LYS A 1 390 ? 20.769 -12.460 -26.052 1.00 98.44 390 LYS A C 1
ATOM 3088 O O . LYS A 1 390 ? 21.207 -13.251 -25.222 1.00 98.44 390 LYS A O 1
ATOM 3093 N N . VAL A 1 391 ? 20.345 -11.244 -25.714 1.00 98.75 391 VAL A N 1
ATOM 3094 C CA . VAL A 1 391 ? 20.584 -10.679 -24.378 1.00 98.75 391 VAL A CA 1
ATOM 3095 C C . VAL A 1 391 ? 19.711 -11.328 -23.311 1.00 98.75 391 VAL A C 1
ATOM 3097 O O . VAL A 1 391 ? 20.195 -11.567 -22.208 1.00 98.75 391 VAL A O 1
ATOM 3100 N N . VAL A 1 392 ? 18.448 -11.644 -23.597 1.00 98.75 392 VAL A N 1
ATOM 3101 C CA . VAL A 1 392 ? 17.542 -12.185 -22.570 1.00 98.75 392 VAL A CA 1
ATOM 3102 C C . VAL A 1 392 ? 18.021 -13.546 -22.040 1.00 98.75 392 VAL A C 1
ATOM 3104 O O . VAL A 1 392 ? 18.184 -13.654 -20.822 1.00 98.75 392 VAL A O 1
ATOM 3107 N N . PRO A 1 393 ? 18.357 -14.549 -22.878 1.00 98.62 393 PRO A N 1
ATOM 3108 C CA . PRO A 1 393 ? 18.937 -15.804 -22.393 1.00 98.62 393 PRO A CA 1
ATOM 3109 C C . PRO A 1 393 ? 20.256 -15.625 -21.627 1.00 98.62 393 PRO A C 1
ATOM 3111 O O . PRO A 1 393 ? 20.479 -16.296 -20.617 1.00 98.62 393 PRO A O 1
ATOM 3114 N N . GLU A 1 394 ? 21.119 -14.695 -22.056 1.00 98.38 394 GLU A N 1
ATOM 3115 C CA . GLU A 1 394 ? 22.365 -14.378 -21.343 1.00 98.38 394 GLU A CA 1
ATOM 3116 C C . GLU A 1 394 ? 22.089 -13.831 -19.934 1.00 98.38 394 GLU A C 1
ATOM 3118 O O . GLU A 1 394 ? 22.721 -14.264 -18.966 1.00 98.38 394 GLU A O 1
ATOM 3123 N N . ILE A 1 395 ? 21.129 -12.909 -19.797 1.00 98.44 395 ILE A N 1
ATOM 3124 C CA . ILE A 1 395 ? 20.709 -12.371 -18.497 1.00 98.44 395 ILE A CA 1
ATOM 3125 C C . ILE A 1 395 ? 20.127 -13.482 -17.621 1.00 98.44 395 ILE A C 1
ATOM 3127 O O . ILE A 1 395 ? 20.494 -13.567 -16.445 1.00 98.44 395 ILE A O 1
ATOM 3131 N N . ILE A 1 396 ? 19.298 -14.362 -18.193 1.00 98.44 396 ILE A N 1
ATOM 3132 C CA . ILE A 1 396 ? 18.706 -15.491 -17.470 1.00 98.44 396 ILE A CA 1
ATOM 3133 C C . ILE A 1 396 ? 19.791 -16.378 -16.856 1.00 98.44 396 ILE A C 1
ATOM 3135 O O . ILE A 1 396 ? 19.805 -16.611 -15.644 1.00 98.44 396 ILE A O 1
ATOM 3139 N N . ALA A 1 397 ? 20.755 -16.801 -17.675 1.00 97.94 397 ALA A N 1
ATOM 3140 C CA . ALA A 1 397 ? 21.836 -17.685 -17.254 1.00 97.94 397 ALA A CA 1
ATOM 3141 C C . ALA A 1 397 ? 22.819 -17.026 -16.270 1.00 97.94 397 ALA A C 1
ATOM 3143 O O . ALA A 1 397 ? 23.402 -17.705 -15.418 1.00 97.94 397 ALA A O 1
ATOM 3144 N N . LYS A 1 398 ? 23.043 -15.713 -16.393 1.00 97.44 398 LYS A N 1
ATOM 3145 C CA . LYS A 1 398 ? 24.063 -14.997 -15.618 1.00 97.44 398 LYS A CA 1
ATOM 3146 C C . LYS A 1 398 ? 23.581 -14.570 -14.233 1.00 97.44 398 LYS A C 1
ATOM 3148 O O . LYS A 1 398 ? 24.374 -14.602 -13.291 1.00 97.44 398 LYS A O 1
ATOM 3153 N N . TYR A 1 399 ? 22.312 -14.190 -14.102 1.00 97.88 399 TYR A N 1
ATOM 3154 C CA . TYR A 1 399 ? 21.791 -13.549 -12.889 1.00 97.88 399 TYR A CA 1
ATOM 3155 C C . TYR A 1 399 ? 20.809 -14.408 -12.086 1.00 97.88 399 TYR A C 1
ATOM 3157 O O . TYR A 1 399 ? 20.238 -13.907 -11.120 1.00 97.88 399 TYR A O 1
ATOM 3165 N N . GLY A 1 400 ? 20.657 -15.690 -12.434 1.00 97.19 400 GLY A N 1
ATOM 3166 C CA . GLY A 1 400 ? 19.829 -16.625 -11.670 1.00 97.19 400 GLY A CA 1
ATOM 3167 C C . GLY A 1 400 ? 18.345 -16.375 -11.864 1.00 97.19 400 GLY A C 1
ATOM 3168 O O . GLY A 1 400 ? 17.584 -16.356 -10.901 1.00 97.19 400 GLY A O 1
ATOM 3169 N N . ILE A 1 401 ? 17.936 -16.110 -13.102 1.00 98.31 401 ILE A N 1
ATOM 3170 C CA . ILE A 1 401 ? 16.527 -15.876 -13.403 1.00 98.31 401 ILE A CA 1
ATOM 3171 C C . ILE A 1 401 ? 15.819 -17.214 -13.565 1.00 98.31 401 ILE A C 1
ATOM 3173 O O . ILE A 1 401 ? 16.350 -18.138 -14.180 1.00 98.31 401 ILE A O 1
ATOM 3177 N N . ASP A 1 402 ? 14.604 -17.292 -13.040 1.00 97.12 402 ASP A N 1
ATOM 3178 C CA . ASP A 1 402 ? 13.683 -18.376 -13.359 1.00 97.12 402 ASP A CA 1
ATOM 3179 C C . ASP A 1 402 ? 13.085 -18.149 -14.766 1.00 97.12 402 ASP A C 1
ATOM 3181 O O . ASP A 1 402 ? 12.390 -17.144 -14.961 1.00 97.12 402 ASP A O 1
ATOM 3185 N N . PRO A 1 403 ? 13.356 -19.024 -15.756 1.00 96.88 403 PRO A N 1
ATOM 3186 C CA . PRO A 1 403 ? 12.869 -18.845 -17.124 1.00 96.88 403 PRO A CA 1
ATOM 3187 C C . PRO A 1 403 ? 11.335 -18.869 -17.232 1.00 96.88 403 PRO A C 1
ATOM 3189 O O . PRO A 1 403 ? 10.796 -18.299 -18.176 1.00 96.88 403 PRO A O 1
ATOM 3192 N N . ASP A 1 404 ? 10.628 -19.432 -16.247 1.00 97.62 404 ASP A N 1
ATOM 3193 C CA . ASP A 1 404 ? 9.159 -19.432 -16.194 1.00 97.62 404 ASP A CA 1
ATOM 3194 C C . ASP A 1 404 ? 8.589 -18.158 -15.535 1.00 97.62 404 ASP A C 1
ATOM 3196 O O . ASP A 1 404 ? 7.382 -18.035 -15.303 1.00 97.62 404 ASP A O 1
ATOM 3200 N N . ARG A 1 405 ? 9.451 -17.183 -15.206 1.00 97.88 405 ARG A N 1
ATOM 3201 C CA . ARG A 1 405 ? 9.089 -15.916 -14.549 1.00 97.88 405 ARG A CA 1
ATOM 3202 C C . ARG A 1 405 ? 9.687 -14.707 -15.267 1.00 97.88 405 ARG A C 1
ATOM 3204 O O . ARG A 1 405 ? 10.212 -13.790 -14.623 1.00 97.88 405 ARG A O 1
ATOM 3211 N N . VAL A 1 406 ? 9.577 -14.696 -16.593 1.00 98.69 406 VAL A N 1
ATOM 3212 C CA . VAL A 1 406 ? 10.026 -13.603 -17.463 1.00 98.69 406 VAL A CA 1
ATOM 3213 C C . VAL A 1 406 ? 8.816 -12.850 -18.012 1.00 98.69 406 VAL A C 1
ATOM 3215 O O . VAL A 1 406 ? 8.058 -13.369 -18.824 1.00 98.69 406 VAL A O 1
ATOM 3218 N N . ILE A 1 407 ? 8.617 -11.608 -17.580 1.00 98.38 407 ILE A N 1
ATOM 3219 C CA . ILE A 1 407 ? 7.507 -10.762 -18.033 1.00 98.38 407 ILE A CA 1
ATOM 3220 C C . ILE A 1 407 ? 8.029 -9.703 -18.994 1.00 98.38 407 ILE A C 1
ATOM 3222 O O . ILE A 1 407 ? 8.940 -8.962 -18.637 1.00 98.38 407 ILE A O 1
ATOM 3226 N N . LEU A 1 408 ? 7.418 -9.580 -20.173 1.00 98.44 408 LEU A N 1
ATOM 3227 C CA . LEU A 1 408 ? 7.677 -8.471 -21.091 1.00 98.44 408 LEU A CA 1
ATOM 3228 C C . LEU A 1 408 ? 6.636 -7.360 -20.885 1.00 98.44 408 LEU A C 1
ATOM 3230 O O . LEU A 1 408 ? 5.428 -7.604 -20.864 1.00 98.44 408 LEU A O 1
ATOM 3234 N N . CYS A 1 409 ? 7.099 -6.122 -20.734 1.00 97.69 409 CYS A N 1
ATOM 3235 C CA . CYS A 1 409 ? 6.255 -4.955 -20.524 1.00 97.69 409 CYS A CA 1
ATOM 3236 C C . CYS A 1 409 ? 6.657 -3.748 -21.372 1.00 97.69 409 CYS A C 1
ATOM 3238 O O . CYS A 1 409 ? 7.761 -3.664 -21.911 1.00 97.69 409 CYS A O 1
ATOM 3240 N N . GLY A 1 410 ? 5.758 -2.772 -21.460 1.00 95.56 410 GLY A N 1
ATOM 3241 C CA . GLY A 1 410 ? 6.057 -1.506 -22.113 1.00 95.56 410 GLY A CA 1
ATOM 3242 C C . GLY A 1 410 ? 4.913 -0.501 -22.047 1.00 95.56 410 GLY A C 1
ATOM 3243 O O . GLY A 1 410 ? 3.770 -0.849 -21.740 1.00 95.56 410 GLY A O 1
ATOM 3244 N N . PHE A 1 411 ? 5.253 0.753 -22.347 1.00 91.62 411 PHE A N 1
ATOM 3245 C CA . PHE A 1 411 ? 4.331 1.888 -22.407 1.00 91.62 411 PHE A CA 1
ATOM 3246 C C . PHE A 1 411 ? 4.333 2.546 -23.793 1.00 91.62 411 PHE A C 1
ATOM 3248 O O . PHE A 1 411 ? 5.407 2.775 -24.358 1.00 91.62 411 PHE A O 1
ATOM 3255 N N . SER A 1 412 ? 3.161 2.910 -24.332 1.00 90.94 412 SER A N 1
ATOM 3256 C CA . SER A 1 412 ? 3.028 3.599 -25.630 1.00 90.94 412 SER A CA 1
ATOM 3257 C C . SER A 1 412 ? 3.699 2.791 -26.761 1.00 90.94 412 SER A C 1
ATOM 3259 O O . SER A 1 412 ? 3.326 1.643 -26.982 1.00 90.94 412 SER A O 1
ATOM 3261 N N . ARG A 1 413 ? 4.743 3.305 -27.438 1.00 93.56 413 ARG A N 1
ATOM 3262 C CA . ARG A 1 413 ? 5.568 2.504 -28.376 1.00 93.56 413 ARG A CA 1
ATOM 3263 C C . ARG A 1 413 ? 6.008 1.174 -27.761 1.00 93.56 413 ARG A C 1
ATOM 3265 O O . ARG A 1 413 ? 6.010 0.167 -28.453 1.00 93.56 413 ARG A O 1
ATOM 3272 N N . GLY A 1 414 ? 6.389 1.178 -26.486 1.00 94.88 414 GLY A N 1
ATOM 3273 C CA . GLY A 1 414 ? 6.808 -0.021 -25.773 1.00 94.88 414 GLY A CA 1
ATOM 3274 C C . GLY A 1 414 ? 5.692 -1.052 -25.637 1.00 94.88 414 GLY A C 1
ATOM 3275 O O . GLY A 1 414 ? 5.948 -2.240 -25.776 1.00 94.88 414 GLY A O 1
ATOM 3276 N N . ALA A 1 415 ? 4.449 -0.617 -25.422 1.00 93.19 415 ALA A N 1
ATOM 3277 C CA . ALA A 1 415 ? 3.299 -1.516 -25.368 1.00 93.19 415 ALA A CA 1
ATOM 3278 C C . ALA A 1 415 ? 3.000 -2.133 -26.742 1.00 93.19 415 ALA A C 1
ATOM 3280 O O . ALA A 1 415 ? 2.744 -3.330 -26.827 1.00 93.19 415 ALA A O 1
ATOM 3281 N N . ILE A 1 416 ? 3.119 -1.344 -27.816 1.00 92.81 416 ILE A N 1
ATOM 3282 C CA . ILE A 1 416 ? 3.034 -1.854 -29.193 1.00 92.81 416 ILE A CA 1
ATOM 3283 C C . ILE A 1 416 ? 4.170 -2.854 -29.444 1.00 92.81 416 ILE A C 1
ATOM 3285 O O . ILE A 1 416 ? 3.936 -3.924 -29.993 1.00 92.81 416 ILE A O 1
ATOM 3289 N N . ALA A 1 417 ? 5.390 -2.551 -28.986 1.00 95.00 417 ALA A N 1
ATOM 3290 C CA . ALA A 1 417 ? 6.551 -3.426 -29.129 1.00 95.00 417 ALA A CA 1
ATOM 3291 C C . ALA A 1 417 ? 6.384 -4.768 -28.408 1.00 95.00 417 ALA A C 1
ATOM 3293 O O . ALA A 1 417 ? 6.876 -5.769 -28.912 1.00 95.00 417 ALA A O 1
ATOM 3294 N N . VAL A 1 418 ? 5.678 -4.817 -27.271 1.00 95.06 418 VAL A N 1
ATOM 3295 C CA . VAL A 1 418 ? 5.376 -6.082 -26.574 1.00 95.06 418 VAL A CA 1
ATOM 3296 C C . VAL A 1 418 ? 4.664 -7.061 -27.507 1.00 95.06 418 VAL A C 1
ATOM 3298 O O . VAL A 1 418 ? 4.971 -8.247 -27.487 1.00 95.06 418 VAL A O 1
ATOM 3301 N N . ASN A 1 419 ? 3.750 -6.568 -28.345 1.00 90.75 419 ASN A N 1
ATOM 3302 C CA . ASN A 1 419 ? 3.109 -7.377 -29.374 1.00 90.75 419 ASN A CA 1
ATOM 3303 C C . ASN A 1 419 ? 4.007 -7.510 -30.616 1.00 90.75 419 ASN A C 1
ATOM 3305 O O . ASN A 1 419 ? 4.434 -8.604 -30.950 1.00 90.75 419 ASN A O 1
ATOM 3309 N N . TYR A 1 420 ? 4.348 -6.397 -31.260 1.00 93.12 420 TYR A N 1
ATOM 3310 C CA . TYR A 1 420 ? 4.978 -6.382 -32.580 1.00 93.12 420 TYR A CA 1
ATOM 3311 C C . TYR A 1 420 ? 6.406 -6.956 -32.601 1.00 93.12 420 TYR A C 1
ATOM 3313 O O . TYR A 1 420 ? 6.739 -7.762 -33.461 1.00 93.12 420 TYR A O 1
ATOM 3321 N N . ILE A 1 421 ? 7.246 -6.576 -31.633 1.00 96.31 421 ILE A N 1
ATOM 3322 C CA . ILE A 1 421 ? 8.623 -7.083 -31.505 1.00 96.31 421 ILE A CA 1
ATOM 3323 C C . ILE A 1 421 ? 8.640 -8.355 -30.656 1.00 96.31 421 ILE A C 1
ATOM 3325 O O . ILE A 1 421 ? 9.257 -9.345 -31.035 1.00 96.31 421 ILE A O 1
ATOM 3329 N N . GLY A 1 422 ? 7.952 -8.342 -29.511 1.00 96.44 422 GLY A N 1
ATOM 3330 C CA . GLY A 1 422 ? 7.945 -9.450 -28.555 1.00 96.44 422 GLY A CA 1
ATOM 3331 C C . GLY A 1 422 ? 7.344 -10.742 -29.110 1.00 96.44 422 GLY A C 1
ATOM 3332 O O . GLY A 1 422 ? 7.740 -11.816 -28.667 1.00 96.44 422 GLY A O 1
ATOM 3333 N N . LEU A 1 423 ? 6.448 -10.651 -30.096 1.00 95.56 423 LEU A N 1
ATOM 3334 C CA . LEU A 1 423 ? 5.850 -11.794 -30.792 1.00 95.56 423 LEU A CA 1
ATOM 3335 C C . LEU A 1 423 ? 6.263 -11.873 -32.269 1.00 95.56 423 LEU A C 1
ATOM 3337 O O . LEU A 1 423 ? 5.556 -12.492 -33.060 1.00 95.56 423 LEU A O 1
ATOM 3341 N N . HIS A 1 424 ? 7.382 -11.248 -32.653 1.00 96.62 424 HIS A N 1
ATOM 3342 C CA . HIS A 1 424 ? 7.827 -11.190 -34.050 1.00 96.62 424 HIS A CA 1
ATOM 3343 C C . HIS A 1 424 ? 7.964 -12.587 -34.692 1.00 96.62 424 HIS A C 1
ATOM 3345 O O . HIS A 1 424 ? 7.623 -12.777 -35.857 1.00 96.62 424 HIS A O 1
ATOM 3351 N N . ASP A 1 425 ? 8.442 -13.575 -33.931 1.00 97.88 425 ASP A N 1
ATOM 3352 C CA . ASP A 1 425 ? 8.508 -14.984 -34.325 1.00 97.88 425 ASP A CA 1
ATOM 3353 C C . ASP A 1 425 ? 8.524 -15.912 -33.095 1.00 97.88 425 ASP A C 1
ATOM 3355 O O . ASP A 1 425 ? 8.637 -15.449 -31.957 1.00 97.88 425 ASP A O 1
ATOM 3359 N N . ASP A 1 426 ? 8.429 -17.226 -33.326 1.00 98.38 426 ASP A N 1
ATOM 3360 C CA . ASP A 1 426 ? 8.345 -18.246 -32.269 1.00 98.38 426 ASP A CA 1
ATOM 3361 C C . ASP A 1 426 ? 9.541 -18.230 -31.303 1.00 98.38 426 ASP A C 1
ATOM 3363 O O . ASP A 1 426 ? 9.391 -18.558 -30.127 1.00 98.38 426 ASP A O 1
ATOM 3367 N N . GLU A 1 427 ? 10.733 -17.845 -31.769 1.00 98.25 427 GLU A N 1
ATOM 3368 C CA . GLU A 1 427 ? 11.944 -17.862 -30.947 1.00 98.25 427 GLU A CA 1
ATOM 3369 C C . GLU A 1 427 ? 11.937 -16.724 -29.924 1.00 98.25 427 GLU A C 1
ATOM 3371 O O . GLU A 1 427 ? 12.218 -16.962 -28.750 1.00 98.25 427 GLU A O 1
ATOM 3376 N N . ILE A 1 428 ? 11.592 -15.497 -30.334 1.00 98.31 428 ILE A N 1
ATOM 3377 C CA . ILE A 1 428 ? 11.458 -14.390 -29.376 1.00 98.31 428 ILE A CA 1
ATOM 3378 C C . ILE A 1 428 ? 10.201 -14.550 -28.516 1.00 98.31 428 ILE A C 1
ATOM 3380 O O . ILE A 1 428 ? 10.257 -14.272 -27.320 1.00 98.31 428 ILE A O 1
ATOM 3384 N N . ALA A 1 429 ? 9.100 -15.055 -29.081 1.00 98.00 429 ALA A N 1
ATOM 3385 C CA . ALA A 1 429 ? 7.852 -15.264 -28.350 1.00 98.00 429 ALA A CA 1
ATOM 3386 C C . ALA A 1 429 ? 8.010 -16.270 -27.198 1.00 98.00 429 ALA A C 1
ATOM 3388 O O . ALA A 1 429 ? 7.410 -16.089 -26.138 1.00 98.00 429 ALA A O 1
ATOM 3389 N N . ALA A 1 430 ? 8.854 -17.293 -27.372 1.00 97.88 430 ALA A N 1
ATOM 3390 C CA . ALA A 1 430 ? 9.132 -18.305 -26.354 1.00 97.88 430 ALA A CA 1
ATOM 3391 C C . ALA A 1 430 ? 9.905 -17.778 -25.129 1.00 97.88 430 ALA A C 1
ATOM 3393 O O . ALA A 1 430 ? 10.007 -18.487 -24.130 1.00 97.88 430 ALA A O 1
ATOM 3394 N N . LEU A 1 431 ? 10.450 -16.555 -25.176 1.00 98.31 431 LEU A N 1
ATOM 3395 C CA . LEU A 1 431 ? 11.190 -15.970 -24.053 1.00 98.31 431 LEU A CA 1
ATOM 3396 C C . LEU A 1 431 ? 10.285 -15.493 -22.910 1.00 98.31 431 LEU A C 1
ATOM 3398 O O . LEU A 1 431 ? 10.787 -15.219 -21.819 1.00 98.31 431 LEU A O 1
ATOM 3402 N N . TRP A 1 432 ? 8.984 -15.324 -23.156 1.00 98.31 432 TRP A N 1
ATOM 3403 C CA . TRP A 1 432 ? 8.090 -14.604 -22.251 1.00 98.31 432 TRP A CA 1
ATOM 3404 C C . TRP A 1 432 ? 7.085 -15.537 -21.581 1.00 98.31 432 TRP A C 1
ATOM 3406 O O . TRP A 1 432 ? 6.324 -16.244 -22.232 1.00 98.31 432 TRP A O 1
ATOM 3416 N N . SER A 1 433 ? 7.008 -15.460 -20.258 1.00 98.06 433 SER A N 1
ATOM 3417 C CA . SER A 1 433 ? 6.000 -16.138 -19.437 1.00 98.06 433 SER A CA 1
ATOM 3418 C C . SER A 1 433 ? 4.698 -15.331 -19.331 1.00 98.06 433 SER A C 1
ATOM 3420 O O . SER A 1 433 ? 3.670 -15.853 -18.903 1.00 98.06 433 SER A O 1
ATOM 3422 N N . GLY A 1 434 ? 4.722 -14.046 -19.698 1.00 96.31 434 GLY A N 1
ATOM 3423 C CA . GLY A 1 434 ? 3.542 -13.187 -19.708 1.00 96.31 434 GLY A CA 1
ATOM 3424 C C . GLY A 1 434 ? 3.827 -11.755 -20.157 1.00 96.31 434 GLY A C 1
ATOM 3425 O O . GLY A 1 434 ? 4.978 -11.325 -20.250 1.00 96.31 434 GLY A O 1
ATOM 3426 N N . PHE A 1 435 ? 2.749 -11.006 -20.403 1.00 95.06 435 PHE A N 1
ATOM 3427 C CA . PHE A 1 435 ? 2.792 -9.626 -20.886 1.00 95.06 435 PHE A CA 1
ATOM 3428 C C . PHE A 1 435 ? 2.089 -8.663 -19.936 1.00 95.06 435 PHE A C 1
ATOM 3430 O O . PHE A 1 435 ? 1.005 -8.958 -19.434 1.00 95.06 435 PHE A O 1
ATOM 3437 N N . VAL A 1 436 ? 2.678 -7.483 -19.735 1.00 93.81 436 VAL A N 1
ATOM 3438 C CA . VAL A 1 436 ? 2.031 -6.366 -19.032 1.00 93.81 436 VAL A CA 1
ATOM 3439 C C . VAL A 1 436 ? 2.203 -5.093 -19.842 1.00 93.81 436 VAL A C 1
ATOM 3441 O O . VAL A 1 436 ? 3.288 -4.526 -19.925 1.00 93.81 436 VAL A O 1
ATOM 3444 N N . THR A 1 437 ? 1.122 -4.603 -20.427 1.00 90.12 437 THR A N 1
ATOM 3445 C CA . THR A 1 437 ? 1.160 -3.416 -21.284 1.00 90.12 437 THR A CA 1
ATOM 3446 C C . THR A 1 437 ? 0.366 -2.283 -20.675 1.00 90.12 437 THR A C 1
ATOM 3448 O O . THR A 1 437 ? -0.759 -2.483 -20.215 1.00 90.12 437 THR A O 1
ATOM 3451 N N . HIS A 1 438 ? 0.927 -1.080 -20.713 1.00 83.00 438 HIS A N 1
ATOM 3452 C CA . HIS A 1 438 ? 0.214 0.130 -20.343 1.00 83.00 438 HIS A CA 1
ATOM 3453 C C . HIS A 1 438 ? 0.057 1.002 -21.583 1.00 83.00 438 HIS A C 1
ATOM 3455 O O . HIS A 1 438 ? 1.064 1.436 -22.131 1.00 83.00 438 HIS A O 1
ATOM 3461 N N . ASP A 1 439 ? -1.192 1.278 -21.976 1.00 71.38 439 ASP A N 1
ATOM 3462 C CA . ASP A 1 439 ? -1.546 2.167 -23.092 1.00 71.38 439 ASP A CA 1
ATOM 3463 C C . ASP A 1 439 ? -1.141 1.624 -24.492 1.00 71.38 439 ASP A C 1
ATOM 3465 O O . ASP A 1 439 ? 0.024 1.348 -24.730 1.00 71.38 439 ASP A O 1
ATOM 3469 N N . HIS A 1 440 ? -2.079 1.511 -25.447 1.00 68.75 440 HIS A N 1
ATOM 3470 C CA . HIS A 1 440 ? -1.849 1.068 -26.849 1.00 68.75 440 HIS A CA 1
ATOM 3471 C C . HIS A 1 440 ? -1.422 -0.410 -27.093 1.00 68.75 440 HIS A C 1
ATOM 3473 O O . HIS A 1 440 ? -0.587 -0.671 -27.957 1.00 68.75 440 HIS A O 1
ATOM 3479 N N . TYR A 1 441 ? -1.996 -1.403 -26.396 1.00 67.31 441 TYR A N 1
ATOM 3480 C CA . TYR A 1 441 ? -1.862 -2.817 -26.810 1.00 67.31 441 TYR A CA 1
ATOM 3481 C C . TYR A 1 441 ? -2.838 -3.114 -27.957 1.00 67.31 441 TYR A C 1
ATOM 3483 O O . TYR A 1 441 ? -4.055 -3.093 -27.753 1.00 67.31 441 TYR A O 1
ATOM 3491 N N . ASP A 1 442 ? -2.324 -3.311 -29.171 1.00 59.31 442 ASP A N 1
ATOM 3492 C CA . ASP A 1 442 ? -3.171 -3.432 -30.359 1.00 59.31 442 ASP A CA 1
ATOM 3493 C C . ASP A 1 442 ? -3.967 -4.743 -30.423 1.00 59.31 442 ASP A C 1
ATOM 3495 O O . ASP A 1 442 ? -3.496 -5.814 -30.047 1.00 59.31 442 ASP A O 1
ATOM 3499 N N . GLY A 1 443 ? -5.216 -4.599 -30.889 1.00 53.41 443 GLY A N 1
ATOM 3500 C CA . GLY A 1 443 ? -6.289 -5.605 -30.898 1.00 53.41 443 GLY A CA 1
ATOM 3501 C C . GLY A 1 443 ? -7.672 -5.045 -30.511 1.00 53.41 443 GLY A C 1
ATOM 3502 O O . GLY A 1 443 ? -8.686 -5.684 -30.780 1.00 53.41 443 GLY A O 1
ATOM 3503 N N . VAL A 1 444 ? -7.739 -3.843 -29.912 1.00 53.00 444 VAL A N 1
ATOM 3504 C CA . VAL A 1 444 ? -8.998 -3.212 -29.446 1.00 53.00 444 VAL A CA 1
ATOM 3505 C C . VAL A 1 444 ? -9.585 -2.208 -30.458 1.00 53.00 444 VAL A C 1
ATOM 3507 O O . VAL A 1 444 ? -10.804 -2.072 -30.530 1.00 53.00 444 VAL A O 1
ATOM 3510 N N . THR A 1 445 ? -8.759 -1.532 -31.276 1.00 52.59 445 THR A N 1
ATOM 3511 C CA . THR A 1 445 ? -9.225 -0.635 -32.360 1.00 52.59 445 THR A CA 1
ATOM 3512 C C . THR A 1 445 ? -8.187 -0.511 -33.481 1.00 52.59 445 THR A C 1
ATOM 3514 O O . THR A 1 445 ? -6.997 -0.460 -33.203 1.00 52.59 445 THR A O 1
ATOM 3517 N N . GLU A 1 446 ? -8.627 -0.417 -34.738 1.00 54.56 446 GLU A N 1
ATOM 3518 C CA . GLU A 1 446 ? -7.752 -0.185 -35.898 1.00 54.56 446 GLU A CA 1
ATOM 3519 C C . GLU A 1 446 ? -7.344 1.303 -35.982 1.00 54.56 446 GLU A C 1
ATOM 3521 O O . GLU A 1 446 ? -8.200 2.196 -35.973 1.00 54.56 446 GLU A O 1
ATOM 3526 N N . TRP A 1 447 ? -6.041 1.602 -36.046 1.00 57.72 447 TRP A N 1
ATOM 3527 C CA . TRP A 1 447 ? -5.548 2.984 -36.092 1.00 57.72 447 TRP A CA 1
ATOM 3528 C C . TRP A 1 447 ? -5.728 3.609 -37.482 1.00 57.72 447 TRP A C 1
ATOM 3530 O O . TRP A 1 447 ? -5.337 3.059 -38.513 1.00 57.72 447 TRP A O 1
ATOM 3540 N N . ARG A 1 448 ? -6.301 4.820 -37.535 1.00 50.88 448 ARG A N 1
ATOM 3541 C CA . ARG A 1 448 ? -6.469 5.550 -38.803 1.00 50.88 448 ARG A CA 1
ATOM 3542 C C . ARG A 1 448 ? -5.110 5.931 -39.387 1.00 50.88 448 ARG A C 1
ATOM 3544 O O . ARG A 1 448 ? -4.362 6.690 -38.779 1.00 50.88 448 ARG A O 1
ATOM 3551 N N . GLY A 1 449 ? -4.851 5.483 -40.613 1.00 56.88 449 GLY A N 1
ATOM 3552 C CA . GLY A 1 449 ? -3.656 5.850 -41.377 1.00 56.88 449 GLY A CA 1
ATOM 3553 C C . GLY A 1 449 ? -2.485 4.877 -41.241 1.00 56.88 449 GLY A C 1
ATOM 3554 O O . GLY A 1 449 ? -1.458 5.105 -41.874 1.00 56.88 449 GLY A O 1
ATOM 3555 N N . THR A 1 450 ? -2.630 3.782 -40.492 1.00 51.06 450 THR A N 1
ATOM 3556 C CA . THR A 1 450 ? -1.649 2.692 -40.479 1.00 51.06 450 THR A CA 1
ATOM 3557 C C . THR A 1 450 ? -2.140 1.555 -41.368 1.00 51.06 450 THR A C 1
ATOM 3559 O O . THR A 1 450 ? -3.093 0.863 -41.026 1.00 51.06 450 THR A O 1
ATOM 3562 N N . LYS A 1 451 ? -1.469 1.319 -42.500 1.00 43.88 451 LYS A N 1
ATOM 3563 C CA . LYS A 1 451 ? -1.289 -0.069 -42.933 1.00 43.88 451 LYS A CA 1
ATOM 3564 C C . LYS A 1 451 ? -0.169 -0.593 -42.047 1.00 43.88 451 LYS A C 1
ATOM 3566 O O . LYS A 1 451 ? 0.956 -0.131 -42.205 1.00 43.88 451 LYS A O 1
ATOM 3571 N N . GLY A 1 452 ? -0.481 -1.452 -41.081 1.00 43.78 452 GLY A N 1
ATOM 3572 C CA . GLY A 1 452 ? 0.557 -2.306 -40.509 1.00 43.78 452 GLY A CA 1
ATOM 3573 C C . GLY A 1 452 ? 1.106 -3.135 -41.664 1.00 43.78 452 GLY A C 1
ATOM 3574 O O . GLY A 1 452 ? 0.368 -3.933 -42.241 1.00 43.78 452 GLY A O 1
ATOM 3575 N N . GLY A 1 453 ? 2.320 -2.821 -42.096 1.00 36.69 453 GLY A N 1
ATOM 3576 C CA . GLY A 1 453 ? 2.970 -3.376 -43.271 1.00 36.69 453 GLY A CA 1
ATOM 3577 C C . GLY A 1 453 ? 4.448 -3.069 -43.241 1.00 36.69 453 GLY A C 1
ATOM 3578 O O . GLY A 1 453 ? 4.814 -2.049 -42.609 1.00 36.69 453 GLY A O 1
#

Foldseek 3Di:
DDDDDDPPPPPPPDPQWFWWWDDDDQWIWIATPVAPLGIKIKNPWPFFFFFQAQADDPVNGGWDKDKDWPDDDRFWTWIWIATPQGKIKIWIWGTDSFKIKIKIKIWAQDQAWFRRWWTWTWIACCSQQVHDDLPDQCPQQQFKFFAFPNDTATPPGPQFFDDFPDDDKEKAAEPPEPPSGDHRHGYGPTHTLFLKIWGAGNVRFKIKIKGKVPFGIWMQDRRRTTTRMWTPRIAHHGGMDMMMMMIGIGTNDVVVVVVVCCVVCVVRNLRSDDDDQAAADDDDADEQHKHWDDDPVLPPAAATKIKHHANPQDQVCVVVVDAFFEEEWEEAACDVVVPGNLDNRPDCPSCVVCVSRGIYMYHFQAALVSRHGDRHARHDLVVSLVRQLPVLVVCCVNRRHDQLRYEYEYEHSGLCCCCCSCVVDPSSVSSHNYYDYDPDNPDPDDDPPDPPD